Protein AF-A0A2T3AQ13-F1 (afdb_monomer_lite)

Secondary structure (DSSP, 8-state):
----HHHHHHHHHHSPPPHHHHHHS----SHHHHHHHHHHHH-HHHHHHHH-TTEEEE-GGGGS-HHHHTT-IIIIITBSTTSB-SPPEEEEETTTSEEEEEEE--GGGEEETTEE-HHHHHHHHHHHHHHHHHTTSTTS--EEEEEEEEE-S--BTT-EEEEEEEEEEEETTEEEEEEEEEE---TTPPPPEEEEEEEEEE--TTTTT-------PPPHHHHHHHHTS--EEEEEE--TTSSHHHHHHHHHHHHHHTT--EEEE-HHHHTTTTTTT--SSHHHHHHHHHHHHHHHHHHHHTT-EEEEE-----HHHHHHHHHHHHS-SSTTPPPPPEEEEEEE--HHHHHHH-TTSHHHHHHTTSSTT-BTTTB-----SS-SEEEETTTS-HHHHHHHHHHHHHHTT--

Organism: NCBI:txid857342

Structure (mmCIF, N/CA/C/O backbone):
data_AF-A0A2T3AQ13-F1
#
_entry.id   AF-A0A2T3AQ13-F1
#
loop_
_atom_site.group_PDB
_atom_site.id
_atom_site.type_symbol
_atom_site.label_atom_id
_atom_site.label_alt_id
_atom_site.label_comp_id
_atom_site.label_asym_id
_atom_site.label_entity_id
_atom_site.label_seq_id
_atom_site.pdbx_PDB_ins_code
_atom_site.Cartn_x
_atom_site.Cartn_y
_atom_site.Cartn_z
_atom_site.occupancy
_atom_site.B_iso_or_equiv
_atom_site.auth_seq_id
_atom_site.auth_comp_id
_atom_site.auth_asym_id
_atom_site.auth_atom_id
_atom_site.pdbx_PDB_model_num
ATOM 1 N N . MET A 1 1 ? 19.764 -23.452 9.138 1.00 33.28 1 MET A N 1
ATOM 2 C CA . MET A 1 1 ? 20.333 -22.241 8.514 1.00 33.28 1 MET A CA 1
ATOM 3 C C . MET A 1 1 ? 19.358 -21.744 7.454 1.00 33.28 1 MET A C 1
ATOM 5 O O . MET A 1 1 ? 19.487 -22.116 6.302 1.00 33.28 1 MET A O 1
ATOM 9 N N . ALA A 1 2 ? 18.335 -20.992 7.861 1.00 32.62 2 ALA A N 1
ATOM 10 C CA . ALA A 1 2 ? 17.331 -20.407 6.969 1.00 32.62 2 ALA A CA 1
ATOM 11 C C . ALA A 1 2 ? 17.049 -18.985 7.471 1.00 32.62 2 ALA A C 1
ATOM 13 O O . A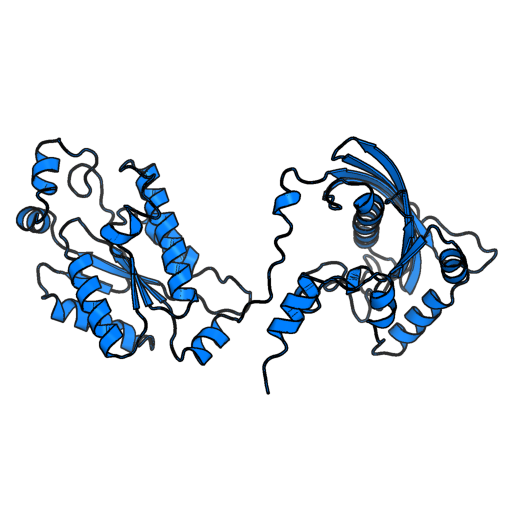LA A 1 2 ? 16.074 -18.727 8.165 1.00 32.62 2 ALA A O 1
ATOM 14 N N . THR A 1 3 ? 18.007 -18.095 7.240 1.00 39.00 3 THR A N 1
ATOM 15 C CA . THR A 1 3 ? 17.997 -16.699 7.702 1.00 39.00 3 THR A CA 1
ATOM 16 C C . THR A 1 3 ? 18.612 -15.833 6.611 1.00 39.00 3 THR A C 1
ATOM 18 O O . THR A 1 3 ? 19.687 -15.290 6.828 1.00 39.00 3 THR A O 1
ATOM 21 N N . ILE A 1 4 ? 18.041 -15.806 5.400 1.00 48.16 4 ILE A N 1
ATOM 22 C CA . ILE A 1 4 ? 18.699 -15.118 4.272 1.00 48.16 4 ILE A CA 1
ATOM 23 C C . ILE A 1 4 ? 17.745 -14.303 3.356 1.00 48.16 4 ILE A C 1
ATOM 25 O O . ILE A 1 4 ? 18.056 -13.135 3.141 1.00 48.16 4 ILE A O 1
ATOM 29 N N . PRO A 1 5 ? 16.545 -14.757 2.925 1.00 42.44 5 PRO A N 1
ATOM 30 C CA . PRO A 1 5 ? 15.808 -14.051 1.857 1.00 42.44 5 PRO A CA 1
ATOM 31 C C . PRO A 1 5 ? 15.336 -12.633 2.227 1.00 42.44 5 PRO A C 1
ATOM 33 O O . PRO A 1 5 ? 15.496 -11.683 1.465 1.00 42.44 5 PRO A O 1
ATOM 36 N N . ALA A 1 6 ? 14.793 -12.461 3.436 1.00 38.06 6 ALA A N 1
ATOM 37 C CA . ALA A 1 6 ? 14.309 -11.159 3.901 1.00 38.06 6 ALA A CA 1
ATOM 38 C C . ALA A 1 6 ? 15.452 -10.174 4.214 1.00 38.06 6 ALA A C 1
ATOM 40 O O . ALA A 1 6 ? 15.285 -8.964 4.068 1.00 38.06 6 ALA A O 1
ATOM 41 N N . LEU A 1 7 ? 16.617 -10.691 4.630 1.00 37.38 7 LEU A N 1
ATOM 42 C CA . LEU A 1 7 ? 17.797 -9.876 4.915 1.00 37.38 7 LEU A CA 1
ATOM 43 C C . LEU A 1 7 ? 18.437 -9.384 3.610 1.00 37.38 7 LEU A C 1
ATOM 45 O O . LEU A 1 7 ? 18.780 -8.211 3.513 1.00 37.38 7 LEU A O 1
ATOM 49 N N . GLU A 1 8 ? 18.534 -10.248 2.595 1.00 42.00 8 GLU A N 1
ATOM 50 C CA . GLU A 1 8 ? 19.014 -9.897 1.252 1.00 42.00 8 GLU A CA 1
ATOM 51 C C . GLU A 1 8 ? 18.103 -8.873 0.571 1.00 42.00 8 GLU A C 1
ATOM 53 O O . GLU A 1 8 ? 18.589 -7.877 0.033 1.00 42.00 8 GLU A O 1
ATOM 58 N N . ALA A 1 9 ? 16.782 -9.040 0.676 1.00 42.97 9 ALA A N 1
ATOM 59 C CA . ALA A 1 9 ? 15.835 -8.079 0.127 1.00 42.97 9 ALA A CA 1
ATOM 60 C C . ALA A 1 9 ? 15.930 -6.702 0.810 1.00 42.97 9 ALA A C 1
ATOM 62 O O . ALA A 1 9 ? 15.962 -5.678 0.127 1.00 42.97 9 ALA A O 1
ATOM 63 N N . ALA A 1 10 ? 16.044 -6.656 2.142 1.00 40.00 10 ALA A N 1
ATOM 64 C CA . ALA A 1 10 ? 16.256 -5.406 2.874 1.00 40.00 10 ALA A CA 1
ATOM 65 C C . ALA A 1 10 ? 17.611 -4.752 2.536 1.00 40.00 10 ALA A C 1
ATOM 67 O O . ALA A 1 10 ? 17.688 -3.531 2.399 1.00 40.00 10 ALA A O 1
ATOM 68 N N . ASN A 1 11 ? 18.662 -5.556 2.345 1.00 44.50 11 ASN A N 1
ATOM 69 C CA . ASN A 1 11 ? 19.998 -5.079 1.994 1.00 44.50 11 ASN A CA 1
ATOM 70 C C . ASN A 1 11 ? 20.049 -4.508 0.565 1.00 44.50 11 ASN A C 1
ATOM 72 O O . ASN A 1 11 ? 20.583 -3.422 0.368 1.00 44.50 11 ASN A O 1
ATOM 76 N N . SER A 1 12 ? 19.405 -5.165 -0.409 1.00 51.12 12 SER A N 1
ATOM 77 C CA . SER A 1 12 ? 19.318 -4.701 -1.810 1.00 51.12 12 SER A CA 1
ATOM 78 C C . SER A 1 12 ? 18.587 -3.362 -1.977 1.00 51.12 12 SER A C 1
ATOM 80 O O . SER A 1 12 ? 18.817 -2.627 -2.933 1.00 51.12 12 SER A O 1
ATOM 82 N N . VAL A 1 13 ? 17.710 -3.029 -1.027 1.00 54.28 13 VAL A N 1
ATOM 83 C CA . VAL A 1 13 ? 16.974 -1.762 -0.980 1.00 54.28 13 VAL A CA 1
ATOM 84 C C . VAL A 1 13 ? 17.821 -0.638 -0.377 1.00 54.28 13 VAL A C 1
ATOM 86 O O . VAL A 1 13 ? 17.754 0.499 -0.842 1.00 54.28 13 VAL A O 1
ATOM 89 N N . LEU A 1 14 ? 18.601 -0.939 0.664 1.00 51.09 14 LEU A N 1
ATOM 90 C CA . LEU A 1 14 ? 19.476 0.027 1.341 1.00 51.09 14 LEU A CA 1
ATOM 91 C C . LEU A 1 14 ? 20.772 0.286 0.561 1.00 51.09 14 LEU A C 1
ATOM 93 O O . LEU A 1 14 ? 21.327 1.384 0.624 1.00 51.09 14 LEU A O 1
ATOM 97 N N . HIS A 1 15 ? 21.220 -0.714 -0.195 1.00 69.62 15 HIS A N 1
ATOM 98 C CA . HIS A 1 15 ? 22.422 -0.701 -1.014 1.00 69.62 15 HIS A CA 1
ATOM 99 C C . HIS A 1 15 ? 22.075 -1.221 -2.414 1.00 69.62 15 HIS A C 1
ATOM 101 O O . HIS A 1 15 ? 22.331 -2.387 -2.717 1.00 69.62 15 HIS A O 1
ATOM 107 N N . PRO A 1 16 ? 21.440 -0.388 -3.263 1.00 77.19 16 PRO A N 1
ATOM 108 C CA . PRO A 1 16 ? 21.155 -0.788 -4.630 1.00 77.19 16 PRO A CA 1
ATOM 109 C C . PRO A 1 16 ? 22.468 -1.057 -5.381 1.00 77.19 16 PRO A C 1
ATOM 111 O O . PRO A 1 16 ? 23.449 -0.346 -5.135 1.00 77.19 16 PRO A O 1
ATOM 114 N N . PRO A 1 17 ? 22.474 -2.017 -6.322 1.00 85.81 17 PRO A N 1
ATOM 115 C CA . PRO A 1 17 ? 23.643 -2.315 -7.137 1.00 85.81 17 PRO A CA 1
ATOM 116 C C . PRO A 1 17 ? 24.229 -1.072 -7.822 1.00 85.81 17 PRO A C 1
ATOM 118 O O . PRO A 1 17 ? 23.490 -0.187 -8.290 1.00 85.81 17 PRO A O 1
ATOM 121 N N . SER A 1 18 ? 25.557 -1.014 -7.903 1.00 89.69 18 SER A N 1
ATOM 122 C CA . SER A 1 18 ? 26.289 -0.005 -8.670 1.00 89.69 18 SER A CA 1
ATOM 123 C C . SER A 1 18 ? 25.989 -0.112 -10.170 1.00 89.69 18 SER A C 1
ATOM 125 O O . SER A 1 18 ? 25.385 -1.076 -10.641 1.00 89.69 18 SER A O 1
ATOM 127 N N . ASP A 1 19 ? 26.375 0.906 -10.944 1.00 91.38 19 ASP A N 1
ATOM 128 C CA . ASP A 1 19 ? 26.243 0.841 -12.405 1.00 91.38 19 ASP A CA 1
ATOM 129 C C . ASP A 1 19 ? 27.012 -0.366 -12.964 1.00 91.38 19 ASP A C 1
ATOM 131 O O . ASP A 1 19 ? 26.452 -1.139 -13.740 1.00 91.38 19 ASP A O 1
ATOM 135 N N . GLU A 1 20 ? 28.233 -0.596 -12.479 1.00 92.00 20 GLU A N 1
ATOM 136 C CA . GLU A 1 20 ? 29.089 -1.705 -12.892 1.00 92.00 20 GLU A CA 1
ATOM 137 C C . GLU A 1 20 ? 28.510 -3.072 -12.500 1.00 92.00 20 GLU A C 1
ATOM 139 O O . GLU A 1 20 ? 28.454 -3.972 -13.336 1.00 92.00 20 GLU A O 1
ATOM 144 N N . GLU A 1 21 ? 28.009 -3.222 -11.268 1.00 93.12 21 GLU A N 1
ATOM 145 C CA . GLU A 1 21 ? 27.406 -4.477 -10.791 1.00 93.12 21 GLU A CA 1
ATOM 146 C C . GLU A 1 21 ? 26.206 -4.877 -11.655 1.00 93.12 21 GLU A C 1
ATOM 148 O O . GLU A 1 21 ? 26.046 -6.047 -12.006 1.00 93.12 21 GLU A O 1
ATOM 153 N N . THR A 1 22 ? 25.389 -3.908 -12.087 1.00 95.38 22 THR A N 1
ATOM 154 C CA . THR A 1 22 ? 24.223 -4.209 -12.934 1.00 95.38 22 THR A CA 1
ATOM 155 C C . THR A 1 22 ? 24.592 -4.838 -14.276 1.00 95.38 22 THR A C 1
ATOM 157 O O . THR A 1 22 ? 23.756 -5.510 -14.876 1.00 95.38 22 THR A O 1
ATOM 160 N N . LEU A 1 23 ? 25.820 -4.673 -14.768 1.00 94.19 23 LEU A N 1
ATOM 161 C CA . LEU A 1 23 ? 26.241 -5.256 -16.046 1.00 94.19 23 LEU A CA 1
ATOM 162 C C . LEU A 1 23 ? 26.429 -6.776 -15.967 1.00 94.19 23 LEU A C 1
ATOM 164 O O . LEU A 1 23 ? 26.270 -7.455 -16.986 1.00 94.19 23 LEU A O 1
ATOM 168 N N . GLU A 1 24 ? 26.699 -7.300 -14.770 1.00 93.50 24 GLU A N 1
ATOM 169 C CA . GLU A 1 24 ? 26.960 -8.721 -14.501 1.00 93.50 24 GLU A CA 1
ATOM 170 C C . GLU A 1 24 ? 25.731 -9.468 -13.954 1.00 93.50 24 GLU A C 1
ATOM 172 O O . GLU A 1 24 ? 25.691 -10.694 -13.951 1.00 93.50 24 GLU A O 1
ATOM 177 N N . MET A 1 25 ? 24.694 -8.742 -13.527 1.00 92.44 25 MET A N 1
ATOM 178 C CA . MET A 1 25 ? 23.514 -9.315 -12.862 1.00 92.44 25 MET A CA 1
ATOM 179 C C . MET A 1 25 ? 22.525 -10.041 -13.787 1.00 92.44 25 MET A C 1
ATOM 181 O O . MET A 1 25 ? 21.618 -10.708 -13.292 1.00 92.44 25 MET A O 1
ATOM 185 N N . PHE A 1 26 ? 22.635 -9.889 -15.109 1.00 93.12 26 PHE A N 1
ATOM 186 C CA . PHE A 1 26 ? 21.732 -10.542 -16.061 1.00 93.12 26 PHE A CA 1
ATOM 187 C C . PHE A 1 26 ? 22.409 -11.728 -16.739 1.00 93.12 26 PHE A C 1
ATOM 189 O O . PHE A 1 26 ? 23.419 -11.568 -17.423 1.00 93.12 26 PHE A O 1
ATOM 196 N N . THR A 1 27 ? 21.800 -12.903 -16.587 1.00 92.38 27 THR A N 1
ATOM 197 C CA . THR A 1 27 ? 22.185 -14.125 -17.296 1.00 92.38 27 THR A CA 1
ATOM 198 C C . THR A 1 27 ? 21.077 -14.470 -18.293 1.00 92.38 27 THR A C 1
ATOM 200 O O . THR A 1 27 ? 19.961 -14.735 -17.851 1.00 92.38 27 THR A O 1
ATOM 203 N N . PRO A 1 28 ? 21.343 -14.445 -19.612 1.00 92.00 28 PRO A N 1
ATOM 204 C CA . PRO A 1 28 ? 20.370 -14.875 -20.612 1.00 92.00 28 PRO A CA 1
ATOM 205 C C . PRO A 1 28 ? 19.952 -16.336 -20.395 1.00 92.00 28 PRO A C 1
ATOM 207 O O . PRO A 1 28 ? 20.808 -17.199 -20.196 1.00 92.00 28 PRO A O 1
ATOM 210 N N . GLU A 1 29 ? 18.650 -16.613 -20.445 1.00 89.94 29 GLU A N 1
ATOM 211 C CA . GLU A 1 29 ? 18.085 -17.950 -20.188 1.00 89.94 29 GLU A CA 1
ATOM 212 C C . GLU A 1 29 ? 17.847 -18.756 -21.476 1.00 89.94 29 GLU A C 1
ATOM 214 O O . GLU A 1 29 ? 17.640 -19.969 -21.425 1.00 89.94 29 GLU A O 1
ATOM 219 N N . ASP A 1 30 ? 17.897 -18.097 -22.636 1.00 92.69 30 ASP A N 1
ATOM 220 C CA . ASP A 1 30 ? 17.602 -18.677 -23.944 1.00 92.69 30 ASP A CA 1
ATOM 221 C C . ASP A 1 30 ? 18.525 -18.120 -25.045 1.00 92.69 30 ASP A C 1
ATOM 223 O O . ASP A 1 30 ? 19.294 -17.176 -24.842 1.00 92.69 30 ASP A O 1
ATOM 227 N N . ASP A 1 31 ? 18.481 -18.738 -26.226 1.00 94.94 31 ASP A N 1
ATOM 228 C CA . ASP A 1 31 ? 19.359 -18.380 -27.343 1.00 94.94 31 ASP A CA 1
ATOM 229 C C . ASP A 1 31 ? 19.072 -16.975 -27.891 1.00 94.94 31 ASP A C 1
ATOM 231 O O . ASP A 1 31 ? 20.011 -16.248 -28.211 1.00 94.94 31 ASP A O 1
ATOM 235 N N . ILE A 1 32 ? 17.803 -16.555 -27.930 1.00 94.31 32 ILE A N 1
ATOM 236 C CA . ILE A 1 32 ? 17.409 -15.235 -28.440 1.00 94.31 32 ILE A CA 1
ATOM 237 C C . ILE A 1 32 ? 17.903 -14.152 -27.485 1.00 94.31 32 ILE A C 1
ATOM 239 O O . ILE A 1 32 ? 18.511 -13.175 -27.924 1.00 94.31 32 ILE A O 1
ATOM 243 N N . SER A 1 33 ? 17.668 -14.309 -26.179 1.00 96.06 33 SER A N 1
ATOM 244 C CA . SER A 1 33 ? 18.161 -13.353 -25.186 1.00 96.06 33 SER A CA 1
ATOM 245 C C . SER A 1 33 ? 19.688 -13.280 -25.200 1.00 96.06 33 SER A C 1
ATOM 247 O O . SER A 1 33 ? 20.226 -12.177 -25.119 1.00 96.06 33 SER A O 1
ATOM 249 N N . ARG A 1 34 ? 20.399 -14.400 -25.394 1.00 97.00 34 ARG A N 1
ATOM 250 C CA . ARG A 1 34 ? 21.867 -14.410 -25.519 1.00 97.00 34 ARG A CA 1
ATOM 251 C C . ARG A 1 34 ? 22.354 -13.663 -26.761 1.00 97.00 34 ARG A C 1
ATOM 253 O O . ARG A 1 34 ? 23.218 -12.800 -26.634 1.00 97.00 34 ARG A O 1
ATOM 260 N N . GLU A 1 35 ? 21.785 -13.947 -27.930 1.00 97.19 35 GLU A N 1
ATOM 261 C CA . GLU A 1 35 ? 22.147 -13.282 -29.191 1.00 97.19 35 GLU A CA 1
ATOM 262 C C . GLU A 1 35 ? 21.883 -11.773 -29.137 1.00 97.19 35 GLU A C 1
ATOM 264 O O . GLU A 1 35 ? 22.738 -10.972 -29.519 1.00 97.19 35 GLU A O 1
ATOM 269 N N . VAL A 1 36 ? 20.722 -11.371 -28.613 1.00 97.44 36 VAL A N 1
ATOM 270 C CA . VAL A 1 36 ? 20.361 -9.960 -28.426 1.00 97.44 36 VAL A CA 1
ATOM 271 C C . VAL A 1 36 ? 21.329 -9.271 -27.464 1.00 97.44 36 VAL A C 1
ATOM 273 O O . VAL A 1 36 ? 21.783 -8.158 -27.744 1.00 97.44 36 VAL A O 1
ATOM 276 N N . ASP A 1 37 ? 21.665 -9.917 -26.346 1.00 97.44 37 ASP A N 1
ATOM 277 C CA . ASP A 1 37 ? 22.579 -9.361 -25.350 1.00 97.44 37 ASP A CA 1
ATOM 278 C C . ASP A 1 37 ? 23.989 -9.160 -25.915 1.00 97.44 37 ASP A C 1
ATOM 280 O O . ASP A 1 37 ? 24.567 -8.078 -25.789 1.00 97.44 37 ASP A O 1
ATOM 284 N N . GLU A 1 38 ? 24.530 -10.185 -26.575 1.00 97.06 38 GLU A N 1
ATOM 285 C CA . GLU A 1 38 ? 25.852 -10.153 -27.201 1.00 97.06 38 GLU A CA 1
ATOM 286 C C . GLU A 1 38 ? 25.919 -9.138 -28.340 1.00 97.06 38 GLU A C 1
ATOM 288 O O . GLU A 1 38 ? 26.917 -8.420 -28.460 1.00 97.06 38 GLU A O 1
ATOM 293 N N . TYR A 1 39 ? 24.861 -9.028 -29.145 1.00 97.25 39 TYR A N 1
ATOM 294 C CA . TYR A 1 39 ? 24.789 -8.042 -30.216 1.00 97.25 39 TYR A CA 1
ATOM 295 C C . TYR A 1 39 ? 24.883 -6.617 -29.664 1.00 97.25 39 TYR A C 1
ATOM 297 O O . TYR A 1 39 ? 25.717 -5.837 -30.123 1.00 97.25 39 TYR A O 1
ATOM 305 N N . ILE A 1 40 ? 24.089 -6.276 -28.641 1.00 97.00 40 ILE A N 1
ATOM 306 C CA . ILE A 1 40 ? 24.133 -4.933 -28.039 1.00 97.00 40 ILE A CA 1
ATOM 307 C C . ILE A 1 40 ? 25.488 -4.688 -27.374 1.00 97.00 40 ILE A C 1
ATOM 309 O O . ILE A 1 40 ? 26.082 -3.627 -27.579 1.00 97.00 40 ILE A O 1
ATOM 313 N N . LYS A 1 41 ? 26.006 -5.666 -26.616 1.00 95.69 41 LYS A N 1
ATOM 314 C CA . LYS A 1 41 ? 27.314 -5.566 -25.953 1.00 95.69 41 LYS A CA 1
ATOM 315 C C . LYS A 1 41 ? 28.422 -5.235 -26.945 1.00 95.69 41 LYS A C 1
ATOM 317 O O . LYS A 1 41 ? 29.234 -4.354 -26.665 1.00 95.69 41 LYS A O 1
ATOM 322 N N . ASN A 1 42 ? 28.446 -5.902 -28.091 1.00 96.44 42 ASN A N 1
ATOM 323 C CA . ASN A 1 42 ? 29.539 -5.796 -29.054 1.00 96.44 42 ASN A CA 1
ATOM 324 C C . ASN A 1 42 ? 29.290 -4.770 -30.168 1.00 96.44 42 ASN A C 1
ATOM 326 O O . ASN A 1 42 ? 30.164 -4.566 -31.010 1.00 96.44 42 ASN A O 1
ATOM 330 N N . HIS A 1 43 ? 28.134 -4.102 -30.181 1.00 97.38 43 HIS A N 1
ATOM 331 C CA . HIS A 1 43 ? 27.820 -3.120 -31.212 1.00 97.38 43 HIS A CA 1
ATOM 332 C C . HIS A 1 43 ? 28.834 -1.954 -31.208 1.00 97.38 43 HIS A C 1
ATOM 334 O O . HIS A 1 43 ? 29.147 -1.441 -30.127 1.00 97.38 43 HIS A O 1
ATOM 340 N N . PRO A 1 44 ? 29.293 -1.447 -32.375 1.00 96.62 44 PRO A N 1
ATOM 341 C CA . PRO A 1 44 ? 30.257 -0.341 -32.449 1.00 96.62 44 PRO A CA 1
ATOM 342 C C . PRO A 1 44 ? 29.872 0.884 -31.610 1.00 96.62 44 PRO A C 1
ATOM 344 O O . PRO A 1 44 ? 30.701 1.419 -30.882 1.00 96.62 44 PRO A O 1
ATOM 347 N N . LEU A 1 45 ? 28.590 1.271 -31.626 1.00 96.38 45 LEU A N 1
ATOM 348 C CA . LEU A 1 45 ? 28.067 2.354 -30.781 1.00 96.38 45 LEU A CA 1
ATOM 349 C C . LEU A 1 45 ? 28.267 2.094 -29.276 1.00 96.38 45 LEU A C 1
ATOM 351 O O . LEU A 1 45 ? 28.619 3.011 -28.540 1.00 96.38 45 LEU A O 1
ATOM 355 N N . ALA A 1 46 ? 28.046 0.865 -28.806 1.00 97.19 46 ALA A N 1
ATOM 356 C CA . ALA A 1 46 ? 28.226 0.514 -27.400 1.00 97.19 46 ALA A CA 1
ATOM 357 C C . ALA A 1 46 ? 29.710 0.577 -27.003 1.00 97.19 46 ALA A C 1
ATOM 359 O O . ALA A 1 46 ? 30.054 1.135 -25.961 1.00 97.19 46 ALA A O 1
ATOM 360 N N . VAL A 1 47 ? 30.598 0.080 -27.870 1.00 96.88 47 VAL A N 1
ATOM 361 C CA . VAL A 1 47 ? 32.058 0.172 -27.695 1.00 96.88 47 VAL A CA 1
ATOM 362 C C . VAL A 1 47 ? 32.519 1.633 -27.662 1.00 96.88 47 VAL A C 1
ATOM 364 O O . VAL A 1 47 ? 33.288 2.018 -26.781 1.00 96.88 47 VAL A O 1
ATOM 367 N N . GLU A 1 48 ? 32.011 2.466 -28.572 1.00 96.31 48 GLU A N 1
ATOM 368 C CA . GLU A 1 48 ? 32.301 3.900 -28.609 1.00 96.31 48 GLU A CA 1
ATOM 369 C C . GLU A 1 48 ? 31.859 4.590 -27.311 1.00 96.31 48 GLU A C 1
ATOM 371 O O . GLU A 1 48 ? 32.642 5.322 -26.706 1.00 96.31 48 GLU A O 1
ATOM 376 N N . LEU A 1 49 ? 30.632 4.344 -26.843 1.00 97.06 49 LEU A N 1
ATOM 377 C CA . LEU A 1 49 ? 30.110 4.960 -25.620 1.00 97.06 49 LEU A CA 1
ATOM 378 C C . LEU A 1 49 ? 30.892 4.539 -24.372 1.00 97.06 49 LEU A C 1
ATOM 380 O O . LEU A 1 49 ? 31.143 5.383 -23.516 1.00 97.06 49 LEU A O 1
ATOM 384 N N . ARG A 1 50 ? 31.351 3.283 -24.288 1.00 96.38 50 ARG A N 1
ATOM 385 C CA . ARG A 1 50 ? 32.240 2.826 -23.201 1.00 96.38 50 ARG A CA 1
ATOM 386 C C . ARG A 1 50 ? 33.599 3.510 -23.195 1.00 96.38 50 ARG A C 1
ATOM 388 O O . ARG A 1 50 ? 34.200 3.659 -22.138 1.00 96.38 50 ARG A O 1
ATOM 395 N N . SER A 1 51 ? 34.099 3.917 -24.362 1.00 96.75 51 SER A N 1
ATOM 396 C CA . SER A 1 51 ? 35.384 4.620 -24.461 1.00 96.75 51 SER A CA 1
ATOM 397 C C . SER A 1 51 ? 35.331 6.062 -23.937 1.00 96.75 51 SER A C 1
ATOM 399 O O . SER A 1 51 ? 36.376 6.673 -23.709 1.00 96.75 51 SER A O 1
ATOM 401 N N . LYS A 1 52 ? 34.125 6.611 -23.731 1.00 96.50 52 LYS A N 1
ATOM 402 C CA . LYS A 1 52 ? 33.899 8.002 -23.331 1.00 96.50 52 LYS A CA 1
ATOM 403 C C . LYS A 1 52 ? 33.808 8.138 -21.802 1.00 96.50 52 LYS A C 1
ATOM 405 O O . LYS A 1 52 ? 32.836 7.670 -21.211 1.00 96.50 52 LYS A O 1
ATOM 410 N N . PRO A 1 53 ? 34.770 8.807 -21.136 1.00 94.19 53 PRO A N 1
ATOM 411 C CA . PRO A 1 53 ? 34.855 8.865 -19.669 1.00 94.19 53 PRO A CA 1
ATOM 412 C C . PRO A 1 53 ? 33.734 9.672 -18.990 1.00 94.19 53 PRO A C 1
ATOM 414 O O . PRO A 1 53 ? 33.587 9.638 -17.761 1.00 94.19 53 PRO A O 1
ATOM 417 N N . GLU A 1 54 ? 32.974 10.456 -19.751 1.00 93.94 54 GLU A N 1
ATOM 418 C CA . GLU A 1 54 ? 31.816 11.201 -19.266 1.00 93.94 54 GLU A CA 1
ATOM 419 C C . GLU A 1 54 ? 30.574 10.326 -19.044 1.00 93.94 54 GLU A C 1
ATOM 421 O O . GLU A 1 54 ? 29.699 10.731 -18.269 1.00 93.94 54 GLU A O 1
ATOM 426 N N . TYR A 1 55 ? 30.512 9.145 -19.670 1.00 96.44 55 TYR A N 1
ATOM 427 C CA . TYR A 1 55 ? 29.399 8.207 -19.554 1.00 96.44 55 TYR A CA 1
ATOM 428 C C . TYR A 1 55 ? 29.664 7.122 -18.509 1.00 96.44 55 TYR A C 1
ATOM 430 O O . TYR A 1 55 ? 30.774 6.617 -18.371 1.00 96.44 55 TYR A O 1
ATOM 438 N N . SER A 1 56 ? 28.602 6.743 -17.801 1.00 95.81 56 SER A N 1
ATOM 439 C CA . SER A 1 56 ? 28.527 5.517 -17.002 1.00 95.81 56 SER A CA 1
ATOM 440 C C . SER A 1 56 ? 27.598 4.525 -17.698 1.00 95.81 56 SER A C 1
ATOM 442 O O . SER A 1 56 ? 26.472 4.901 -18.040 1.00 95.81 56 SER A O 1
ATOM 444 N N . GLU A 1 57 ? 28.062 3.297 -17.938 1.00 97.56 57 GLU A N 1
ATOM 445 C CA . GLU A 1 57 ? 27.261 2.207 -18.515 1.00 97.56 57 GLU A CA 1
ATOM 446 C C . GLU A 1 57 ? 26.564 1.420 -17.402 1.00 97.56 57 GLU A C 1
ATOM 448 O O . GLU A 1 57 ? 27.178 1.078 -16.398 1.00 97.56 57 GLU A O 1
ATOM 453 N N . SER A 1 58 ? 25.281 1.117 -17.579 1.00 97.00 58 SER A N 1
ATOM 454 C CA . SER A 1 58 ? 24.485 0.380 -16.594 1.00 97.00 58 SER A CA 1
ATOM 455 C C . SER A 1 58 ? 23.318 -0.365 -17.239 1.00 97.00 58 SER A C 1
ATOM 457 O O . SER A 1 58 ? 22.955 -0.116 -18.395 1.00 97.00 58 SER A O 1
ATOM 459 N N . ARG A 1 59 ? 22.669 -1.228 -16.450 1.00 96.69 59 ARG A N 1
ATOM 460 C CA . ARG A 1 59 ? 21.335 -1.788 -16.718 1.00 96.69 59 ARG A CA 1
ATOM 461 C C . ARG A 1 59 ? 20.359 -1.345 -15.632 1.00 96.69 59 ARG A C 1
ATOM 463 O O . ARG A 1 59 ? 20.169 -2.048 -14.636 1.00 96.69 59 ARG A O 1
ATOM 470 N N . PRO A 1 60 ? 19.698 -0.187 -15.793 1.00 92.19 60 PRO A N 1
ATOM 471 C CA . PRO A 1 60 ? 18.966 0.445 -14.698 1.00 92.19 60 PRO A CA 1
ATOM 472 C C . PRO A 1 60 ? 17.811 -0.381 -14.124 1.00 92.19 60 PRO A C 1
ATOM 474 O O . PRO A 1 60 ? 17.449 -0.190 -12.966 1.00 92.19 60 PRO A O 1
ATOM 477 N N . HIS A 1 61 ? 17.227 -1.297 -14.903 1.00 93.31 61 HIS A N 1
ATOM 478 C CA . HIS A 1 61 ? 16.171 -2.199 -14.423 1.00 93.31 61 HIS A CA 1
ATOM 479 C C . HIS A 1 61 ? 16.674 -3.193 -13.374 1.00 93.31 61 HIS A C 1
ATOM 481 O O . HIS A 1 61 ? 15.904 -3.602 -12.512 1.00 93.31 61 HIS A O 1
ATOM 487 N N . LEU A 1 62 ? 17.963 -3.536 -13.385 1.00 93.00 62 LEU A N 1
ATOM 488 C CA . LEU A 1 62 ? 18.551 -4.480 -12.430 1.00 93.00 62 LEU A CA 1
ATOM 489 C C . LEU A 1 62 ? 18.885 -3.835 -11.083 1.00 93.00 62 LEU A C 1
ATOM 491 O O . LEU A 1 62 ? 19.080 -4.547 -10.103 1.00 93.00 62 LEU A O 1
ATOM 495 N N . LYS A 1 63 ? 18.842 -2.498 -11.003 1.00 88.81 63 LYS A N 1
ATOM 496 C CA . LYS A 1 63 ? 18.854 -1.771 -9.724 1.00 88.81 63 LYS A CA 1
ATOM 497 C C . LYS A 1 63 ? 17.548 -1.912 -8.950 1.00 88.81 63 LYS A C 1
ATOM 499 O O . LYS A 1 63 ? 17.506 -1.601 -7.765 1.00 88.81 63 LYS A O 1
ATOM 504 N N . ILE A 1 64 ? 16.474 -2.331 -9.621 1.00 84.81 64 ILE A N 1
ATOM 505 C CA . ILE A 1 64 ? 15.193 -2.605 -8.977 1.00 84.81 64 ILE A CA 1
ATOM 506 C C . ILE A 1 64 ? 15.322 -3.966 -8.276 1.00 84.81 64 ILE A C 1
ATOM 508 O O . ILE A 1 64 ? 15.665 -4.952 -8.947 1.00 84.81 64 ILE A O 1
ATOM 512 N N . PRO A 1 65 ? 15.036 -4.045 -6.962 1.00 81.12 65 PRO A N 1
ATOM 513 C CA . PRO A 1 65 ? 15.031 -5.309 -6.239 1.00 81.12 65 PRO A CA 1
ATOM 514 C C . PRO A 1 65 ? 14.163 -6.340 -6.955 1.00 81.12 65 PRO A C 1
ATOM 516 O O . PRO A 1 65 ? 13.067 -6.017 -7.412 1.00 81.12 65 PRO A O 1
ATOM 519 N N . GLU A 1 66 ? 14.635 -7.580 -7.040 1.00 79.06 66 GLU A N 1
ATOM 520 C CA . GLU A 1 66 ? 13.967 -8.648 -7.794 1.00 79.06 66 GLU A CA 1
ATOM 521 C C . GLU A 1 66 ? 12.491 -8.808 -7.401 1.00 79.06 66 GLU A C 1
ATOM 523 O O . GLU A 1 66 ? 11.619 -8.793 -8.268 1.00 79.06 66 GLU A O 1
ATOM 528 N N . ALA A 1 67 ? 12.201 -8.799 -6.096 1.00 74.75 67 ALA A N 1
ATOM 529 C CA . ALA A 1 67 ? 10.844 -8.876 -5.550 1.00 74.75 67 ALA A CA 1
ATOM 530 C C . ALA A 1 67 ? 9.907 -7.737 -6.007 1.00 74.75 67 ALA A C 1
ATOM 532 O O . ALA A 1 67 ? 8.690 -7.883 -5.964 1.00 74.75 67 ALA A O 1
ATOM 533 N N . GLN A 1 68 ? 10.449 -6.595 -6.440 1.00 76.56 68 GLN A N 1
ATOM 534 C CA . GLN A 1 68 ? 9.670 -5.450 -6.924 1.00 76.56 68 GLN A CA 1
ATOM 535 C C . GLN A 1 68 ? 9.577 -5.395 -8.453 1.00 76.56 68 GLN A C 1
ATOM 537 O O . GLN A 1 68 ? 8.693 -4.711 -8.974 1.00 76.56 68 GLN A O 1
ATOM 542 N N . ARG A 1 69 ? 10.448 -6.103 -9.191 1.00 81.44 69 ARG A N 1
ATOM 543 C CA . ARG A 1 69 ? 10.456 -6.064 -10.664 1.00 81.44 69 ARG A CA 1
ATOM 544 C C . ARG A 1 69 ? 9.123 -6.514 -11.245 1.00 81.44 69 ARG A C 1
ATOM 546 O O . ARG A 1 69 ? 8.628 -5.850 -12.144 1.00 81.44 69 ARG A O 1
ATOM 553 N N . ALA A 1 70 ? 8.486 -7.540 -10.674 1.00 77.94 70 ALA A N 1
ATOM 554 C CA . ALA A 1 70 ? 7.171 -8.030 -11.109 1.00 77.94 70 ALA A CA 1
ATOM 555 C C . ALA A 1 70 ? 6.053 -6.966 -11.062 1.00 77.94 70 ALA A C 1
ATOM 557 O O . ALA A 1 70 ? 5.050 -7.088 -11.761 1.00 77.94 70 ALA A O 1
ATOM 558 N N . HIS A 1 71 ? 6.231 -5.905 -10.270 1.00 79.69 71 HIS A N 1
ATOM 559 C CA . HIS A 1 71 ? 5.304 -4.776 -10.163 1.00 79.69 71 HIS A CA 1
ATOM 560 C C . HIS A 1 71 ? 5.805 -3.518 -10.889 1.00 79.69 71 HIS A C 1
ATOM 562 O O . HIS A 1 71 ? 5.212 -2.445 -10.763 1.00 79.69 71 HIS A O 1
ATOM 568 N N . ASN A 1 72 ? 6.892 -3.626 -11.654 1.00 88.38 72 ASN A N 1
ATOM 569 C CA . ASN A 1 72 ? 7.430 -2.556 -12.475 1.00 88.38 72 ASN A CA 1
ATOM 570 C C . ASN A 1 72 ? 7.060 -2.782 -13.946 1.00 88.38 72 ASN A C 1
ATOM 572 O O . ASN A 1 72 ? 7.305 -3.852 -14.501 1.00 88.38 72 ASN A O 1
ATOM 576 N N . LEU A 1 73 ? 6.492 -1.758 -14.592 1.00 92.19 73 LEU A N 1
ATOM 577 C CA . LEU A 1 73 ? 6.015 -1.872 -15.970 1.00 92.19 73 LEU A CA 1
ATOM 578 C C . LEU A 1 73 ? 7.133 -2.290 -16.936 1.00 92.19 73 LEU A C 1
ATOM 580 O O . LEU A 1 73 ? 6.963 -3.248 -17.684 1.00 92.19 73 LEU A O 1
ATOM 584 N N . THR A 1 74 ? 8.270 -1.597 -16.924 1.00 91.88 74 THR A N 1
ATOM 585 C CA . THR A 1 74 ? 9.334 -1.785 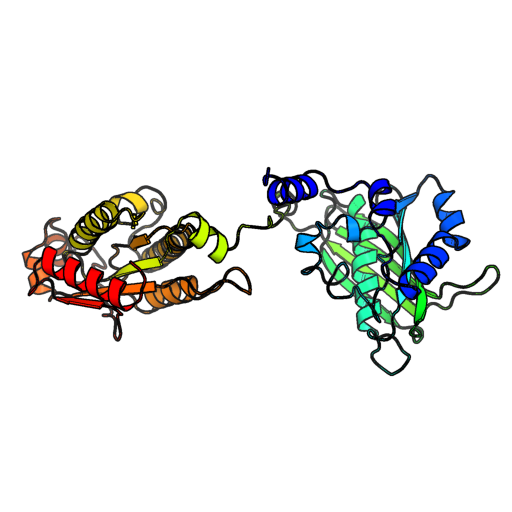-17.921 1.00 91.88 74 THR A CA 1
ATOM 586 C C . THR A 1 74 ? 10.416 -2.753 -17.466 1.00 91.88 74 THR A C 1
ATOM 588 O O . THR A 1 74 ? 10.904 -3.519 -18.287 1.00 91.88 74 THR A O 1
ATOM 591 N N . GLY A 1 75 ? 10.724 -2.787 -16.168 1.00 90.00 75 GLY A N 1
ATOM 592 C CA . GLY A 1 75 ? 11.671 -3.729 -15.565 1.00 90.00 75 GLY A CA 1
ATOM 593 C C . GLY A 1 75 ? 11.093 -5.107 -15.221 1.00 90.00 75 GLY A C 1
ATOM 594 O O . GLY A 1 75 ? 11.839 -5.947 -14.720 1.00 90.00 75 GLY A O 1
ATOM 595 N N . GLY A 1 76 ? 9.796 -5.348 -15.461 1.00 92.19 76 GLY A N 1
ATOM 596 C CA . GLY A 1 76 ? 9.158 -6.652 -15.237 1.00 92.19 76 GLY A CA 1
ATOM 597 C C . GLY A 1 76 ? 8.004 -6.974 -16.180 1.00 92.19 76 GLY A C 1
ATOM 598 O O . GLY A 1 76 ? 8.131 -7.894 -16.978 1.00 92.19 76 GLY A O 1
ATOM 599 N N . THR A 1 77 ? 6.884 -6.245 -16.145 1.00 92.75 77 THR A N 1
ATOM 600 C CA . THR A 1 77 ? 5.676 -6.597 -16.933 1.00 92.75 77 THR A CA 1
ATOM 601 C C . THR A 1 77 ? 5.947 -6.709 -18.441 1.00 92.75 77 THR A C 1
ATOM 603 O O . THR A 1 77 ? 5.390 -7.577 -19.127 1.00 92.75 77 THR A O 1
ATOM 606 N N . LEU A 1 78 ? 6.805 -5.829 -18.963 1.00 95.25 78 LEU A N 1
ATOM 607 C CA . LEU A 1 78 ? 7.235 -5.798 -20.363 1.00 95.25 78 LEU A CA 1
ATOM 608 C C . LEU A 1 78 ? 8.511 -6.612 -20.635 1.00 95.25 78 LEU A C 1
ATOM 610 O O . LEU A 1 78 ? 8.970 -6.640 -21.773 1.00 95.25 78 LEU A O 1
ATOM 614 N N . MET A 1 79 ? 9.065 -7.294 -19.634 1.00 94.38 79 MET A N 1
ATOM 615 C CA . MET A 1 79 ? 10.194 -8.206 -19.804 1.00 94.38 79 MET A CA 1
ATOM 616 C C . MET A 1 79 ? 9.721 -9.611 -20.191 1.00 94.38 79 MET A C 1
ATOM 618 O O . MET A 1 79 ? 8.598 -10.023 -19.878 1.00 94.38 79 MET A O 1
ATOM 622 N N . GLY A 1 80 ? 10.603 -10.352 -20.857 1.00 92.00 80 GLY A N 1
ATOM 623 C CA . GLY A 1 80 ? 10.438 -11.773 -21.157 1.00 92.00 80 GLY A CA 1
ATOM 624 C C . GLY A 1 80 ? 10.356 -12.095 -22.652 1.00 92.00 80 GLY A C 1
ATOM 625 O O . GLY A 1 80 ? 10.490 -11.200 -23.497 1.00 92.00 80 GLY A O 1
ATOM 626 N N . PRO A 1 81 ? 10.135 -13.380 -22.988 1.00 90.50 81 PRO A N 1
ATOM 627 C CA . PRO A 1 81 ? 10.064 -13.852 -24.367 1.00 90.50 81 PRO A CA 1
ATOM 628 C C . PRO A 1 81 ? 9.042 -13.061 -25.186 1.00 90.50 81 PRO A C 1
ATOM 630 O O . PRO A 1 81 ? 7.971 -12.719 -24.689 1.00 90.50 81 PRO A O 1
ATOM 633 N N . GLY A 1 82 ? 9.399 -12.725 -26.426 1.00 91.44 82 GLY A N 1
ATOM 634 C CA . GLY A 1 82 ? 8.544 -11.934 -27.316 1.00 91.44 82 GLY A CA 1
ATOM 635 C C . GLY A 1 82 ? 8.425 -10.448 -26.951 1.00 91.44 82 GLY A C 1
ATOM 636 O O . GLY A 1 82 ? 7.891 -9.687 -27.753 1.00 91.44 82 GLY A O 1
ATOM 637 N N . LYS A 1 83 ? 8.954 -9.988 -25.809 1.00 95.81 83 LYS A N 1
ATOM 638 C CA . LYS A 1 83 ? 8.906 -8.585 -25.362 1.00 95.81 83 LYS A CA 1
ATOM 639 C C . LYS A 1 83 ? 10.314 -7.975 -25.270 1.00 95.81 83 LYS A C 1
ATOM 641 O O . LYS A 1 83 ? 11.093 -8.091 -26.216 1.00 95.81 83 LYS A O 1
ATOM 646 N N . PHE A 1 84 ? 10.663 -7.312 -24.164 1.00 95.56 84 PHE A N 1
ATOM 647 C CA . PHE A 1 84 ? 12.052 -6.992 -23.847 1.00 95.56 84 PHE A CA 1
ATOM 648 C C . PHE A 1 84 ? 12.753 -8.255 -23.339 1.00 95.56 84 PHE A C 1
ATOM 650 O O . PHE A 1 84 ? 12.592 -8.663 -22.189 1.00 95.56 84 PHE A O 1
ATOM 657 N N . VAL A 1 85 ? 13.517 -8.894 -24.225 1.00 95.06 85 VAL A N 1
ATOM 658 C CA . VAL A 1 85 ? 14.208 -10.161 -23.927 1.00 95.06 85 VAL A CA 1
ATOM 659 C C . VAL A 1 85 ? 15.494 -9.971 -23.118 1.00 95.06 85 VAL A C 1
ATOM 661 O O . VAL A 1 85 ? 15.971 -10.915 -22.501 1.00 95.06 85 VAL A O 1
ATOM 664 N N . VAL A 1 86 ? 16.033 -8.747 -23.076 1.00 96.50 86 VAL A N 1
ATOM 665 C CA . VAL A 1 86 ? 17.163 -8.367 -22.217 1.00 96.50 86 VAL A CA 1
ATOM 666 C C . VAL A 1 86 ? 16.893 -7.013 -21.558 1.00 96.50 86 VAL A C 1
ATOM 668 O O . VAL A 1 86 ? 16.259 -6.156 -22.185 1.00 96.50 86 VAL A O 1
ATOM 671 N N . PRO A 1 87 ? 17.376 -6.769 -20.325 1.00 95.31 87 PRO A N 1
ATOM 672 C CA . PRO A 1 87 ? 17.328 -5.441 -19.728 1.00 95.31 87 PRO A CA 1
ATOM 673 C C . PRO A 1 87 ? 18.132 -4.448 -20.582 1.00 95.31 87 PRO A C 1
ATOM 675 O O . PRO A 1 87 ? 19.231 -4.795 -21.034 1.00 95.31 87 PRO A O 1
ATOM 678 N N . PRO A 1 88 ? 17.638 -3.217 -20.786 1.00 94.88 88 PRO A N 1
ATOM 679 C CA . PRO A 1 88 ? 18.260 -2.262 -21.689 1.00 94.88 88 PRO A CA 1
ATOM 680 C C . PRO A 1 88 ? 19.634 -1.832 -21.183 1.00 94.88 88 PRO A C 1
ATOM 682 O O . PRO A 1 88 ? 19.846 -1.644 -19.981 1.00 94.88 88 PRO A O 1
ATOM 685 N N . PHE A 1 89 ? 20.544 -1.604 -22.125 1.00 97.88 89 PHE A N 1
ATOM 686 C CA . PHE A 1 89 ? 21.807 -0.935 -21.842 1.00 97.88 89 PHE A CA 1
ATOM 687 C C . PHE A 1 89 ? 21.595 0.568 -21.849 1.00 97.88 89 PHE A C 1
ATOM 689 O O . PHE A 1 89 ? 20.916 1.100 -22.736 1.00 97.88 89 PHE A O 1
ATOM 696 N N . VAL A 1 90 ? 22.168 1.250 -20.862 1.00 98.31 90 VAL A N 1
ATOM 697 C CA . VAL A 1 90 ? 22.047 2.697 -20.704 1.00 98.31 90 VAL A CA 1
ATOM 698 C C . VAL A 1 90 ? 23.405 3.302 -20.383 1.00 98.31 90 VAL A C 1
ATOM 700 O O . VAL A 1 90 ? 24.043 2.924 -19.404 1.00 98.31 90 VAL A O 1
ATOM 703 N N . TRP A 1 91 ? 23.791 4.303 -21.166 1.00 98.44 91 TRP A N 1
ATOM 704 C CA . TRP A 1 91 ? 24.941 5.164 -20.933 1.00 98.44 91 TRP A CA 1
ATOM 705 C C . TRP A 1 91 ? 24.444 6.534 -20.492 1.00 98.44 91 TRP A C 1
ATOM 707 O O . TRP A 1 91 ? 23.793 7.238 -21.265 1.00 98.44 91 TRP A O 1
ATOM 717 N N . SER A 1 92 ? 24.738 6.918 -19.252 1.00 97.31 92 SER A N 1
ATOM 718 C CA . SER A 1 92 ? 24.311 8.204 -18.684 1.00 97.31 92 SER A CA 1
ATOM 719 C C . SER A 1 92 ? 25.499 9.137 -18.494 1.00 97.31 92 SER A C 1
ATOM 721 O O . SER A 1 92 ? 26.481 8.765 -17.852 1.00 97.31 92 SER A O 1
ATOM 723 N N . GLU A 1 93 ? 25.412 10.357 -19.022 1.00 96.00 93 GLU A N 1
ATOM 724 C CA . GLU A 1 93 ? 26.436 11.379 -18.808 1.00 96.00 93 GLU A CA 1
ATOM 725 C C . GLU A 1 93 ? 26.332 11.952 -17.387 1.00 96.00 93 GLU A C 1
ATOM 727 O O . GLU A 1 93 ? 25.237 12.257 -16.888 1.00 96.00 93 GLU A O 1
ATOM 732 N N . LYS A 1 94 ? 27.481 12.147 -16.730 1.00 88.88 94 LYS A N 1
ATOM 733 C CA . LYS A 1 94 ? 27.546 12.705 -15.370 1.00 88.88 94 LYS A CA 1
ATOM 734 C C . LYS A 1 94 ? 26.737 14.000 -15.235 1.00 88.88 94 LYS A C 1
ATOM 736 O O . LYS A 1 94 ? 26.834 14.924 -16.042 1.00 88.88 94 LYS A O 1
ATOM 741 N N . GLY A 1 95 ? 25.965 14.080 -14.151 1.00 89.56 95 GLY A N 1
ATOM 742 C CA . GLY A 1 95 ? 25.107 15.230 -13.855 1.00 89.56 95 GLY A CA 1
ATOM 743 C C . GLY A 1 95 ? 23.799 15.270 -14.649 1.00 89.56 95 GLY A C 1
ATOM 744 O O . GLY A 1 95 ? 23.109 16.280 -14.588 1.00 89.56 95 GLY A O 1
ATOM 745 N N . GLY A 1 96 ? 23.447 14.203 -15.377 1.00 93.19 96 GLY A N 1
ATOM 746 C CA . GLY A 1 96 ? 22.147 14.082 -16.041 1.00 93.19 96 GLY A CA 1
ATOM 747 C C . GLY A 1 96 ? 22.006 14.991 -17.259 1.00 93.19 96 GLY A C 1
ATOM 748 O O . GLY A 1 96 ? 20.953 15.584 -17.484 1.00 93.19 96 GLY A O 1
ATOM 749 N N . LYS A 1 97 ? 23.096 15.172 -18.010 1.00 96.44 97 LYS A N 1
ATOM 750 C CA . LYS A 1 97 ? 23.129 16.038 -19.197 1.00 96.44 97 LYS A CA 1
ATOM 751 C C . LYS A 1 97 ? 22.586 15.343 -20.437 1.00 96.44 97 LYS A C 1
ATOM 753 O O . LYS A 1 97 ? 21.832 15.952 -21.195 1.00 96.44 97 LYS A O 1
ATOM 758 N N . SER A 1 98 ? 22.966 14.088 -20.633 1.00 98.25 98 SER A N 1
ATOM 759 C CA . SER A 1 98 ? 22.529 13.272 -21.754 1.00 98.25 98 SER A CA 1
ATOM 760 C C . SER A 1 98 ? 22.467 11.797 -21.371 1.00 98.25 98 SER A C 1
ATOM 762 O O . SER A 1 98 ? 23.074 11.362 -20.387 1.00 98.25 98 SER A O 1
ATOM 764 N N . LEU A 1 99 ? 21.693 11.039 -22.140 1.00 98.38 99 LEU A N 1
ATOM 765 C CA . LEU A 1 99 ? 21.531 9.602 -21.979 1.00 98.38 99 LEU A CA 1
ATOM 766 C C . LEU A 1 99 ? 21.406 8.949 -23.352 1.00 98.38 99 LEU A C 1
ATOM 768 O O . LEU A 1 99 ? 20.706 9.458 -24.231 1.00 98.38 99 LEU A O 1
ATOM 772 N N . VAL A 1 100 ? 22.063 7.807 -23.521 1.00 98.62 100 VAL A N 1
ATOM 773 C CA . VAL A 1 100 ? 21.875 6.920 -24.670 1.00 98.62 100 VAL A CA 1
ATOM 774 C C . VAL A 1 100 ? 21.440 5.555 -24.160 1.00 98.62 100 VAL A C 1
ATOM 776 O O . VAL A 1 100 ? 22.010 5.055 -23.195 1.00 98.62 100 VAL A O 1
ATOM 779 N N . SER A 1 101 ? 20.442 4.941 -24.787 1.00 98.50 101 SER A N 1
ATOM 780 C CA . SER A 1 101 ? 20.038 3.571 -24.475 1.00 98.50 101 SER A CA 1
ATOM 781 C C . SER A 1 101 ? 19.867 2.747 -25.737 1.00 98.50 101 SER A C 1
ATOM 783 O O . SER A 1 101 ? 19.371 3.263 -26.735 1.00 98.50 101 SER A O 1
ATOM 785 N N . ILE A 1 102 ? 20.263 1.476 -25.681 1.00 98.50 102 ILE A N 1
ATOM 786 C CA . ILE A 1 102 ? 20.028 0.503 -26.748 1.00 98.50 102 ILE A CA 1
ATOM 787 C C . ILE A 1 102 ? 19.051 -0.554 -26.238 1.00 98.50 102 ILE A C 1
ATOM 789 O O . ILE A 1 102 ? 19.232 -1.106 -25.150 1.00 98.50 102 ILE A O 1
ATOM 793 N N . THR A 1 103 ? 18.002 -0.822 -27.016 1.00 97.62 103 THR A N 1
ATOM 794 C CA . THR A 1 103 ? 16.929 -1.767 -26.670 1.00 97.62 103 THR A CA 1
ATOM 795 C C . THR A 1 103 ? 16.517 -2.585 -27.893 1.00 97.62 103 THR A C 1
ATOM 797 O O . THR A 1 103 ? 16.452 -2.056 -29.001 1.00 97.62 103 THR A O 1
ATOM 800 N N . TYR A 1 104 ? 16.208 -3.865 -27.691 1.00 97.62 104 TYR A N 1
ATOM 801 C CA . TYR A 1 104 ? 15.581 -4.730 -28.693 1.00 97.62 104 TYR A CA 1
ATOM 802 C C . TYR A 1 104 ? 14.061 -4.755 -28.510 1.00 97.62 104 TYR A C 1
ATOM 804 O O . TYR A 1 104 ? 13.576 -4.868 -27.383 1.00 97.62 104 TYR A O 1
ATOM 812 N N . LEU A 1 105 ? 13.305 -4.662 -29.604 1.00 97.50 105 LEU A N 1
ATOM 813 C CA . LEU A 1 105 ? 11.844 -4.592 -29.582 1.00 97.50 105 LEU A CA 1
ATOM 814 C C . LEU A 1 105 ? 11.220 -5.929 -30.001 1.00 97.50 105 LEU A C 1
ATOM 816 O O . LEU A 1 105 ? 11.150 -6.233 -31.187 1.00 97.50 105 LEU A O 1
ATOM 820 N N . GLY A 1 106 ? 10.737 -6.722 -29.045 1.00 96.44 106 GLY A N 1
ATOM 821 C CA . GLY A 1 106 ? 10.090 -8.006 -29.328 1.00 96.44 106 GLY A CA 1
ATOM 822 C C . GLY A 1 106 ? 8.736 -7.906 -30.050 1.00 96.44 106 GLY A C 1
ATOM 823 O O . GLY A 1 106 ? 8.088 -6.858 -30.091 1.00 96.44 106 GLY A O 1
ATOM 824 N N . THR A 1 107 ? 8.304 -9.025 -30.631 1.00 95.38 107 THR A N 1
ATOM 825 C CA . THR A 1 107 ? 7.105 -9.147 -31.480 1.00 95.38 107 THR A CA 1
ATOM 826 C C . THR A 1 107 ? 5.774 -9.006 -30.749 1.00 95.38 107 THR A C 1
ATOM 828 O O . THR A 1 107 ? 4.791 -8.579 -31.350 1.00 95.38 107 THR A O 1
ATOM 831 N N . ASP A 1 108 ? 5.728 -9.303 -29.456 1.00 96.19 108 ASP A N 1
ATOM 832 C CA . ASP A 1 108 ? 4.501 -9.273 -28.648 1.00 96.19 108 ASP A CA 1
ATOM 833 C C . ASP A 1 108 ? 4.141 -7.849 -28.205 1.00 96.19 108 ASP A C 1
ATOM 835 O O . ASP A 1 108 ? 3.119 -7.615 -27.563 1.00 96.19 108 ASP A O 1
ATOM 839 N N . LEU A 1 109 ? 4.975 -6.873 -28.571 1.00 95.69 109 LEU A N 1
ATOM 840 C CA . LEU A 1 109 ? 4.772 -5.453 -28.304 1.00 95.69 109 LEU A CA 1
ATOM 841 C C . LEU A 1 109 ? 4.182 -4.713 -29.520 1.00 95.69 109 LEU A C 1
ATOM 843 O O . LEU A 1 109 ? 4.181 -3.478 -29.582 1.00 95.69 109 LEU A O 1
ATOM 847 N N . CYS A 1 110 ? 3.693 -5.462 -30.509 1.00 95.56 110 CYS A N 1
ATOM 848 C CA . CYS A 1 110 ? 3.061 -4.946 -31.715 1.00 95.56 110 CYS A CA 1
ATOM 849 C C . CYS A 1 110 ? 1.645 -4.406 -31.477 1.00 95.56 110 CYS A C 1
ATOM 851 O O . CYS A 1 110 ? 0.847 -4.995 -30.756 1.00 95.56 110 CYS A O 1
ATOM 853 N N . GLY A 1 111 ? 1.304 -3.308 -32.160 1.00 90.12 111 GLY A N 1
ATOM 854 C CA . GLY A 1 111 ? -0.088 -2.847 -32.299 1.00 90.12 111 GLY A CA 1
ATOM 855 C C . GLY A 1 111 ? -0.732 -3.319 -33.608 1.00 90.12 111 GLY A C 1
ATOM 856 O O . GLY A 1 111 ? -1.936 -3.544 -33.682 1.00 90.12 111 GLY A O 1
ATOM 857 N N . HIS A 1 112 ? 0.091 -3.503 -34.640 1.00 91.38 112 HIS A N 1
ATOM 858 C CA . HIS A 1 112 ? -0.249 -4.129 -35.914 1.00 91.38 112 HIS A CA 1
ATOM 859 C C . HIS A 1 112 ? 0.816 -5.197 -36.204 1.00 91.38 112 HIS A C 1
ATOM 861 O O . HIS A 1 112 ? 1.964 -4.982 -35.809 1.00 91.38 112 HIS A O 1
ATOM 867 N N . PRO A 1 113 ? 0.499 -6.325 -36.868 1.00 93.12 113 PRO A N 1
ATOM 868 C CA . PRO A 1 113 ? 1.490 -7.357 -37.168 1.00 93.12 113 PRO A CA 1
ATOM 869 C C . PRO A 1 113 ? 2.790 -6.786 -37.757 1.00 93.12 113 PRO A C 1
ATOM 871 O O . PRO A 1 113 ? 2.770 -6.093 -38.772 1.00 93.12 113 PRO A O 1
ATOM 874 N N . GLY A 1 114 ? 3.915 -7.044 -37.084 1.00 93.81 114 GLY A N 1
ATOM 875 C CA . GLY A 1 114 ? 5.248 -6.583 -37.492 1.00 93.81 114 GLY A CA 1
ATOM 876 C C . GLY A 1 114 ? 5.585 -5.121 -37.166 1.00 93.81 114 GLY A C 1
ATOM 877 O O . GLY A 1 114 ? 6.710 -4.700 -37.431 1.00 93.81 114 GLY A O 1
ATOM 878 N N . VAL A 1 115 ? 4.666 -4.349 -36.574 1.00 97.38 115 VAL A N 1
ATOM 879 C CA . VAL A 1 115 ? 4.876 -2.938 -36.211 1.00 97.38 115 VAL A CA 1
ATOM 880 C C . VAL A 1 115 ? 4.635 -2.728 -34.722 1.00 97.38 115 VAL A C 1
ATOM 882 O O . VAL A 1 115 ? 3.541 -2.974 -34.203 1.00 97.38 115 VAL A O 1
ATOM 885 N N . ILE A 1 116 ? 5.662 -2.246 -34.030 1.00 98.19 116 ILE A N 1
ATOM 886 C CA . ILE A 1 116 ? 5.628 -1.953 -32.598 1.00 98.19 116 ILE A CA 1
ATOM 887 C C . ILE A 1 116 ? 4.552 -0.913 -32.295 1.00 98.19 116 ILE A C 1
ATOM 889 O O . ILE A 1 116 ? 4.398 0.087 -33.001 1.00 98.19 116 ILE A O 1
ATOM 893 N N . HIS A 1 117 ? 3.788 -1.147 -31.229 1.00 97.88 117 HIS A N 1
ATOM 894 C CA . HIS A 1 117 ? 2.755 -0.217 -30.810 1.00 97.88 117 HIS A CA 1
ATOM 895 C C . HIS A 1 117 ? 3.391 1.123 -30.418 1.00 97.88 117 HIS A C 1
ATOM 897 O O . HIS A 1 117 ? 4.292 1.181 -29.583 1.00 97.88 117 HIS A O 1
ATOM 903 N N . GLY A 1 118 ? 2.855 2.232 -30.939 1.00 96.69 118 GLY A N 1
ATOM 904 C CA . GLY A 1 118 ? 3.331 3.575 -30.581 1.00 96.69 118 GLY A CA 1
ATOM 905 C C . GLY A 1 118 ? 3.327 3.881 -29.072 1.00 96.69 118 GLY A C 1
ATOM 906 O O . GLY A 1 118 ? 4.153 4.668 -28.618 1.00 96.69 118 GLY A O 1
ATOM 907 N N . GLY A 1 119 ? 2.462 3.229 -28.285 1.00 97.50 119 GLY A N 1
ATOM 908 C CA . GLY A 1 119 ? 2.431 3.337 -26.829 1.00 97.50 119 GLY A CA 1
ATOM 909 C C . GLY A 1 119 ? 3.695 2.783 -26.176 1.00 97.50 119 GLY A C 1
ATOM 910 O O . GLY A 1 119 ? 4.182 3.393 -25.236 1.00 97.50 119 GLY A O 1
ATOM 911 N N . LEU A 1 120 ? 4.299 1.722 -26.726 1.00 97.81 120 LEU A N 1
ATOM 912 C CA . LEU A 1 120 ? 5.589 1.227 -26.243 1.00 97.81 120 LEU A CA 1
ATOM 913 C C . LEU A 1 120 ? 6.692 2.267 -26.458 1.00 97.81 120 LEU A C 1
ATOM 915 O O . LEU A 1 120 ? 7.463 2.547 -25.547 1.00 97.81 120 LEU A O 1
ATOM 919 N N . LEU A 1 121 ? 6.758 2.863 -27.652 1.00 98.19 121 LEU A N 1
ATOM 920 C CA . LEU A 1 121 ? 7.750 3.901 -27.947 1.00 98.19 121 LEU A CA 1
ATOM 921 C C . LEU A 1 121 ? 7.569 5.122 -27.036 1.00 98.19 121 LEU A C 1
ATOM 923 O O . LEU A 1 121 ? 8.554 5.704 -26.590 1.00 98.19 121 LEU A O 1
ATOM 927 N N . ALA A 1 122 ? 6.318 5.476 -26.720 1.00 98.31 122 ALA A N 1
ATOM 928 C CA . ALA A 1 122 ? 6.013 6.508 -25.736 1.00 98.31 122 ALA A CA 1
ATOM 929 C C . ALA A 1 122 ? 6.499 6.124 -24.333 1.00 98.31 122 ALA A C 1
ATOM 931 O O . ALA A 1 122 ? 7.100 6.959 -23.669 1.00 98.31 122 ALA A O 1
ATOM 932 N N . THR A 1 123 ? 6.306 4.873 -23.906 1.00 98.06 123 THR A N 1
ATOM 933 C CA . THR A 1 123 ? 6.815 4.360 -22.625 1.00 98.06 123 THR A CA 1
ATOM 934 C C . THR A 1 123 ? 8.344 4.401 -22.553 1.00 98.06 123 THR A C 1
ATOM 936 O O . THR A 1 123 ? 8.888 4.847 -21.546 1.00 98.06 123 THR A O 1
ATOM 939 N N . ILE A 1 124 ? 9.042 3.992 -23.619 1.00 98.00 124 ILE A N 1
ATOM 940 C CA . ILE A 1 124 ? 10.513 4.043 -23.693 1.00 98.00 124 ILE A CA 1
ATOM 941 C C . ILE A 1 124 ? 11.008 5.495 -23.615 1.00 98.00 124 ILE A C 1
ATOM 943 O O . ILE A 1 124 ? 11.961 5.781 -22.889 1.00 98.00 124 ILE A O 1
ATOM 947 N N . LEU A 1 125 ? 10.356 6.420 -24.333 1.00 98.44 125 LEU A N 1
ATOM 948 C CA . LEU A 1 125 ? 10.674 7.848 -24.266 1.00 98.44 125 LEU A CA 1
ATOM 949 C C . LEU A 1 125 ? 10.428 8.411 -22.868 1.00 98.44 125 LEU A C 1
ATOM 951 O O . LEU A 1 125 ? 11.317 9.049 -22.319 1.00 98.44 125 LEU A O 1
ATOM 955 N N . ASP A 1 126 ? 9.261 8.163 -22.281 1.00 97.75 126 ASP A N 1
ATOM 956 C CA . ASP A 1 126 ? 8.918 8.668 -20.952 1.00 97.75 126 ASP A CA 1
ATOM 957 C C . ASP A 1 126 ? 9.967 8.240 -19.915 1.00 97.75 126 ASP A C 1
ATOM 959 O O . ASP A 1 126 ? 10.593 9.078 -19.262 1.00 97.75 126 ASP A O 1
ATOM 963 N N . GLU A 1 127 ? 10.266 6.940 -19.855 1.00 96.00 127 GLU A N 1
ATOM 964 C CA . GLU A 1 127 ? 11.257 6.405 -18.925 1.00 96.00 127 GLU A CA 1
ATOM 965 C C . GLU A 1 127 ? 12.663 6.959 -19.182 1.00 96.00 127 GLU A C 1
ATOM 967 O O . GLU A 1 127 ? 13.345 7.396 -18.249 1.00 96.00 127 GLU A O 1
ATOM 972 N N . GLY A 1 128 ? 13.139 6.921 -20.425 1.00 97.19 128 GLY A N 1
ATOM 973 C CA . GLY A 1 128 ? 14.518 7.297 -20.707 1.00 97.19 128 GLY A CA 1
ATOM 974 C C . GLY A 1 128 ? 14.765 8.804 -20.627 1.00 97.19 128 GLY A C 1
ATOM 975 O O . GLY A 1 128 ? 15.830 9.214 -20.156 1.00 97.19 128 GLY A O 1
ATOM 976 N N . LEU A 1 129 ? 13.780 9.641 -20.978 1.00 98.38 129 LEU A N 1
ATOM 977 C CA . LEU A 1 129 ? 13.851 11.086 -20.738 1.00 98.38 129 LEU A CA 1
ATOM 978 C C . LEU A 1 129 ? 13.828 11.400 -19.231 1.00 98.38 129 LEU A C 1
ATOM 980 O O . LEU A 1 129 ? 14.585 12.265 -18.780 1.00 98.38 129 LEU A O 1
ATOM 984 N N . ALA A 1 130 ? 13.037 10.669 -18.436 1.00 96.25 130 ALA A N 1
ATOM 985 C CA . ALA A 1 130 ? 13.041 10.810 -16.979 1.00 96.25 130 ALA A CA 1
ATOM 986 C C . ALA A 1 130 ? 14.431 10.492 -16.410 1.00 96.25 130 ALA A C 1
ATOM 988 O O . ALA A 1 130 ? 15.045 11.330 -15.743 1.00 96.25 130 ALA A O 1
ATOM 989 N N . ARG A 1 131 ? 14.974 9.315 -16.753 1.00 94.81 131 ARG A N 1
ATOM 990 C CA . ARG A 1 131 ? 16.301 8.860 -16.307 1.00 94.81 131 ARG A CA 1
ATOM 991 C C . ARG A 1 131 ? 17.410 9.832 -16.696 1.00 94.81 131 ARG A C 1
ATOM 993 O O . ARG A 1 131 ? 18.290 10.082 -15.875 1.00 94.81 131 ARG A O 1
ATOM 1000 N N . CYS A 1 132 ? 17.337 10.416 -17.895 1.00 97.62 132 CYS A N 1
ATOM 1001 C CA . CYS A 1 132 ? 18.302 11.406 -18.373 1.00 97.62 132 CYS A CA 1
ATOM 1002 C C . CYS A 1 132 ? 18.453 12.573 -17.391 1.00 97.62 132 CYS A C 1
ATOM 1004 O O . CYS A 1 132 ? 19.571 12.990 -17.104 1.00 97.62 132 CYS A O 1
ATOM 1006 N N . CYS A 1 133 ? 17.349 13.085 -16.841 1.00 96.38 133 CYS A N 1
ATOM 1007 C CA . CYS A 1 133 ? 17.379 14.281 -16.000 1.00 96.38 133 CYS A CA 1
ATOM 1008 C C . CYS A 1 133 ? 17.427 14.019 -14.492 1.00 96.38 133 CYS A C 1
ATOM 1010 O O . CYS A 1 133 ? 17.641 14.968 -13.739 1.00 96.38 133 CYS A O 1
ATOM 1012 N N . PHE A 1 134 ? 17.280 12.772 -14.025 1.00 93.06 134 PHE A N 1
ATOM 1013 C CA . PHE A 1 134 ? 17.292 12.464 -12.590 1.00 93.06 134 PHE A CA 1
ATOM 1014 C C . PHE A 1 134 ? 18.533 13.020 -11.896 1.00 93.06 134 PHE A C 1
ATOM 1016 O O . PHE A 1 134 ? 18.403 13.770 -10.938 1.00 93.06 134 PHE A O 1
ATOM 1023 N N . ALA A 1 135 ? 19.736 12.765 -12.409 1.00 90.56 135 ALA A N 1
ATOM 1024 C CA . ALA A 1 135 ? 20.959 13.269 -11.781 1.00 90.56 135 ALA A CA 1
ATOM 1025 C C . ALA A 1 135 ? 21.077 14.811 -11.757 1.00 90.56 135 ALA A C 1
ATOM 1027 O O . ALA A 1 135 ? 21.912 15.331 -11.018 1.00 90.56 135 ALA A O 1
ATOM 1028 N N . ALA A 1 136 ? 20.248 15.527 -12.522 1.00 92.44 136 ALA A N 1
ATOM 1029 C CA . ALA A 1 136 ? 20.186 16.985 -12.538 1.00 92.44 136 ALA A CA 1
ATOM 1030 C C . ALA A 1 136 ? 19.137 17.565 -11.563 1.00 92.44 136 ALA A C 1
ATOM 1032 O O . ALA A 1 136 ? 19.119 18.776 -11.334 1.00 92.44 136 ALA A O 1
ATOM 1033 N N . LEU A 1 137 ? 18.264 16.727 -10.988 1.00 91.50 137 LEU A N 1
ATOM 1034 C CA . LEU A 1 137 ? 17.234 17.127 -10.024 1.00 91.50 137 LEU A CA 1
ATOM 1035 C C . LEU A 1 137 ? 17.739 17.013 -8.570 1.00 91.50 137 LEU A C 1
ATOM 1037 O O . LEU A 1 137 ? 18.518 16.104 -8.267 1.00 91.50 137 LEU A O 1
ATOM 1041 N N . PRO A 1 138 ? 17.280 17.886 -7.648 1.00 87.31 138 PRO A N 1
ATOM 1042 C CA . PRO A 1 138 ? 17.770 17.950 -6.265 1.00 87.31 138 PRO A CA 1
ATOM 1043 C C . PRO A 1 138 ? 17.810 16.614 -5.509 1.00 87.31 138 PRO A C 1
ATOM 1045 O O . PRO A 1 138 ? 18.817 16.298 -4.877 1.00 87.31 138 PRO A O 1
ATOM 1048 N N . ASN A 1 139 ? 16.738 15.824 -5.587 1.00 84.69 139 ASN A N 1
ATOM 1049 C CA . ASN A 1 139 ? 16.599 14.528 -4.914 1.00 84.69 139 ASN A CA 1
ATOM 1050 C C . ASN A 1 139 ? 16.680 13.342 -5.883 1.00 84.69 139 ASN A C 1
ATOM 1052 O O . ASN A 1 139 ? 16.306 12.225 -5.534 1.00 84.69 139 ASN A O 1
ATOM 1056 N N . LYS A 1 140 ? 17.166 13.574 -7.106 1.00 89.75 140 LYS A N 1
ATOM 1057 C CA . LYS A 1 140 ? 17.353 12.545 -8.137 1.00 89.75 140 LYS A CA 1
ATOM 1058 C C . LYS A 1 140 ? 16.095 11.763 -8.531 1.00 89.75 140 LYS A C 1
ATOM 1060 O O . LYS A 1 140 ? 16.184 10.621 -8.970 1.00 89.75 140 LYS A O 1
ATOM 1065 N N . ILE A 1 141 ? 14.932 12.399 -8.408 1.00 86.31 141 ILE A N 1
ATOM 1066 C CA . ILE A 1 141 ? 13.629 11.851 -8.788 1.00 86.31 141 ILE A CA 1
ATOM 1067 C C . ILE A 1 141 ? 12.825 12.905 -9.545 1.00 86.31 141 ILE A C 1
ATOM 1069 O O . ILE A 1 141 ? 12.824 14.082 -9.185 1.00 86.31 141 ILE A O 1
ATOM 1073 N N . GLY A 1 142 ? 12.106 12.482 -10.580 1.00 89.00 142 GLY A N 1
ATOM 1074 C CA . GLY A 1 142 ? 11.226 13.340 -11.362 1.00 89.00 142 GLY A CA 1
ATOM 1075 C C . GLY A 1 142 ? 9.992 12.578 -11.820 1.00 89.00 142 GLY A C 1
ATOM 1076 O O . GLY A 1 142 ? 10.079 11.398 -12.142 1.00 89.00 142 GLY A O 1
ATOM 1077 N N . MET A 1 143 ? 8.851 13.263 -11.842 1.00 92.75 143 MET A N 1
ATOM 1078 C CA . MET A 1 143 ? 7.606 12.761 -12.422 1.00 92.75 143 MET A CA 1
ATOM 1079 C C . MET A 1 143 ? 7.288 13.542 -13.692 1.00 92.75 143 MET A C 1
ATOM 1081 O O . MET A 1 143 ? 7.484 14.761 -13.736 1.00 92.75 143 MET A O 1
ATOM 1085 N N . THR A 1 144 ? 6.774 12.857 -14.705 1.00 96.06 144 THR A N 1
ATOM 1086 C CA . THR A 1 144 ? 6.378 13.459 -15.979 1.00 96.06 144 THR A CA 1
ATOM 1087 C C . THR A 1 144 ? 5.195 14.397 -15.761 1.00 96.06 144 THR A C 1
ATOM 1089 O O . THR A 1 144 ? 4.100 13.972 -15.405 1.00 96.06 144 THR A O 1
ATOM 1092 N N . ALA A 1 145 ? 5.408 15.698 -15.948 1.00 96.75 145 ALA A N 1
ATOM 1093 C CA . ALA A 1 145 ? 4.339 16.695 -15.908 1.00 96.75 145 ALA A CA 1
ATOM 1094 C C . ALA A 1 145 ? 3.733 16.924 -17.296 1.00 96.75 145 ALA A C 1
ATOM 1096 O O . ALA A 1 145 ? 2.546 17.220 -17.421 1.00 96.75 145 ALA A O 1
ATOM 1097 N N . ASN A 1 146 ? 4.553 16.804 -18.339 1.00 97.69 146 ASN A N 1
ATOM 1098 C CA . ASN A 1 146 ? 4.114 16.833 -19.725 1.00 97.69 146 ASN A CA 1
ATOM 1099 C C . ASN A 1 146 ? 5.082 16.029 -20.594 1.00 97.69 146 ASN A C 1
ATOM 1101 O O . ASN A 1 146 ? 6.290 16.081 -20.370 1.00 97.69 146 ASN A O 1
ATOM 1105 N N . LEU A 1 147 ? 4.534 15.342 -21.593 1.00 98.19 147 LEU A N 1
ATOM 1106 C CA . LEU A 1 147 ? 5.273 14.629 -22.623 1.00 98.19 147 LEU A CA 1
ATOM 1107 C C . LEU A 1 147 ? 4.572 14.876 -23.960 1.00 98.19 147 LEU A C 1
ATOM 1109 O O . LEU A 1 147 ? 3.385 14.579 -24.106 1.00 98.19 147 LEU A O 1
ATOM 1113 N N . ASN A 1 148 ? 5.296 15.446 -24.916 1.00 98.62 148 ASN A N 1
ATOM 1114 C CA . ASN A 1 148 ? 4.826 15.684 -26.274 1.00 98.62 148 ASN A CA 1
ATOM 1115 C C . ASN A 1 148 ? 5.616 14.808 -27.244 1.00 98.62 148 ASN A C 1
ATOM 1117 O O . ASN A 1 148 ? 6.843 14.835 -27.216 1.00 98.62 148 ASN A O 1
ATOM 1121 N N . ILE A 1 149 ? 4.920 14.058 -28.100 1.00 98.69 149 ILE A N 1
ATOM 1122 C CA . ILE A 1 149 ? 5.516 13.011 -28.938 1.00 98.69 149 ILE A CA 1
ATOM 1123 C C . ILE A 1 149 ? 5.105 13.205 -30.396 1.00 98.69 149 ILE A C 1
ATOM 1125 O O . ILE A 1 149 ? 3.921 13.335 -30.702 1.00 98.69 149 ILE A O 1
ATOM 1129 N N . ASN A 1 150 ? 6.081 13.153 -31.299 1.00 98.62 150 ASN A N 1
ATOM 1130 C CA . ASN A 1 150 ? 5.876 13.156 -32.743 1.00 98.62 150 ASN A CA 1
ATOM 1131 C C . ASN A 1 150 ? 6.376 11.838 -33.341 1.00 98.62 150 ASN A C 1
ATOM 1133 O O . ASN A 1 150 ? 7.581 11.592 -33.397 1.00 98.62 150 ASN A O 1
ATOM 1137 N N . TYR A 1 151 ? 5.458 11.001 -33.822 1.00 98.50 151 TYR A N 1
ATOM 1138 C CA . TYR A 1 151 ? 5.796 9.771 -34.542 1.00 98.50 151 TYR A CA 1
ATOM 1139 C C . TYR A 1 151 ? 6.195 10.103 -35.981 1.00 98.50 151 TYR A C 1
ATOM 1141 O O . TYR A 1 151 ? 5.477 10.814 -36.685 1.00 98.50 151 TYR A O 1
ATOM 1149 N N . ARG A 1 152 ? 7.359 9.610 -36.407 1.00 98.31 152 ARG A N 1
ATOM 1150 C CA . ARG A 1 152 ? 7.980 9.937 -37.699 1.00 98.31 152 ARG A CA 1
ATOM 1151 C C . ARG A 1 152 ? 7.941 8.766 -38.676 1.00 98.31 152 ARG A C 1
ATOM 1153 O O . ARG A 1 152 ? 7.695 8.983 -39.859 1.00 98.31 152 ARG A O 1
ATOM 1160 N N . ALA A 1 153 ? 8.145 7.547 -38.184 1.00 97.88 153 ALA A N 1
ATOM 1161 C CA . ALA A 1 153 ? 8.162 6.331 -38.992 1.00 97.88 153 ALA A CA 1
ATOM 1162 C C . ALA A 1 153 ? 7.676 5.114 -38.180 1.00 97.88 153 ALA A C 1
ATOM 1164 O O . ALA A 1 153 ? 7.790 5.117 -36.950 1.00 97.88 153 ALA A O 1
ATOM 1165 N N . PRO A 1 154 ? 7.129 4.070 -38.834 1.00 97.06 154 PRO A N 1
ATOM 1166 C CA . PRO A 1 154 ? 6.776 2.825 -38.156 1.00 97.06 154 PRO A CA 1
ATOM 1167 C C . PRO A 1 154 ? 8.033 2.131 -37.618 1.00 97.06 154 PRO A C 1
ATOM 1169 O O . PRO A 1 154 ? 9.040 2.033 -38.316 1.00 97.06 154 PRO A O 1
ATOM 1172 N N . ALA A 1 155 ? 7.960 1.627 -36.387 1.00 97.56 155 ALA A N 1
ATOM 1173 C CA . ALA A 1 155 ? 9.034 0.864 -35.762 1.00 97.56 155 ALA A CA 1
ATOM 1174 C C . ALA A 1 155 ? 8.837 -0.638 -36.038 1.00 97.56 155 ALA A C 1
ATOM 1176 O O . ALA A 1 155 ? 7.830 -1.194 -35.582 1.00 97.56 155 ALA A O 1
ATOM 1177 N N . PRO A 1 156 ? 9.745 -1.304 -36.775 1.00 97.00 156 PRO A N 1
ATOM 1178 C CA . PRO A 1 156 ? 9.632 -2.733 -37.033 1.00 97.00 156 PRO A CA 1
ATOM 1179 C C . PRO A 1 156 ? 9.795 -3.540 -35.744 1.00 97.00 156 PRO A C 1
ATOM 1181 O O . PRO A 1 156 ? 10.630 -3.220 -34.897 1.00 97.00 156 PRO A O 1
ATOM 1184 N N . ALA A 1 157 ? 9.012 -4.603 -35.602 1.00 96.88 157 ALA A N 1
ATOM 1185 C CA . ALA A 1 157 ? 9.255 -5.596 -34.567 1.00 96.88 157 ALA A CA 1
ATOM 1186 C C . ALA A 1 157 ? 10.517 -6.411 -34.876 1.00 96.88 157 ALA A C 1
ATOM 1188 O O . ALA A 1 157 ? 10.874 -6.598 -36.038 1.00 96.88 157 ALA A O 1
ATOM 1189 N N . GLY A 1 158 ? 11.197 -6.883 -33.837 1.00 95.75 158 GLY A N 1
ATOM 1190 C CA . GLY A 1 158 ? 12.504 -7.531 -33.937 1.00 95.75 158 GLY A CA 1
ATOM 1191 C C . GLY A 1 158 ? 13.661 -6.569 -34.227 1.00 95.75 158 GLY A C 1
ATOM 1192 O O . GLY A 1 158 ? 14.772 -7.014 -34.498 1.00 95.75 158 GLY A O 1
ATOM 1193 N N . ALA A 1 159 ? 13.424 -5.255 -34.200 1.00 95.38 159 ALA A N 1
ATOM 1194 C CA . ALA A 1 159 ? 14.463 -4.261 -34.438 1.00 95.38 159 ALA A CA 1
ATOM 1195 C C . ALA A 1 159 ? 15.194 -3.872 -33.149 1.00 95.38 159 ALA A C 1
ATOM 1197 O O . ALA A 1 159 ? 14.614 -3.827 -32.060 1.00 95.38 159 ALA A O 1
ATOM 1198 N N . PHE A 1 160 ? 16.460 -3.493 -33.305 1.00 98.00 160 PHE A N 1
ATOM 1199 C CA . PHE A 1 160 ? 17.212 -2.772 -32.287 1.00 98.00 160 PHE A CA 1
ATOM 1200 C C . PHE A 1 160 ? 17.027 -1.271 -32.490 1.00 98.00 160 PHE A C 1
ATOM 1202 O O . PHE A 1 160 ? 17.079 -0.767 -33.615 1.00 98.00 160 PHE A O 1
ATOM 1209 N N . VAL A 1 161 ? 16.827 -0.545 -31.397 1.00 98.44 161 VAL A N 1
ATOM 1210 C CA . VAL A 1 161 ? 16.642 0.905 -31.415 1.00 98.44 161 VAL A CA 1
ATOM 1211 C C . VAL A 1 161 ? 17.557 1.596 -30.420 1.00 98.44 161 VAL A C 1
ATOM 1213 O O . VAL A 1 161 ? 17.952 1.018 -29.406 1.00 98.44 161 VAL A O 1
ATOM 1216 N N . VAL A 1 162 ? 17.868 2.852 -30.722 1.00 98.62 162 VAL A N 1
ATOM 1217 C CA . VAL A 1 162 ? 18.639 3.750 -29.871 1.00 98.62 162 VAL A CA 1
ATOM 1218 C C . VAL A 1 162 ? 17.736 4.874 -29.407 1.00 98.62 162 VAL A C 1
ATOM 1220 O O . VAL A 1 162 ? 17.207 5.617 -30.229 1.00 98.62 162 VAL A O 1
ATOM 1223 N N . LEU A 1 163 ? 17.592 5.031 -28.096 1.00 98.75 163 LEU A N 1
ATOM 1224 C CA . LEU A 1 163 ? 17.072 6.256 -27.504 1.00 98.75 163 LEU A CA 1
ATOM 1225 C C . LEU A 1 163 ? 18.238 7.208 -27.241 1.00 98.75 163 LEU A C 1
ATOM 1227 O O . LEU A 1 163 ? 19.212 6.823 -26.594 1.00 98.75 163 LEU A O 1
ATOM 1231 N N . ARG A 1 164 ? 18.115 8.461 -27.678 1.00 98.69 164 ARG A N 1
ATOM 1232 C CA . ARG A 1 164 ? 19.025 9.552 -27.311 1.00 98.69 164 ARG A CA 1
ATOM 1233 C C . ARG A 1 164 ? 18.239 10.641 -26.608 1.00 98.69 164 ARG A C 1
ATOM 1235 O O . ARG A 1 164 ? 17.214 11.078 -27.119 1.00 98.69 164 ARG A O 1
ATOM 1242 N N . ALA A 1 165 ? 18.726 11.082 -25.459 1.00 98.69 165 ALA A N 1
ATOM 1243 C CA . ALA A 1 165 ? 18.078 12.084 -24.630 1.00 98.69 165 ALA A CA 1
ATOM 1244 C C . ALA A 1 165 ? 19.075 13.148 -24.176 1.00 98.69 165 ALA A C 1
ATOM 1246 O O . ALA A 1 165 ? 20.258 12.869 -23.966 1.00 98.69 165 ALA A O 1
ATOM 1247 N N . LYS A 1 166 ? 18.582 14.372 -24.002 1.00 98.62 166 LYS A N 1
ATOM 1248 C CA . LYS A 1 166 ? 19.349 15.511 -23.513 1.00 98.62 166 LYS A CA 1
ATOM 1249 C C . LYS A 1 166 ? 18.496 16.368 -22.592 1.00 98.62 166 LYS A C 1
ATOM 1251 O O . LYS A 1 166 ? 17.427 16.839 -22.979 1.00 98.62 166 LYS A O 1
ATOM 1256 N N . THR A 1 167 ? 19.015 16.648 -21.404 1.00 98.56 167 THR A N 1
ATOM 1257 C CA . THR A 1 167 ? 18.439 17.650 -20.508 1.00 98.56 167 THR A CA 1
ATOM 1258 C C . THR A 1 167 ? 18.801 19.033 -21.042 1.00 98.56 167 THR A C 1
ATOM 1260 O O . THR A 1 167 ? 19.969 19.426 -21.057 1.00 98.56 167 THR A O 1
ATOM 1263 N N . THR A 1 168 ? 17.810 19.775 -21.526 1.00 98.25 168 THR A N 1
ATOM 1264 C CA . THR A 1 168 ? 18.014 21.079 -22.175 1.00 98.25 168 THR A CA 1
ATOM 1265 C C . THR A 1 168 ? 18.006 22.229 -21.179 1.00 98.25 168 THR A C 1
ATOM 1267 O O . THR A 1 168 ? 18.673 23.241 -21.400 1.00 98.25 168 THR A O 1
ATOM 1270 N N . LYS A 1 169 ? 17.274 22.084 -20.070 1.00 98.06 169 LYS A N 1
ATOM 1271 C CA . LYS A 1 169 ? 17.126 23.127 -19.053 1.00 98.06 169 LYS A CA 1
ATOM 1272 C C . LYS A 1 169 ? 16.775 22.531 -17.693 1.00 98.06 169 LYS A C 1
ATOM 1274 O O . LYS A 1 169 ? 15.996 21.585 -17.623 1.00 98.06 169 LYS A O 1
ATOM 1279 N N . VAL A 1 170 ? 17.279 23.133 -16.614 1.00 97.50 170 VAL A N 1
ATOM 1280 C CA . VAL A 1 170 ? 16.889 22.810 -15.231 1.00 97.50 170 VAL A CA 1
ATOM 1281 C C . VAL A 1 170 ? 16.639 24.099 -14.454 1.00 97.50 170 VAL A C 1
ATOM 1283 O O . VAL A 1 170 ? 17.474 25.000 -14.458 1.00 97.50 170 VAL A O 1
ATOM 1286 N N . GLU A 1 171 ? 15.491 24.192 -13.782 1.00 97.44 171 GLU A N 1
ATOM 1287 C CA . GLU A 1 171 ? 15.129 25.313 -12.906 1.00 97.44 171 GLU A CA 1
ATOM 1288 C C . GLU A 1 171 ? 14.482 24.795 -11.617 1.00 97.44 171 GLU A C 1
ATOM 1290 O O . GLU A 1 171 ? 13.302 24.424 -11.577 1.00 97.44 171 GLU A O 1
ATOM 1295 N N . GLY A 1 172 ? 15.256 24.781 -10.530 1.00 94.44 172 GLY A N 1
ATOM 1296 C CA . GLY A 1 172 ? 14.805 24.291 -9.229 1.00 94.44 172 GLY A CA 1
ATOM 1297 C C . GLY A 1 172 ? 14.376 22.823 -9.296 1.00 94.44 172 GLY A C 1
ATOM 1298 O O . GLY A 1 172 ? 15.205 21.941 -9.466 1.00 94.44 172 GLY A O 1
ATOM 1299 N N . ARG A 1 173 ? 13.068 22.567 -9.166 1.00 95.12 173 ARG A N 1
ATOM 1300 C CA . ARG A 1 173 ? 12.469 21.217 -9.213 1.00 95.12 173 ARG A CA 1
ATOM 1301 C C . ARG A 1 173 ? 12.036 20.779 -10.616 1.00 95.12 173 ARG A C 1
ATOM 1303 O O . ARG A 1 173 ? 11.339 19.778 -10.727 1.00 95.12 173 ARG A O 1
ATOM 1310 N N . LYS A 1 174 ? 12.323 21.560 -11.658 1.00 97.88 174 LYS A N 1
ATOM 1311 C CA . LYS A 1 174 ? 11.856 21.312 -13.028 1.00 97.88 174 LYS A CA 1
ATOM 1312 C C . LYS A 1 174 ? 13.031 20.997 -13.942 1.00 97.88 174 LYS A C 1
ATOM 1314 O O . LYS A 1 174 ? 14.006 21.745 -13.928 1.00 97.88 174 LYS A O 1
ATOM 1319 N N . ALA A 1 175 ? 12.898 19.968 -14.768 1.00 98.31 175 ALA A N 1
ATOM 1320 C CA . ALA A 1 175 ? 13.833 19.655 -15.840 1.00 98.31 175 ALA A CA 1
ATOM 1321 C C . ALA A 1 175 ? 13.088 19.513 -17.171 1.00 98.31 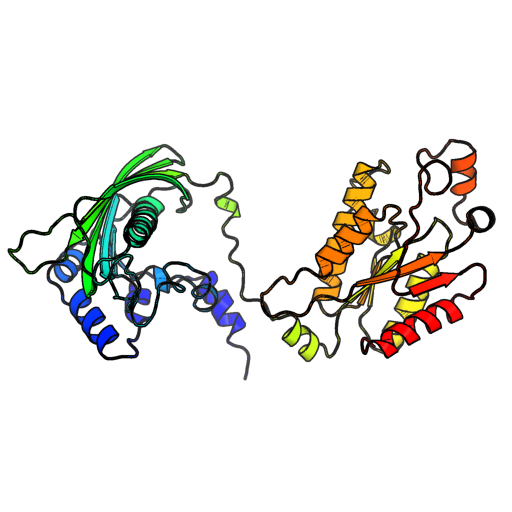175 ALA A C 1
ATOM 1323 O O . ALA A 1 175 ? 12.055 18.848 -17.242 1.00 98.31 175 ALA A O 1
ATOM 1324 N N . TRP A 1 176 ? 13.613 20.145 -18.216 1.00 98.69 176 TRP A N 1
ATOM 1325 C CA . TRP A 1 176 ? 13.146 19.989 -19.589 1.00 98.69 176 TRP A CA 1
ATOM 1326 C C . TRP A 1 176 ? 14.115 19.084 -20.326 1.00 98.69 176 TRP A C 1
ATOM 1328 O O . TRP A 1 176 ? 15.333 19.264 -20.234 1.00 98.69 176 TRP A O 1
ATOM 1338 N N . VAL A 1 177 ? 13.566 18.107 -21.034 1.00 98.62 177 VAL A N 1
ATOM 1339 C CA . VAL A 1 177 ? 14.337 17.060 -21.697 1.00 98.62 177 VAL A CA 1
ATOM 1340 C C . VAL A 1 177 ? 13.788 16.872 -23.099 1.00 98.62 177 VAL A C 1
ATOM 1342 O O . VAL A 1 177 ? 12.575 16.881 -23.305 1.00 98.62 177 VAL A O 1
ATOM 1345 N N . GLU A 1 178 ? 14.683 16.707 -24.057 1.00 98.75 178 GLU A N 1
ATOM 1346 C CA . GLU A 1 178 ? 14.356 16.363 -25.436 1.00 98.75 178 GLU A CA 1
ATOM 1347 C C . GLU A 1 178 ? 15.049 15.058 -25.798 1.00 98.75 178 GLU A C 1
ATOM 1349 O O . GLU A 1 178 ? 16.125 14.751 -25.280 1.00 98.75 178 GLU A O 1
ATOM 1354 N N . GLY A 1 179 ? 14.447 14.290 -26.693 1.00 98.62 179 GLY A N 1
ATOM 1355 C CA . GLY A 1 179 ? 15.076 13.086 -27.199 1.00 98.62 179 GLY A CA 1
ATOM 1356 C C . GLY A 1 179 ? 14.299 12.424 -28.314 1.00 98.62 179 GLY A C 1
ATOM 1357 O O . GLY A 1 179 ? 13.209 12.853 -28.690 1.00 98.62 179 GLY A O 1
ATOM 1358 N N . HIS A 1 180 ? 14.879 11.366 -28.857 1.00 98.81 180 HIS A N 1
ATOM 1359 C CA . HIS A 1 180 ? 14.308 10.630 -29.972 1.00 98.81 180 HIS A CA 1
ATOM 1360 C C . HIS A 1 180 ? 14.737 9.170 -29.945 1.00 98.81 180 HIS A C 1
ATOM 1362 O O . HIS A 1 180 ? 15.790 8.829 -29.404 1.00 98.81 180 HIS A O 1
ATOM 1368 N N . ILE A 1 181 ? 13.912 8.317 -30.545 1.00 98.81 181 ILE A N 1
ATOM 1369 C CA . ILE A 1 181 ? 14.240 6.918 -30.810 1.00 98.81 181 ILE A CA 1
ATOM 1370 C C . ILE A 1 181 ? 14.523 6.773 -32.303 1.00 98.81 181 ILE A C 1
ATOM 1372 O O . ILE A 1 181 ? 13.715 7.185 -33.138 1.00 98.81 181 ILE A O 1
ATOM 1376 N N . GLU A 1 182 ? 15.651 6.160 -32.634 1.00 98.56 182 GLU A N 1
ATOM 1377 C CA . GLU A 1 182 ? 16.069 5.835 -33.998 1.00 98.56 182 GLU A CA 1
ATOM 1378 C C . GLU A 1 182 ? 16.436 4.354 -34.130 1.00 98.56 182 GLU A C 1
ATOM 1380 O O . GLU A 1 182 ? 16.706 3.676 -33.140 1.00 98.56 182 GLU A O 1
ATOM 1385 N N . THR A 1 183 ? 16.440 3.830 -35.352 1.00 98.19 183 THR A N 1
ATOM 1386 C CA . THR A 1 183 ? 16.933 2.472 -35.626 1.00 98.19 183 THR A CA 1
ATOM 1387 C C . THR A 1 183 ? 18.422 2.358 -35.301 1.00 98.19 183 THR A C 1
ATOM 1389 O O . THR A 1 183 ? 19.206 3.210 -35.722 1.00 98.19 183 THR A O 1
ATOM 1392 N N . LEU A 1 184 ? 18.833 1.284 -34.628 1.00 97.38 184 LEU A N 1
ATOM 1393 C CA . LEU A 1 184 ? 20.245 0.929 -34.521 1.00 97.38 184 LEU A CA 1
ATOM 1394 C C . LEU A 1 184 ? 20.683 0.270 -35.834 1.00 97.38 184 LEU A C 1
ATOM 1396 O O . LEU A 1 184 ? 20.094 -0.725 -36.250 1.00 97.38 184 LEU A O 1
ATOM 1400 N N . VAL A 1 185 ? 21.692 0.841 -36.485 1.00 93.19 185 VAL A N 1
ATOM 1401 C CA . VAL A 1 185 ? 22.173 0.418 -37.808 1.00 93.19 185 VAL A CA 1
ATOM 1402 C C . VAL A 1 185 ? 23.674 0.155 -37.781 1.00 93.19 185 VAL A C 1
ATOM 1404 O O . VAL A 1 185 ? 24.371 0.607 -36.866 1.00 93.19 185 VAL A O 1
ATOM 1407 N N . ALA A 1 186 ? 24.165 -0.561 -38.792 1.00 87.69 186 ALA A N 1
ATOM 1408 C CA . ALA A 1 186 ? 25.586 -0.829 -38.954 1.00 87.69 186 ALA A CA 1
ATOM 1409 C C . ALA A 1 186 ? 26.388 0.456 -39.232 1.00 87.69 186 ALA A C 1
ATOM 1411 O O . ALA A 1 186 ? 25.849 1.501 -39.608 1.00 87.69 186 ALA A O 1
ATOM 1412 N N . GLU A 1 187 ? 27.707 0.381 -39.054 1.00 82.12 187 GLU A N 1
ATOM 1413 C CA . GLU A 1 187 ? 28.599 1.507 -39.320 1.00 82.12 187 GLU A CA 1
ATOM 1414 C C . GLU A 1 187 ? 28.488 1.970 -40.785 1.00 82.12 187 GLU A C 1
ATOM 1416 O O . GLU A 1 187 ? 28.572 1.173 -41.718 1.00 82.12 187 GLU A O 1
ATOM 1421 N N . GLY A 1 188 ? 28.280 3.274 -40.986 1.00 83.56 188 GLY A N 1
ATOM 1422 C CA . GLY A 1 188 ? 28.115 3.883 -42.311 1.00 83.56 188 GLY A CA 1
ATOM 1423 C C . GLY A 1 188 ? 26.676 3.919 -42.839 1.00 83.56 188 GLY A C 1
ATOM 1424 O O . GLY A 1 188 ? 26.415 4.621 -43.819 1.00 83.56 188 GLY A O 1
ATOM 1425 N N . GLU A 1 189 ? 25.728 3.243 -42.188 1.00 92.19 189 GLU A N 1
ATOM 1426 C CA . GLU A 1 189 ? 24.304 3.367 -42.504 1.00 92.19 189 GLU A CA 1
ATOM 1427 C C . GLU A 1 189 ? 23.674 4.579 -41.805 1.00 92.19 189 GLU A C 1
ATOM 1429 O O . GLU A 1 189 ? 24.141 5.052 -40.768 1.00 92.19 189 GLU A O 1
ATOM 1434 N N . LYS A 1 190 ? 22.589 5.109 -42.383 1.00 93.62 190 LYS A N 1
ATOM 1435 C CA . LYS A 1 190 ? 21.863 6.249 -41.815 1.00 93.62 190 LYS A CA 1
ATOM 1436 C C . LYS A 1 190 ? 20.702 5.752 -40.940 1.00 93.62 190 LYS A C 1
ATOM 1438 O O . LYS A 1 190 ? 19.766 5.170 -41.491 1.00 93.62 190 LYS A O 1
ATOM 1443 N N . PRO A 1 191 ? 20.697 6.039 -39.624 1.00 96.31 191 PRO A N 1
ATOM 1444 C CA . PRO A 1 191 ? 19.558 5.743 -38.764 1.00 96.31 191 PRO A CA 1
ATOM 1445 C C . PRO A 1 191 ? 18.279 6.431 -39.251 1.00 96.31 191 PRO A C 1
ATOM 1447 O O . PRO A 1 191 ? 18.303 7.580 -39.706 1.00 96.31 191 PRO A O 1
ATOM 1450 N N . THR A 1 192 ? 17.147 5.748 -39.110 1.00 98.06 192 THR A N 1
ATOM 1451 C CA . THR A 1 192 ? 15.823 6.346 -39.298 1.00 98.06 192 THR A CA 1
ATOM 1452 C C . THR A 1 192 ? 15.262 6.748 -37.943 1.00 98.06 192 THR A C 1
ATOM 1454 O O . THR A 1 192 ? 15.113 5.904 -37.062 1.00 98.06 192 THR A O 1
ATOM 1457 N N . VAL A 1 193 ? 14.919 8.027 -37.782 1.00 98.56 193 VAL A N 1
ATOM 1458 C CA . VAL A 1 193 ? 14.207 8.511 -36.594 1.00 98.56 193 VAL A CA 1
ATOM 1459 C C . VAL A 1 193 ? 12.773 7.991 -36.636 1.00 98.56 193 VAL A C 1
ATOM 1461 O O . VAL A 1 193 ? 12.030 8.258 -37.580 1.00 98.56 193 VAL A O 1
ATOM 1464 N N . LEU A 1 194 ? 12.393 7.237 -35.610 1.00 98.56 194 LEU A N 1
ATOM 1465 C CA . LEU A 1 194 ? 11.083 6.604 -35.476 1.00 98.56 194 LEU A CA 1
ATOM 1466 C C . LEU A 1 194 ? 10.116 7.525 -34.732 1.00 98.56 194 LEU A C 1
ATOM 1468 O O . LEU A 1 194 ? 8.958 7.677 -35.127 1.00 98.56 194 LEU A O 1
ATOM 1472 N N . VAL A 1 195 ? 10.599 8.172 -33.671 1.00 98.62 195 VAL A N 1
ATOM 1473 C CA . VAL A 1 195 ? 9.804 9.067 -32.829 1.00 98.62 195 VAL A CA 1
ATOM 1474 C C . VAL A 1 195 ? 10.693 10.102 -32.142 1.00 98.62 195 VAL A C 1
ATOM 1476 O O . VAL A 1 195 ? 11.825 9.806 -31.776 1.00 98.62 195 VAL A O 1
ATOM 1479 N N . GLU A 1 196 ? 10.171 11.308 -31.947 1.00 98.69 196 GLU A N 1
ATOM 1480 C CA . GLU A 1 196 ? 10.825 12.404 -31.224 1.00 98.69 196 GLU A CA 1
ATOM 1481 C C . GLU A 1 196 ? 9.914 12.896 -30.102 1.00 98.69 196 GLU A C 1
ATOM 1483 O O . GLU A 1 196 ? 8.689 12.895 -30.256 1.00 98.69 196 GLU A O 1
ATOM 1488 N N . ALA A 1 197 ? 10.491 13.362 -28.998 1.00 98.69 197 ALA A N 1
ATOM 1489 C CA . ALA A 1 197 ? 9.732 13.922 -27.897 1.00 98.69 197 ALA A CA 1
ATOM 1490 C C . ALA A 1 197 ? 10.435 15.067 -27.171 1.00 98.69 197 ALA A C 1
ATOM 1492 O O . ALA A 1 197 ? 11.662 15.160 -27.113 1.00 98.69 197 ALA A O 1
ATOM 1493 N N . SER A 1 198 ? 9.606 15.909 -26.563 1.00 98.62 198 SER A N 1
ATOM 1494 C CA . SER A 1 198 ? 10.002 16.884 -25.556 1.00 98.62 198 SER A CA 1
ATOM 1495 C C . SER A 1 198 ? 9.143 16.702 -24.309 1.00 98.62 198 SER A C 1
ATOM 1497 O O . SER A 1 198 ? 7.952 16.392 -24.392 1.00 98.62 198 SER A O 1
ATOM 1499 N N . ALA A 1 199 ? 9.755 16.856 -23.141 1.00 98.44 199 ALA A N 1
ATOM 1500 C CA . ALA A 1 199 ? 9.116 16.565 -21.870 1.00 98.44 199 ALA A CA 1
ATOM 1501 C C . ALA A 1 199 ? 9.520 17.555 -20.780 1.00 98.44 199 ALA A C 1
ATOM 1503 O O . ALA A 1 199 ? 10.622 18.112 -20.778 1.00 98.44 199 ALA A O 1
ATOM 1504 N N . LEU A 1 200 ? 8.611 17.737 -19.826 1.00 98.31 200 LEU A N 1
ATOM 1505 C CA . LEU A 1 200 ? 8.846 18.437 -18.572 1.00 98.31 200 LEU A CA 1
ATOM 1506 C C . LEU A 1 200 ? 8.709 17.440 -17.424 1.00 98.31 200 LEU A C 1
ATOM 1508 O O . LEU A 1 200 ? 7.616 16.924 -17.182 1.00 98.31 200 LEU A O 1
ATOM 1512 N N . PHE A 1 201 ? 9.785 17.254 -16.669 1.00 97.81 201 PHE A N 1
ATOM 1513 C CA . PHE A 1 201 ? 9.796 16.489 -15.427 1.00 97.81 201 PHE A CA 1
ATOM 1514 C C . PHE A 1 201 ? 9.821 17.422 -14.224 1.00 97.81 201 PHE A C 1
ATOM 1516 O O . PHE A 1 201 ? 10.501 18.453 -14.224 1.00 97.81 201 PHE A O 1
ATOM 1523 N N . ILE A 1 202 ? 9.064 17.066 -13.189 1.00 95.62 202 ILE A N 1
ATOM 1524 C CA . ILE A 1 202 ? 8.980 17.827 -11.945 1.00 95.62 202 ILE A CA 1
ATOM 1525 C C . ILE A 1 202 ? 9.251 16.902 -10.763 1.00 95.62 202 ILE A C 1
ATOM 1527 O O . ILE A 1 202 ? 8.564 15.901 -10.572 1.00 95.62 202 ILE A O 1
ATOM 1531 N N . GLU A 1 203 ? 10.213 17.274 -9.924 1.00 91.00 203 GLU A N 1
ATOM 1532 C CA . GLU A 1 203 ? 10.436 16.618 -8.639 1.00 91.00 203 GLU A CA 1
ATOM 1533 C C . GLU A 1 203 ? 9.241 16.886 -7.697 1.00 91.00 203 GLU A C 1
ATOM 1535 O O . GLU A 1 203 ? 8.908 18.058 -7.452 1.00 91.00 203 GLU A O 1
ATOM 1540 N N . PRO A 1 204 ? 8.582 15.855 -7.133 1.00 84.44 204 PRO A N 1
ATOM 1541 C CA . PRO A 1 204 ? 7.498 16.038 -6.168 1.00 84.44 204 PRO A CA 1
ATOM 1542 C C . PRO A 1 204 ? 7.939 16.848 -4.942 1.00 84.44 204 PRO A C 1
ATOM 1544 O O . PRO A 1 204 ? 9.044 16.689 -4.437 1.00 84.44 204 PRO A O 1
ATOM 1547 N N . ARG A 1 205 ? 7.058 17.692 -4.385 1.00 78.69 205 ARG A N 1
ATOM 1548 C CA . ARG A 1 205 ? 7.396 18.523 -3.204 1.00 78.69 205 ARG A CA 1
ATOM 1549 C C . ARG A 1 205 ? 7.783 17.708 -1.962 1.00 78.69 205 ARG A C 1
ATOM 1551 O O . ARG A 1 205 ? 8.447 18.238 -1.084 1.00 78.69 205 ARG A O 1
ATOM 1558 N N . GLN A 1 206 ? 7.349 16.452 -1.892 1.00 73.69 206 GLN A N 1
ATOM 1559 C CA . GLN A 1 206 ? 7.631 15.521 -0.800 1.00 73.69 206 GLN A CA 1
ATOM 1560 C C . GLN A 1 206 ? 8.722 14.503 -1.170 1.00 73.69 206 GLN A C 1
ATOM 1562 O O . GLN A 1 206 ? 8.849 13.495 -0.490 1.00 73.69 206 GLN A O 1
ATOM 1567 N N . ALA A 1 207 ? 9.510 14.737 -2.228 1.00 64.50 207 ALA A N 1
ATOM 1568 C CA . ALA A 1 207 ? 10.538 13.801 -2.696 1.00 64.50 207 ALA A CA 1
ATOM 1569 C C . ALA A 1 207 ? 11.510 13.351 -1.590 1.00 64.50 207 ALA A C 1
ATOM 1571 O O . ALA A 1 207 ? 11.831 12.172 -1.517 1.00 64.50 207 ALA A O 1
ATOM 1572 N N . ALA A 1 208 ? 11.874 14.245 -0.664 1.00 60.09 208 ALA A N 1
ATOM 1573 C CA . ALA A 1 208 ? 12.704 13.911 0.499 1.00 60.09 208 ALA A CA 1
ATOM 1574 C C . ALA A 1 208 ? 12.086 12.848 1.439 1.00 60.09 208 ALA A C 1
ATOM 1576 O O . ALA A 1 208 ? 12.808 12.211 2.197 1.00 60.09 208 ALA A O 1
ATOM 1577 N N . VAL A 1 209 ? 10.761 12.659 1.395 1.00 52.91 209 VAL A N 1
ATOM 1578 C CA . VAL A 1 209 ? 9.988 11.705 2.214 1.00 52.91 209 VAL A CA 1
ATOM 1579 C C . VAL A 1 209 ? 9.488 10.512 1.383 1.00 52.91 209 VAL A C 1
ATOM 1581 O O . VAL A 1 209 ? 9.113 9.496 1.947 1.00 52.91 209 VAL A O 1
ATOM 1584 N N . LEU A 1 210 ? 9.498 10.602 0.046 1.00 49.78 210 LEU A N 1
ATOM 1585 C CA . LEU A 1 210 ? 9.025 9.551 -0.870 1.00 49.78 210 LEU A CA 1
ATOM 1586 C C . LEU A 1 210 ? 10.044 8.424 -1.113 1.00 49.78 210 LEU A C 1
ATOM 1588 O O . LEU A 1 210 ? 9.720 7.472 -1.816 1.00 49.78 210 LEU A O 1
ATOM 1592 N N . ASN A 1 211 ? 11.226 8.470 -0.489 1.00 44.53 211 ASN A N 1
ATOM 1593 C CA . ASN A 1 211 ? 12.152 7.331 -0.392 1.00 44.53 211 ASN A CA 1
ATOM 1594 C C . ASN A 1 211 ? 11.609 6.222 0.541 1.00 44.53 211 ASN A C 1
ATOM 1596 O O . ASN A 1 211 ? 12.336 5.686 1.374 1.00 44.53 211 ASN A O 1
ATOM 1600 N N . ILE A 1 212 ? 10.319 5.891 0.438 1.00 40.81 212 ILE A N 1
ATOM 1601 C CA . ILE A 1 212 ? 9.704 4.755 1.124 1.00 40.81 212 ILE A CA 1
ATOM 1602 C C . ILE A 1 212 ? 9.595 3.642 0.092 1.00 40.81 212 ILE A C 1
ATOM 1604 O O . ILE A 1 212 ? 8.665 3.577 -0.711 1.00 40.81 212 ILE A O 1
ATOM 1608 N N . THR A 1 213 ? 10.597 2.780 0.091 1.00 38.16 213 THR A N 1
ATOM 1609 C CA . THR A 1 213 ? 10.557 1.499 -0.597 1.00 38.16 213 THR A CA 1
ATOM 1610 C C . THR A 1 213 ? 9.622 0.568 0.170 1.00 38.16 213 THR A C 1
ATOM 1612 O O . THR A 1 213 ? 9.794 0.325 1.362 1.00 38.16 213 THR A O 1
ATOM 1615 N N . TRP A 1 214 ? 8.600 0.045 -0.509 1.00 42.53 214 TRP A N 1
ATOM 1616 C CA . TRP A 1 214 ? 7.768 -1.018 0.048 1.00 42.53 214 TRP A CA 1
ATOM 1617 C C . TRP A 1 214 ? 8.634 -2.275 0.187 1.00 42.53 214 TRP A C 1
ATOM 1619 O O . TRP A 1 214 ? 9.106 -2.836 -0.805 1.00 42.53 214 TRP A O 1
ATOM 1629 N N . HIS A 1 215 ? 8.913 -2.672 1.426 1.00 42.31 215 HIS A N 1
ATOM 1630 C CA . HIS A 1 215 ? 9.668 -3.884 1.721 1.00 42.31 215 HIS A CA 1
ATOM 1631 C C . HIS A 1 215 ? 8.843 -5.119 1.330 1.00 42.31 215 HIS A C 1
ATOM 1633 O O . HIS A 1 215 ? 7.635 -5.117 1.571 1.00 42.31 215 HIS A O 1
ATOM 1639 N N . PRO A 1 216 ? 9.454 -6.187 0.784 1.00 45.25 216 PRO A N 1
ATOM 1640 C CA . PRO A 1 216 ? 8.782 -7.476 0.712 1.00 45.25 216 PRO A CA 1
ATOM 1641 C C . PRO A 1 216 ? 8.459 -7.932 2.139 1.00 45.25 216 PRO A C 1
ATOM 1643 O O . PRO A 1 216 ? 9.349 -8.210 2.945 1.00 45.25 216 PRO A O 1
ATOM 1646 N N . SER A 1 217 ? 7.174 -7.908 2.472 1.00 55.59 217 SER A N 1
ATOM 1647 C CA . SER A 1 217 ? 6.629 -8.313 3.761 1.00 55.59 217 SER A CA 1
ATOM 1648 C C . SER A 1 217 ? 6.329 -9.807 3.761 1.00 55.59 217 SER A C 1
ATOM 1650 O O . SER A 1 217 ? 5.939 -10.384 2.751 1.00 55.59 217 SER A O 1
ATOM 1652 N N . LEU A 1 218 ? 6.475 -10.426 4.933 1.00 70.69 218 LEU A N 1
ATOM 1653 C CA . LEU A 1 218 ? 5.896 -11.736 5.213 1.00 70.69 218 LEU A CA 1
ATOM 1654 C C . LEU A 1 218 ? 4.390 -11.687 4.913 1.00 70.69 218 LEU A C 1
ATOM 1656 O O . LEU A 1 218 ? 3.706 -10.807 5.458 1.00 70.69 218 LEU A O 1
ATOM 1660 N N . SER A 1 219 ? 3.885 -12.619 4.099 1.00 82.56 219 SER A N 1
ATOM 1661 C CA . SER A 1 219 ? 2.451 -12.694 3.792 1.00 82.56 219 SER A CA 1
ATOM 1662 C C . SER A 1 219 ? 1.633 -12.913 5.065 1.00 82.56 219 SER A C 1
ATOM 1664 O O . SER A 1 219 ? 2.124 -13.467 6.064 1.00 82.56 219 SER A O 1
ATOM 1666 N N . ARG A 1 220 ? 0.357 -12.513 5.059 1.00 86.75 220 ARG A N 1
ATOM 1667 C CA . ARG A 1 220 ? -0.521 -12.763 6.210 1.00 86.75 220 ARG A CA 1
ATOM 1668 C C . ARG A 1 220 ? -0.665 -14.263 6.470 1.00 86.75 220 ARG A C 1
ATOM 1670 O O . ARG A 1 220 ? -0.716 -14.681 7.631 1.00 86.75 220 ARG A O 1
ATOM 1677 N N . ARG A 1 221 ? -0.701 -15.079 5.411 1.00 86.81 221 ARG A N 1
ATOM 1678 C CA . ARG A 1 221 ? -0.745 -16.546 5.519 1.00 86.81 221 ARG A CA 1
ATOM 1679 C C . ARG A 1 221 ? 0.467 -17.100 6.267 1.00 86.81 221 ARG A C 1
ATOM 1681 O O . ARG A 1 221 ? 0.284 -17.755 7.291 1.00 86.81 221 ARG A O 1
ATOM 1688 N N . GLU A 1 222 ? 1.680 -16.781 5.820 1.00 86.31 222 GLU A N 1
ATOM 1689 C CA . GLU A 1 222 ? 2.914 -17.247 6.471 1.00 86.31 222 GLU A CA 1
ATOM 1690 C C . GLU A 1 222 ? 3.001 -16.770 7.925 1.00 86.31 222 GLU A C 1
ATOM 1692 O O . GLU A 1 222 ? 3.389 -17.530 8.815 1.00 86.31 222 GLU A O 1
ATOM 1697 N N . ARG A 1 223 ? 2.592 -15.524 8.203 1.00 90.06 223 ARG A N 1
ATOM 1698 C CA . ARG A 1 223 ? 2.553 -14.992 9.572 1.00 90.06 223 ARG A CA 1
ATOM 1699 C C . ARG A 1 223 ? 1.634 -15.812 10.471 1.00 90.06 223 ARG A C 1
ATOM 1701 O O . ARG A 1 223 ? 2.049 -16.195 11.564 1.00 90.06 223 ARG A O 1
ATOM 1708 N N . ASN A 1 224 ? 0.420 -16.106 10.010 1.00 91.88 224 ASN A N 1
ATOM 1709 C CA . ASN A 1 224 ? -0.546 -16.898 10.770 1.00 91.88 224 ASN A CA 1
ATOM 1710 C C . ASN A 1 224 ? -0.053 -18.335 11.008 1.00 91.88 224 ASN A C 1
ATOM 1712 O O . ASN A 1 224 ? -0.215 -18.857 12.112 1.00 91.88 224 ASN A O 1
ATOM 1716 N N . GLU A 1 225 ? 0.581 -18.960 10.009 1.00 89.44 225 GLU A N 1
ATOM 1717 C CA . GLU A 1 225 ? 1.180 -20.298 10.122 1.00 89.44 225 GLU A CA 1
ATOM 1718 C C . GLU A 1 225 ? 2.307 -20.318 11.171 1.00 89.44 225 GLU A C 1
ATOM 1720 O O . GLU A 1 225 ? 2.302 -21.155 12.078 1.00 89.44 225 GLU A O 1
ATOM 1725 N N . LEU A 1 226 ? 3.228 -19.349 11.120 1.00 90.00 226 LEU A N 1
ATOM 1726 C CA . LEU A 1 226 ? 4.344 -19.234 12.068 1.00 90.00 226 LEU A CA 1
ATOM 1727 C C . LEU A 1 226 ? 3.890 -18.897 13.492 1.00 90.00 226 LEU A C 1
ATOM 1729 O O . LEU A 1 226 ? 4.455 -19.403 14.464 1.00 90.00 226 LEU A O 1
ATOM 1733 N N . ARG A 1 227 ? 2.863 -18.053 13.631 1.00 93.88 227 ARG A N 1
ATOM 1734 C CA . ARG A 1 227 ? 2.263 -17.695 14.926 1.00 93.88 227 ARG A CA 1
ATOM 1735 C C . ARG A 1 227 ? 1.332 -18.778 15.468 1.00 93.88 227 ARG A C 1
ATOM 1737 O O . ARG A 1 227 ? 0.988 -18.709 16.644 1.00 93.88 227 ARG A O 1
ATOM 1744 N N . LYS A 1 228 ? 0.944 -19.758 14.641 1.00 94.12 228 LYS A N 1
ATOM 1745 C CA . LYS A 1 228 ? -0.070 -20.784 14.944 1.00 94.12 228 LYS A CA 1
ATOM 1746 C C . LYS A 1 228 ? -1.397 -20.178 15.410 1.00 94.12 228 LYS A C 1
ATOM 1748 O O . LYS A 1 228 ? -2.082 -20.738 16.259 1.00 94.12 228 LYS A O 1
ATOM 1753 N N . GLN A 1 229 ? -1.737 -19.014 14.865 1.00 95.06 229 GLN A N 1
ATOM 1754 C CA . GLN A 1 229 ? -2.927 -18.254 15.224 1.00 95.06 229 GLN A CA 1
ATOM 1755 C C . GLN A 1 229 ? -3.344 -17.369 14.052 1.00 95.06 229 GLN A C 1
ATOM 1757 O O . GLN A 1 229 ? -2.501 -16.777 13.382 1.00 95.06 229 GLN A O 1
ATOM 1762 N N . ARG A 1 230 ? -4.654 -17.229 13.836 1.00 94.69 230 ARG A N 1
ATOM 1763 C CA . ARG A 1 230 ? -5.220 -16.261 12.890 1.00 94.69 230 ARG A CA 1
ATOM 1764 C C . ARG A 1 230 ? -5.677 -15.023 13.651 1.00 94.69 230 ARG A C 1
ATOM 1766 O O . ARG A 1 230 ? -6.383 -15.136 14.648 1.00 94.69 230 ARG A O 1
ATOM 1773 N N . GLY A 1 231 ? -5.293 -13.845 13.173 1.00 96.50 231 GLY A N 1
ATOM 1774 C CA . GLY A 1 231 ? -5.813 -12.584 13.700 1.00 96.50 231 GLY A CA 1
ATOM 1775 C C . GLY A 1 231 ? -7.093 -12.160 12.984 1.00 96.50 231 GLY A C 1
ATOM 1776 O O . GLY A 1 231 ? -7.257 -12.381 11.778 1.00 96.50 231 GLY A O 1
ATOM 1777 N N . PHE A 1 232 ? -8.010 -11.576 13.747 1.00 98.06 232 PHE A N 1
ATOM 1778 C CA . PHE A 1 232 ? -9.311 -11.081 13.302 1.00 98.06 232 PHE A CA 1
ATOM 1779 C C . PHE A 1 232 ? -9.826 -10.022 14.279 1.00 98.06 232 PHE A C 1
ATOM 1781 O O . PHE A 1 232 ? -9.292 -9.875 15.381 1.00 98.06 232 PHE A O 1
ATOM 1788 N N . THR A 1 233 ? -10.874 -9.302 13.886 1.00 98.69 233 THR A N 1
ATOM 1789 C CA . THR A 1 233 ? -11.458 -8.235 14.703 1.00 98.69 233 THR A CA 1
ATOM 1790 C C . THR A 1 233 ? -12.842 -8.624 15.199 1.00 98.69 233 THR A C 1
ATOM 1792 O O . THR A 1 233 ? -13.716 -8.983 14.411 1.00 98.69 233 THR A O 1
ATOM 1795 N N . ILE A 1 234 ? -13.055 -8.497 16.508 1.00 98.81 234 ILE A N 1
ATOM 1796 C CA . ILE A 1 234 ? -14.369 -8.527 17.150 1.00 98.81 234 ILE A CA 1
ATOM 1797 C C . ILE A 1 234 ? -14.761 -7.084 17.463 1.00 98.81 234 ILE A C 1
ATOM 1799 O O . ILE A 1 234 ? -14.172 -6.418 18.323 1.00 98.81 234 ILE A O 1
ATOM 1803 N N . TRP A 1 235 ? -15.765 -6.603 16.741 1.00 98.75 235 TRP A N 1
ATOM 1804 C CA . TRP A 1 235 ? -16.228 -5.231 16.792 1.00 98.75 235 TRP A CA 1
ATOM 1805 C C . TRP A 1 235 ? -17.492 -5.102 17.635 1.00 98.75 235 TRP A C 1
ATOM 1807 O O . TRP A 1 235 ? -18.603 -5.322 17.153 1.00 98.75 235 TRP A O 1
ATOM 1817 N N . PHE A 1 236 ? -17.349 -4.720 18.903 1.00 98.69 236 PHE A N 1
ATOM 1818 C CA . PHE A 1 236 ? -18.504 -4.445 19.751 1.00 98.69 236 PHE A CA 1
ATOM 1819 C C . PHE A 1 236 ? -19.111 -3.079 19.414 1.00 98.69 236 PHE A C 1
ATOM 1821 O O . PHE A 1 236 ? -18.420 -2.059 19.421 1.00 98.69 236 PH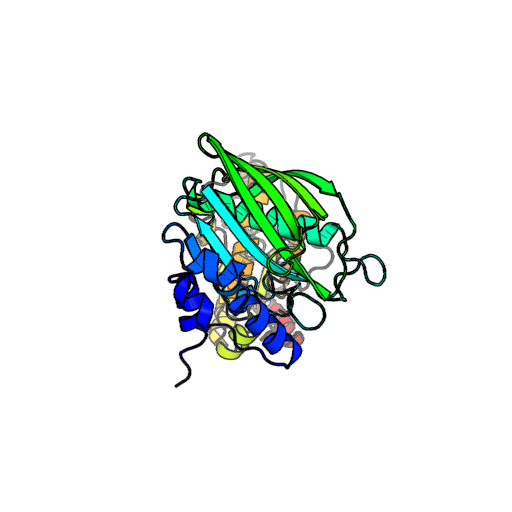E A O 1
ATOM 1828 N N . THR A 1 237 ? -20.426 -3.048 19.209 1.00 98.31 237 THR A N 1
ATOM 1829 C CA . THR A 1 237 ? -21.225 -1.825 19.038 1.00 98.31 237 THR A CA 1
ATOM 1830 C C . THR A 1 237 ? -22.445 -1.857 19.956 1.00 98.31 237 THR A C 1
ATOM 1832 O O . THR A 1 237 ? -22.935 -2.925 20.313 1.00 98.31 237 THR A O 1
ATOM 1835 N N . GLY A 1 238 ? -22.906 -0.694 20.415 1.00 97.38 238 GLY A N 1
ATOM 1836 C CA . GLY A 1 238 ? -24.028 -0.598 21.354 1.00 97.38 238 GLY A CA 1
ATOM 1837 C C . GLY A 1 238 ? -24.036 0.707 22.139 1.00 97.38 238 GLY A C 1
ATOM 1838 O O . GLY A 1 238 ? -23.021 1.410 22.205 1.00 97.38 238 GLY A O 1
ATOM 1839 N N . LEU A 1 239 ? -25.153 0.999 22.804 1.00 96.62 239 LEU A N 1
ATOM 1840 C CA . LEU A 1 239 ? -25.329 2.193 23.640 1.00 96.62 239 LEU A CA 1
ATOM 1841 C C . LEU A 1 239 ? -24.288 2.306 24.767 1.00 96.62 239 LEU A C 1
ATOM 1843 O O . LEU A 1 239 ? -23.649 1.329 25.167 1.00 96.62 239 LEU A O 1
ATOM 1847 N N . SER A 1 240 ? -24.092 3.513 25.306 1.00 93.88 240 SER A N 1
ATOM 1848 C CA . SER A 1 240 ? -23.334 3.669 26.557 1.00 93.88 240 SER A CA 1
ATOM 1849 C C . SER A 1 240 ? -23.950 2.784 27.654 1.00 93.88 240 SER A C 1
ATOM 1851 O O . SER A 1 240 ? -25.135 2.493 27.618 1.00 93.88 240 SER A O 1
ATOM 1853 N N . ALA A 1 241 ? -23.148 2.283 28.595 1.00 94.44 241 ALA A N 1
ATOM 1854 C CA . ALA A 1 241 ? -23.598 1.352 29.645 1.00 94.44 241 ALA A CA 1
ATOM 1855 C C . ALA A 1 241 ? -24.227 0.011 29.170 1.00 94.44 241 ALA A C 1
ATOM 1857 O O . ALA A 1 241 ? -24.684 -0.774 30.003 1.00 94.44 241 ALA A O 1
ATOM 1858 N N . SER A 1 242 ? -24.167 -0.331 27.872 1.00 96.69 242 SER A N 1
ATOM 1859 C CA . SER A 1 242 ? -24.665 -1.625 27.367 1.00 96.69 242 SER A CA 1
ATOM 1860 C C . SER A 1 242 ? -23.845 -2.848 27.784 1.00 96.69 242 SER A C 1
ATOM 1862 O O . SER A 1 242 ? -24.314 -3.972 27.653 1.00 96.69 242 SER A O 1
ATOM 1864 N N . GLY A 1 243 ? -22.639 -2.648 28.325 1.00 95.88 243 GLY A N 1
ATOM 1865 C CA . GLY A 1 243 ? -21.766 -3.730 28.797 1.00 95.88 243 GLY A CA 1
ATOM 1866 C C . GLY A 1 243 ? -20.629 -4.115 27.844 1.00 95.88 243 GLY A C 1
ATOM 1867 O O . GLY A 1 243 ? -19.908 -5.060 28.137 1.00 95.88 243 GLY A O 1
ATOM 1868 N N . LYS A 1 244 ? -20.411 -3.372 26.743 1.00 97.12 244 LYS A N 1
ATOM 1869 C CA . LYS A 1 244 ? -19.330 -3.635 25.763 1.00 97.12 244 LYS A CA 1
ATOM 1870 C C . LYS A 1 244 ? -17.965 -3.877 26.411 1.00 97.12 244 LYS A C 1
ATOM 1872 O O . LYS A 1 244 ? -17.367 -4.917 26.183 1.00 97.12 244 LYS A O 1
ATOM 1877 N N . SER A 1 245 ? -17.474 -2.933 27.217 1.00 94.56 245 SER A N 1
ATOM 1878 C CA . SER A 1 245 ? -16.145 -3.038 27.837 1.00 94.56 245 SER A CA 1
ATOM 1879 C C . SER A 1 245 ? -16.074 -4.180 28.851 1.00 94.56 245 SER A C 1
ATOM 1881 O O . SER A 1 245 ? -15.054 -4.858 28.921 1.00 94.56 245 SER A O 1
ATOM 1883 N N . THR A 1 246 ? -17.163 -4.446 29.580 1.00 95.88 246 THR A N 1
ATOM 1884 C CA . THR A 1 246 ? -17.265 -5.578 30.512 1.00 95.88 246 THR A CA 1
ATOM 1885 C C . THR A 1 246 ? -17.133 -6.910 29.774 1.00 95.88 246 THR A C 1
ATOM 1887 O O . THR A 1 246 ? -16.279 -7.719 30.129 1.00 95.88 246 THR A O 1
ATOM 1890 N N . ILE A 1 247 ? -17.908 -7.107 28.702 1.00 98.12 247 ILE A N 1
ATOM 1891 C CA . ILE A 1 247 ? -17.858 -8.326 27.881 1.00 98.12 247 ILE A CA 1
ATOM 1892 C C . ILE A 1 247 ? -16.502 -8.448 27.184 1.00 98.12 247 ILE A C 1
ATOM 1894 O O . ILE A 1 247 ? -15.900 -9.513 27.222 1.00 98.12 247 ILE A O 1
ATOM 1898 N N . ALA A 1 248 ? -15.985 -7.365 26.596 1.00 97.81 248 ALA A N 1
ATOM 1899 C CA . ALA A 1 248 ? -14.685 -7.364 25.929 1.00 97.81 248 ALA A CA 1
ATOM 1900 C C . ALA A 1 248 ? -13.542 -7.728 26.889 1.00 97.81 248 ALA A C 1
ATOM 1902 O O . ALA A 1 248 ? -12.644 -8.460 26.498 1.00 97.81 248 ALA A O 1
ATOM 1903 N N . THR A 1 249 ? -13.587 -7.266 28.143 1.00 97.25 249 THR A N 1
ATOM 1904 C CA . THR A 1 249 ? -12.573 -7.600 29.160 1.00 97.25 249 THR A CA 1
ATOM 1905 C C . THR A 1 249 ? -12.655 -9.068 29.572 1.00 97.25 249 THR A C 1
ATOM 1907 O O . THR A 1 249 ? -11.633 -9.746 29.638 1.00 97.25 249 THR A O 1
ATOM 1910 N N . ALA A 1 250 ? -13.863 -9.581 29.817 1.00 97.00 250 ALA A N 1
ATOM 1911 C CA . ALA A 1 250 ? -14.053 -10.991 30.152 1.00 97.00 250 ALA A CA 1
ATOM 1912 C C . ALA A 1 250 ? -13.653 -11.913 28.985 1.00 97.00 250 ALA A C 1
ATOM 1914 O O . ALA A 1 250 ? -13.001 -12.935 29.194 1.00 97.00 250 ALA A O 1
ATOM 1915 N N . LEU A 1 251 ? -13.983 -11.526 27.749 1.00 98.38 251 LEU A N 1
ATOM 1916 C CA . LEU A 1 251 ? -13.607 -12.264 26.545 1.00 98.38 251 LEU A CA 1
ATOM 1917 C C . LEU A 1 251 ? -12.094 -12.231 26.297 1.00 98.38 251 LEU A C 1
ATOM 1919 O O . LEU A 1 251 ? -11.522 -13.265 25.972 1.00 98.38 251 LEU A O 1
ATOM 1923 N N . GLU A 1 252 ? -11.437 -11.082 26.486 1.00 98.38 252 GLU A N 1
ATOM 1924 C CA . GLU A 1 252 ? -9.974 -10.960 26.407 1.00 98.38 252 GLU A CA 1
ATOM 1925 C C . GLU A 1 252 ? -9.295 -11.946 27.361 1.00 98.38 252 GLU A C 1
ATOM 1927 O O . GLU A 1 252 ? -8.453 -12.736 26.939 1.00 98.38 252 GLU A O 1
ATOM 1932 N N . GLN A 1 253 ? -9.722 -11.968 28.629 1.00 95.56 253 GLN A N 1
ATOM 1933 C CA . GLN A 1 253 ? -9.210 -12.923 29.612 1.00 95.56 253 GLN A CA 1
ATOM 1934 C C . GLN A 1 253 ? -9.462 -14.368 29.180 1.00 95.56 253 GLN A C 1
ATOM 1936 O O . GLN A 1 253 ? -8.564 -15.200 29.288 1.00 95.56 253 GLN A O 1
ATOM 1941 N N . HIS A 1 254 ? -10.658 -14.688 28.686 1.00 96.56 254 HIS A N 1
ATOM 1942 C CA . HIS A 1 254 ? -10.985 -16.038 28.234 1.00 96.56 254 HIS A CA 1
ATOM 1943 C C . HIS A 1 254 ? -10.087 -16.499 27.074 1.00 96.56 254 HIS A C 1
ATOM 1945 O O . HIS A 1 254 ? -9.509 -17.581 27.151 1.00 96.56 254 HIS A O 1
ATOM 1951 N N . LEU A 1 255 ? -9.903 -15.667 26.044 1.00 97.31 255 LEU A N 1
ATOM 1952 C CA . LEU A 1 255 ? -9.044 -15.971 24.893 1.00 97.31 255 LEU A CA 1
ATOM 1953 C C . LEU A 1 255 ? -7.574 -16.151 25.304 1.00 97.31 255 LEU A C 1
ATOM 1955 O O . LEU A 1 255 ? -6.922 -17.090 24.850 1.00 97.31 255 LEU A O 1
ATOM 1959 N N . LEU A 1 256 ? -7.071 -15.315 26.218 1.00 96.94 256 LEU A N 1
ATOM 1960 C CA . LEU A 1 256 ? -5.712 -15.449 26.752 1.00 96.94 256 LEU A CA 1
ATOM 1961 C C . LEU A 1 256 ? -5.518 -16.766 27.523 1.00 96.94 256 LEU A C 1
ATOM 1963 O O . LEU A 1 256 ? -4.474 -17.401 27.385 1.00 96.94 256 LEU A O 1
ATOM 1967 N N . HIS A 1 257 ? -6.519 -17.228 28.283 1.00 95.19 257 HIS A N 1
ATOM 1968 C CA . HIS A 1 257 ? -6.469 -18.538 28.952 1.00 95.19 257 HIS A CA 1
ATOM 1969 C C . HIS A 1 257 ? -6.490 -19.723 27.971 1.00 95.19 257 HIS A C 1
ATOM 1971 O O . HIS A 1 257 ? -6.009 -20.799 28.320 1.00 95.19 257 HIS A O 1
ATOM 1977 N N . LEU A 1 258 ? -6.992 -19.532 26.744 1.00 93.44 258 LEU A N 1
ATOM 1978 C CA . LEU A 1 258 ? -6.880 -20.506 25.649 1.00 93.44 258 LEU A CA 1
ATOM 1979 C C . LEU A 1 258 ? -5.509 -20.460 24.945 1.00 93.44 258 LEU A C 1
ATOM 1981 O O . LEU A 1 258 ? -5.277 -21.211 24.002 1.00 93.44 258 LEU A O 1
ATOM 1985 N N . GLY A 1 259 ? -4.593 -19.593 25.392 1.00 95.75 259 GLY A N 1
ATOM 1986 C CA . GLY A 1 259 ? -3.273 -19.408 24.789 1.00 95.75 259 GLY A CA 1
ATOM 1987 C C . GLY A 1 259 ? -3.273 -18.514 23.547 1.00 95.75 259 GLY A C 1
ATOM 1988 O O . GLY A 1 259 ? -2.255 -18.443 22.859 1.00 95.75 259 GLY A O 1
ATOM 1989 N N . LEU A 1 260 ? -4.384 -17.829 23.261 1.00 97.75 260 LEU A N 1
ATOM 1990 C CA . LEU A 1 260 ? -4.520 -16.964 22.094 1.00 97.75 260 LEU A CA 1
ATOM 1991 C C . LEU A 1 260 ? -4.111 -15.528 22.422 1.00 97.75 260 LEU A C 1
ATOM 1993 O O . LEU A 1 260 ? -4.526 -14.965 23.433 1.00 97.75 260 LEU A O 1
ATOM 1997 N N . ALA A 1 261 ? -3.347 -14.892 21.537 1.00 98.38 261 ALA A N 1
ATOM 1998 C CA . ALA A 1 261 ? -3.050 -13.469 21.638 1.00 98.38 261 ALA A CA 1
ATOM 1999 C C . ALA A 1 261 ? -4.304 -12.644 21.310 1.00 98.38 261 ALA A C 1
ATOM 2001 O O . ALA A 1 261 ? -4.778 -12.658 20.171 1.00 98.38 261 ALA A O 1
ATOM 2002 N N . ALA A 1 262 ? -4.808 -11.895 22.287 1.00 98.38 262 ALA A N 1
ATOM 2003 C CA . ALA A 1 262 ? -5.917 -10.963 22.133 1.00 98.38 262 ALA A CA 1
ATOM 2004 C C . ALA A 1 262 ? -5.552 -9.601 22.735 1.00 98.38 262 ALA A C 1
ATOM 2006 O O . ALA A 1 262 ? -4.758 -9.535 23.675 1.00 98.38 262 ALA A O 1
ATOM 2007 N N . TYR A 1 263 ? -6.106 -8.524 22.177 1.00 98.44 263 TYR A N 1
ATOM 2008 C CA . TYR A 1 263 ? -5.875 -7.173 22.678 1.00 98.44 263 TYR A CA 1
ATOM 2009 C C . TYR A 1 263 ? -7.107 -6.285 22.526 1.00 98.44 263 TYR A C 1
ATOM 2011 O O . TYR A 1 263 ? -7.694 -6.170 21.444 1.00 98.44 263 TYR A O 1
ATOM 2019 N N . ARG A 1 264 ? -7.483 -5.620 23.614 1.00 97.81 264 ARG A N 1
ATOM 2020 C CA . ARG A 1 264 ? -8.640 -4.734 23.675 1.00 97.81 264 ARG A CA 1
ATOM 2021 C C . ARG A 1 264 ? -8.295 -3.287 23.344 1.00 97.81 264 ARG A C 1
ATOM 2023 O O . ARG A 1 264 ? -7.420 -2.678 23.947 1.00 97.81 264 ARG A O 1
ATOM 2030 N N . LEU A 1 265 ? -9.056 -2.717 22.415 1.00 96.88 265 LEU A N 1
ATOM 2031 C CA . LEU A 1 265 ? -9.034 -1.309 22.026 1.00 96.88 265 LEU A CA 1
ATOM 2032 C C . LEU A 1 265 ? -10.305 -0.642 22.556 1.00 96.88 265 LEU A C 1
ATOM 2034 O O . LEU A 1 265 ? -11.424 -1.033 22.201 1.00 96.88 265 LEU A O 1
ATOM 2038 N N . ASP A 1 266 ? -10.162 0.352 23.424 1.00 91.00 266 ASP A N 1
ATOM 2039 C CA . ASP A 1 266 ? -11.294 1.011 24.066 1.00 91.00 266 ASP A CA 1
ATOM 2040 C C . ASP A 1 266 ? -11.078 2.512 24.296 1.00 91.00 266 ASP A C 1
ATOM 2042 O O . ASP A 1 266 ? -10.089 3.118 23.879 1.00 91.00 266 ASP A O 1
ATOM 2046 N N . GLY A 1 267 ? -12.065 3.141 24.936 1.00 83.62 267 GLY A N 1
ATOM 2047 C CA . GLY A 1 267 ? -11.984 4.553 25.285 1.00 83.62 267 GLY A CA 1
ATOM 2048 C C . GLY A 1 267 ? -10.845 4.880 26.253 1.00 83.62 267 GLY A C 1
ATOM 2049 O O . GLY A 1 267 ? -10.358 6.002 26.217 1.00 83.62 267 GLY A O 1
ATOM 2050 N N . ASP A 1 268 ? -10.388 3.942 27.077 1.00 79.06 268 ASP A N 1
ATOM 2051 C CA . ASP A 1 268 ? -9.389 4.223 28.105 1.00 79.06 268 ASP A CA 1
ATOM 2052 C C . ASP A 1 268 ? -7.972 4.239 27.506 1.00 79.06 268 ASP A C 1
ATOM 2054 O O . ASP A 1 268 ? -7.193 5.147 27.807 1.00 79.06 268 ASP A O 1
ATOM 2058 N N . ASN A 1 269 ? -7.644 3.311 26.597 1.00 83.94 269 ASN A N 1
ATOM 2059 C CA . ASN A 1 269 ? -6.311 3.243 25.981 1.00 83.94 269 ASN A CA 1
ATOM 2060 C C . ASN A 1 269 ? -6.172 3.991 24.642 1.00 83.94 269 ASN A C 1
ATOM 2062 O O . ASN A 1 269 ? -5.064 4.410 24.297 1.00 83.94 269 ASN A O 1
ATOM 2066 N N . VAL A 1 270 ? -7.259 4.234 23.901 1.00 90.56 270 VAL A N 1
ATOM 2067 C CA . VAL A 1 270 ? -7.190 4.963 22.619 1.00 90.56 270 VAL A CA 1
ATOM 2068 C C . VAL A 1 270 ? -7.450 6.460 22.791 1.00 90.56 270 VAL A C 1
ATOM 2070 O O . VAL A 1 270 ? -6.745 7.279 22.195 1.00 90.56 270 VAL A O 1
ATOM 2073 N N . ARG A 1 271 ? -8.450 6.850 23.595 1.00 86.38 271 ARG A N 1
ATOM 2074 C CA . ARG A 1 271 ? -8.960 8.235 23.608 1.00 86.38 271 ARG A CA 1
ATOM 2075 C C . ARG A 1 271 ? -7.967 9.242 24.168 1.00 86.38 271 ARG A C 1
ATOM 2077 O O . ARG A 1 271 ? -7.926 10.365 23.688 1.00 86.38 271 ARG A O 1
ATOM 2084 N N . PHE A 1 272 ? -7.174 8.847 25.158 1.00 87.06 272 PHE A N 1
ATOM 2085 C CA . PHE A 1 272 ? -6.176 9.722 25.781 1.00 87.06 272 PHE A CA 1
ATOM 2086 C C . PHE A 1 272 ? -4.779 9.594 25.150 1.00 87.06 272 PHE A C 1
ATOM 2088 O O . PHE A 1 272 ? -3.887 10.379 25.467 1.00 87.06 272 PHE A O 1
ATOM 2095 N N . GLY A 1 273 ? -4.597 8.635 24.237 1.00 92.50 273 GLY A N 1
ATOM 2096 C CA . GLY A 1 273 ? -3.361 8.410 23.491 1.00 92.50 273 GLY A CA 1
ATOM 2097 C C . GLY A 1 273 ? -3.503 8.834 22.032 1.00 92.50 273 GLY A C 1
ATOM 2098 O O . GLY A 1 273 ? -3.346 10.009 21.699 1.00 92.50 273 GLY A O 1
ATOM 2099 N N . LEU A 1 274 ? -3.800 7.859 21.169 1.00 93.06 274 LEU A N 1
ATOM 2100 C CA . LEU A 1 274 ? -3.892 8.029 19.715 1.00 93.06 274 LEU A CA 1
ATOM 2101 C C . LEU A 1 274 ? -4.932 9.076 19.287 1.00 93.06 274 LEU A C 1
ATOM 2103 O O . LEU A 1 274 ? -4.699 9.809 18.330 1.00 93.06 274 LEU A O 1
ATOM 2107 N N . ASN A 1 275 ? -6.063 9.151 19.993 1.00 95.88 275 ASN A N 1
ATOM 2108 C CA . ASN A 1 275 ? -7.205 9.994 19.623 1.00 95.88 275 ASN A CA 1
ATOM 2109 C C . ASN A 1 275 ? -7.393 11.196 20.564 1.00 95.88 275 ASN A C 1
ATOM 2111 O O . ASN A 1 275 ? -8.504 11.716 20.682 1.00 95.88 275 ASN A O 1
ATOM 2115 N N . LYS A 1 276 ? -6.325 11.640 21.241 1.00 93.19 276 LYS A N 1
ATOM 2116 C CA . LYS A 1 276 ? -6.377 12.744 22.219 1.00 93.19 276 LYS A CA 1
ATOM 2117 C C . LYS A 1 276 ? -6.727 14.105 21.613 1.00 93.19 276 LYS A C 1
ATOM 2119 O O . LYS A 1 276 ? -7.128 15.010 22.335 1.00 93.19 276 LYS A O 1
ATOM 2124 N N . ASP A 1 277 ? -6.545 14.252 20.306 1.00 93.56 277 ASP A N 1
ATOM 2125 C CA . ASP A 1 277 ? -6.872 15.443 19.523 1.00 93.56 277 ASP A CA 1
ATOM 2126 C C . ASP A 1 277 ? -8.361 15.534 19.149 1.00 93.56 277 ASP A C 1
ATOM 2128 O O . ASP A 1 277 ? -8.800 16.581 18.679 1.00 93.56 277 ASP A O 1
ATOM 2132 N N . LEU A 1 278 ? -9.147 14.471 19.362 1.00 91.75 278 LEU A N 1
ATOM 2133 C CA . LEU A 1 278 ? -10.529 14.384 18.891 1.00 91.75 278 LEU A CA 1
ATOM 2134 C C . LEU A 1 278 ? -11.556 14.726 19.980 1.00 91.75 278 LEU A C 1
ATOM 2136 O O . LEU A 1 278 ? -11.587 14.128 21.061 1.00 91.75 278 LEU A O 1
ATOM 2140 N N . GLY A 1 279 ? -12.467 15.644 19.651 1.00 86.94 279 GLY A N 1
ATOM 2141 C CA . GLY A 1 279 ? -13.639 15.994 20.454 1.00 86.94 279 GLY A CA 1
ATOM 2142 C C . GLY A 1 279 ? -14.824 15.038 20.260 1.00 86.94 279 GLY A C 1
ATOM 2143 O O . GLY A 1 279 ? -14.681 13.897 19.820 1.00 86.94 279 GLY A O 1
ATOM 2144 N N . PHE A 1 280 ? -16.029 15.472 20.638 1.00 83.62 280 PHE A N 1
ATOM 2145 C CA . PHE A 1 280 ? -17.258 14.659 20.568 1.00 83.62 280 PHE A CA 1
ATOM 2146 C C . PHE A 1 280 ? -18.222 15.083 19.454 1.00 83.62 280 PHE A C 1
ATOM 2148 O O . PHE A 1 280 ? -19.366 14.615 19.448 1.00 83.62 280 PHE A O 1
ATOM 2155 N N . SER A 1 281 ? -17.779 15.948 18.536 1.00 86.50 281 SER A N 1
ATOM 2156 C CA . SER A 1 281 ? -18.546 16.301 17.339 1.00 86.50 281 SER A CA 1
ATOM 2157 C C . SER A 1 281 ? -18.766 15.072 16.450 1.00 86.50 281 SER A C 1
ATOM 2159 O O . SER A 1 281 ? -18.080 14.062 16.602 1.00 86.50 281 SER A O 1
ATOM 2161 N N . GLU A 1 282 ? -19.723 15.135 15.525 1.00 85.94 282 GLU A N 1
ATOM 2162 C CA . GLU A 1 282 ? -19.951 14.054 14.559 1.00 85.94 282 GLU A CA 1
ATOM 2163 C C . GLU A 1 282 ? -18.669 13.730 13.784 1.00 85.94 282 GLU A C 1
ATOM 2165 O O . GLU A 1 282 ? -18.172 12.613 13.885 1.00 85.94 282 GLU A O 1
ATOM 2170 N N . LYS A 1 283 ? -18.042 14.745 13.174 1.00 90.12 283 LYS A N 1
ATOM 2171 C CA . LYS A 1 283 ? -16.767 14.614 12.454 1.00 90.12 283 LYS A CA 1
ATOM 2172 C C . LYS A 1 283 ? -15.673 13.943 13.293 1.00 90.12 283 LYS A C 1
ATOM 2174 O O . LYS A 1 283 ? -14.979 13.057 12.798 1.00 90.12 283 LYS A O 1
ATOM 2179 N N . ASP A 1 284 ? -15.528 14.337 14.559 1.00 91.19 284 ASP A N 1
ATOM 2180 C CA . ASP A 1 284 ? -14.537 13.729 15.454 1.00 91.19 284 ASP A CA 1
ATOM 2181 C C . ASP A 1 284 ? -14.876 12.272 15.788 1.00 91.19 284 ASP A C 1
ATOM 2183 O O . ASP A 1 284 ? -13.974 11.467 16.013 1.00 91.19 284 ASP A O 1
ATOM 2187 N N . ARG A 1 285 ? -16.164 11.902 15.827 1.00 88.50 285 ARG A N 1
ATOM 2188 C CA . ARG A 1 285 ? -16.599 10.511 16.021 1.00 88.50 285 ARG A CA 1
ATOM 2189 C C . ARG A 1 285 ? -16.299 9.664 14.795 1.00 88.50 285 ARG A C 1
ATOM 2191 O O . ARG A 1 285 ? -15.757 8.575 14.981 1.00 88.50 285 ARG A O 1
ATOM 2198 N N . ASN A 1 286 ? -16.591 10.160 13.592 1.00 90.69 286 ASN A N 1
ATOM 2199 C CA . ASN A 1 286 ? -16.259 9.457 12.352 1.00 90.69 286 ASN A CA 1
ATOM 2200 C C . ASN A 1 286 ? -14.745 9.209 12.278 1.00 90.69 286 ASN A C 1
ATOM 2202 O O . ASN A 1 286 ? -14.310 8.073 12.111 1.00 90.69 286 ASN A O 1
ATOM 2206 N N . GLU A 1 287 ? -13.928 10.244 12.509 1.00 94.81 287 GLU A N 1
ATOM 2207 C CA . GLU A 1 287 ? -12.465 10.113 12.492 1.00 94.81 287 GLU A CA 1
ATOM 2208 C C . GLU A 1 287 ? -11.949 9.204 13.614 1.00 94.81 287 GLU A C 1
ATOM 2210 O O . GLU A 1 287 ? -11.044 8.398 13.398 1.00 94.81 287 GLU A O 1
ATOM 2215 N N . ASN A 1 288 ? -12.554 9.269 14.804 1.00 94.00 288 ASN A N 1
ATOM 2216 C CA . ASN A 1 288 ? -12.223 8.369 15.904 1.00 94.00 288 ASN A CA 1
ATOM 2217 C C . ASN A 1 288 ? -12.440 6.908 15.491 1.00 94.00 288 ASN A C 1
ATOM 2219 O O . ASN A 1 288 ? -11.531 6.098 15.661 1.00 94.00 288 ASN A O 1
ATOM 2223 N N . ILE A 1 289 ? -13.609 6.580 14.927 1.00 95.12 289 ILE A N 1
ATOM 2224 C CA . ILE A 1 289 ? -13.919 5.222 14.460 1.00 95.12 289 ILE A CA 1
ATOM 2225 C C . ILE A 1 289 ? -13.013 4.805 13.301 1.00 95.12 289 ILE A C 1
ATOM 2227 O O . ILE A 1 289 ? -12.497 3.689 13.333 1.00 95.12 289 ILE A O 1
ATOM 2231 N N . ARG A 1 290 ? -12.733 5.696 12.345 1.00 96.88 290 ARG A N 1
ATOM 2232 C CA . ARG A 1 290 ? -11.803 5.424 11.241 1.00 96.88 290 ARG A CA 1
ATOM 2233 C C . ARG A 1 290 ? -10.412 5.040 11.753 1.00 96.88 290 ARG A C 1
ATOM 2235 O O . ARG A 1 290 ? -9.883 4.009 11.353 1.00 96.88 290 ARG A O 1
ATOM 2242 N N . ARG A 1 291 ? -9.835 5.812 12.685 1.00 97.50 291 ARG A N 1
ATOM 2243 C CA . ARG A 1 291 ? -8.521 5.498 13.287 1.00 97.50 291 ARG A CA 1
ATOM 2244 C C . ARG A 1 291 ? -8.527 4.165 14.028 1.00 97.50 291 ARG A C 1
ATOM 2246 O O . ARG A 1 291 ? -7.581 3.395 13.914 1.00 97.50 291 ARG A O 1
ATOM 2253 N N . ILE A 1 292 ? -9.591 3.882 14.776 1.00 97.12 292 ILE A N 1
ATOM 2254 C CA . ILE A 1 292 ? -9.736 2.611 15.496 1.00 97.12 292 ILE A CA 1
ATOM 2255 C C . ILE A 1 292 ? -9.829 1.438 14.521 1.00 97.12 292 ILE A C 1
ATOM 2257 O O . ILE A 1 292 ? -9.227 0.403 14.784 1.00 97.12 292 ILE A O 1
ATOM 2261 N N . ALA A 1 293 ? -10.547 1.591 13.406 1.00 97.56 293 ALA A N 1
ATOM 2262 C CA . ALA A 1 293 ? -10.663 0.558 12.383 1.00 97.56 293 ALA A CA 1
ATOM 2263 C C . ALA A 1 293 ? -9.302 0.205 11.766 1.00 97.56 293 ALA A C 1
ATOM 2265 O O . ALA A 1 293 ? -8.983 -0.977 11.654 1.00 97.56 293 ALA A O 1
ATOM 2266 N N . GLU A 1 294 ? -8.479 1.209 11.455 1.00 97.50 294 GLU A N 1
ATOM 2267 C CA . GLU A 1 294 ? -7.104 1.013 10.967 1.00 97.50 294 GLU A CA 1
ATOM 2268 C C . GLU A 1 294 ? -6.239 0.278 11.994 1.00 97.50 294 GLU A C 1
ATOM 2270 O O . GLU A 1 294 ? -5.573 -0.705 11.677 1.00 97.50 294 GLU A O 1
ATOM 2275 N N . VAL A 1 295 ? -6.282 0.701 13.260 1.00 97.75 295 VAL A N 1
ATOM 2276 C CA . VAL A 1 295 ? -5.497 0.054 14.319 1.00 97.75 295 VAL A CA 1
ATOM 2277 C C . VAL A 1 295 ? -5.964 -1.379 14.561 1.00 97.75 295 VAL A C 1
ATOM 2279 O O . VAL A 1 295 ? -5.133 -2.277 14.668 1.00 97.75 295 VAL A O 1
ATOM 2282 N N . ALA A 1 296 ? -7.275 -1.624 14.599 1.00 98.12 296 ALA A N 1
ATOM 2283 C CA . ALA A 1 296 ? -7.829 -2.969 14.733 1.00 98.12 296 ALA A CA 1
ATOM 2284 C C . ALA A 1 296 ? -7.378 -3.875 13.579 1.00 98.12 296 ALA A C 1
ATOM 2286 O O . ALA A 1 296 ? -6.950 -5.004 13.828 1.00 98.12 296 ALA A O 1
ATOM 2287 N N . LYS A 1 297 ? -7.363 -3.351 12.345 1.00 97.00 297 LYS A N 1
ATOM 2288 C CA . LYS A 1 297 ? -6.816 -4.057 11.184 1.00 97.00 297 LYS A CA 1
ATOM 2289 C C . LYS A 1 297 ? -5.343 -4.411 11.381 1.00 97.00 297 LYS A C 1
ATOM 2291 O O . LYS A 1 297 ? -4.978 -5.545 11.102 1.00 97.00 297 LYS A O 1
ATOM 2296 N N . LEU A 1 298 ? -4.509 -3.505 11.897 1.00 96.12 298 LEU A N 1
ATOM 2297 C CA . LEU A 1 298 ? -3.088 -3.789 12.158 1.00 96.12 298 LEU A CA 1
ATOM 2298 C C . LEU A 1 298 ? -2.892 -4.903 13.200 1.00 96.12 298 LEU A C 1
ATOM 2300 O O . LEU A 1 298 ? -2.068 -5.796 13.002 1.00 96.12 298 LEU A O 1
ATOM 2304 N N . PHE A 1 299 ? -3.671 -4.899 14.287 1.00 97.88 299 PHE A N 1
ATOM 2305 C CA . PHE A 1 299 ? -3.657 -5.993 15.266 1.00 97.88 299 PHE A CA 1
ATOM 2306 C C . PHE A 1 299 ? -4.079 -7.322 14.627 1.00 97.88 299 PHE A C 1
ATOM 2308 O O . PHE A 1 299 ? -3.376 -8.323 14.777 1.00 97.88 299 PHE A O 1
ATOM 2315 N N . ALA A 1 300 ? -5.171 -7.330 13.866 1.00 97.06 300 ALA A N 1
ATOM 2316 C CA . ALA A 1 300 ? -5.652 -8.525 13.183 1.00 97.06 300 ALA A CA 1
ATOM 2317 C C . ALA A 1 300 ? -4.677 -9.039 12.110 1.00 97.06 300 ALA A C 1
ATOM 2319 O O . ALA A 1 300 ? -4.457 -10.244 11.989 1.00 97.06 300 ALA A O 1
ATOM 2320 N N . ASP A 1 301 ? -4.035 -8.139 11.372 1.00 94.31 301 ASP A N 1
ATOM 2321 C CA . ASP A 1 301 ? -2.990 -8.482 10.413 1.00 94.31 301 ASP A CA 1
ATOM 2322 C C . ASP A 1 301 ? -1.769 -9.088 11.121 1.00 94.31 301 ASP A C 1
ATOM 2324 O O . ASP A 1 301 ? -1.172 -10.041 10.632 1.00 94.31 301 ASP A O 1
ATOM 2328 N N . SER A 1 302 ? -1.425 -8.622 12.328 1.00 94.94 302 SER A N 1
ATOM 2329 C CA . SER A 1 302 ? -0.335 -9.163 13.168 1.00 94.94 302 SER A CA 1
ATOM 2330 C C . SER A 1 302 ? -0.591 -10.557 13.773 1.00 94.94 302 SER A C 1
ATOM 2332 O O . SER A 1 302 ? 0.170 -11.005 14.632 1.00 94.94 302 SER A O 1
ATOM 2334 N N . SER A 1 303 ? -1.654 -11.246 13.348 1.00 96.06 303 SER A N 1
ATOM 2335 C CA . SER A 1 303 ? -2.139 -12.498 13.940 1.00 96.06 303 SER A CA 1
ATOM 2336 C C . SER A 1 303 ? -2.680 -12.355 15.375 1.00 96.06 303 SER A C 1
ATOM 2338 O O . SER A 1 303 ? -2.720 -13.341 16.104 1.00 96.06 303 SER A O 1
ATOM 2340 N N . THR A 1 304 ? -3.120 -11.161 15.796 1.00 98.31 304 THR A N 1
ATOM 2341 C CA . THR A 1 304 ? -3.726 -10.905 17.123 1.00 98.31 304 THR A CA 1
ATOM 2342 C C . THR A 1 304 ? -5.246 -10.755 17.008 1.00 98.31 304 THR A C 1
ATOM 2344 O O . THR A 1 304 ? -5.741 -10.212 16.026 1.00 98.31 304 THR A O 1
ATOM 2347 N N . ILE A 1 305 ? -6.012 -11.213 18.000 1.00 98.69 305 ILE A N 1
ATOM 2348 C CA . ILE A 1 305 ? -7.464 -10.988 18.056 1.00 98.69 305 ILE A CA 1
ATOM 2349 C C . ILE A 1 305 ? -7.724 -9.577 18.598 1.00 98.69 305 ILE A C 1
ATOM 2351 O O . ILE A 1 305 ? -7.503 -9.311 19.781 1.00 98.69 305 ILE A O 1
ATOM 2355 N N . ALA A 1 306 ? -8.180 -8.661 17.746 1.00 98.62 306 ALA A N 1
ATOM 2356 C CA . ALA A 1 306 ? -8.500 -7.292 18.142 1.00 98.62 306 ALA A CA 1
ATOM 2357 C C . ALA A 1 306 ? -9.928 -7.210 18.707 1.00 98.62 306 ALA A C 1
ATOM 2359 O O . ALA A 1 306 ? -10.886 -7.608 18.047 1.00 98.62 306 ALA A O 1
ATOM 2360 N N . LEU A 1 307 ? -10.090 -6.664 19.914 1.00 98.69 307 LEU A N 1
ATOM 2361 C CA . LEU A 1 307 ? -11.385 -6.498 20.587 1.00 98.69 307 LEU A CA 1
ATOM 2362 C C . LEU A 1 307 ? -11.714 -5.003 20.702 1.00 98.69 307 LEU A C 1
ATOM 2364 O O . LEU A 1 307 ? -11.189 -4.326 21.584 1.00 98.69 307 LEU A O 1
ATOM 2368 N N . THR A 1 308 ? -12.579 -4.452 19.850 1.00 98.00 308 THR A N 1
ATOM 2369 C CA . THR A 1 308 ? -12.896 -3.008 19.895 1.00 98.00 308 THR A CA 1
ATOM 2370 C C . THR A 1 308 ? -14.181 -2.744 20.675 1.00 98.00 308 THR A C 1
ATOM 2372 O O . THR A 1 308 ? -15.222 -3.282 20.309 1.00 98.00 308 THR A O 1
ATOM 2375 N N . SER A 1 309 ? -14.165 -1.883 21.698 1.00 96.19 309 SER A N 1
ATOM 2376 C CA . SER A 1 309 ? -15.335 -1.637 22.571 1.00 96.19 309 SER A CA 1
ATOM 2377 C C . SER A 1 309 ? -15.858 -0.193 22.544 1.00 96.19 309 SER A C 1
ATOM 2379 O O . SER A 1 309 ? -16.073 0.446 23.574 1.00 96.19 309 SER A O 1
ATOM 2381 N N . PHE A 1 310 ? -16.119 0.325 21.342 1.00 94.81 310 PHE A N 1
ATOM 2382 C CA . PHE A 1 310 ? -16.620 1.688 21.120 1.00 94.81 310 PHE A CA 1
ATOM 2383 C C . PHE A 1 310 ? -18.126 1.709 20.851 1.00 94.81 310 PHE A C 1
ATOM 2385 O O . PHE A 1 310 ? -18.715 0.715 20.446 1.00 94.81 310 PHE A O 1
ATOM 2392 N N . ILE A 1 311 ? -18.782 2.856 21.058 1.00 94.50 311 ILE A N 1
ATOM 2393 C CA . ILE A 1 311 ? -20.216 2.985 20.741 1.00 94.50 311 ILE A CA 1
ATOM 2394 C C . ILE A 1 311 ? -20.460 2.740 19.246 1.00 94.50 311 ILE A C 1
ATOM 2396 O O . ILE A 1 311 ? -21.384 2.009 18.912 1.00 94.50 311 ILE A O 1
ATOM 2400 N N . SER A 1 312 ? -19.609 3.314 18.380 1.00 94.75 312 SER A N 1
ATOM 2401 C CA . SER A 1 312 ? -19.690 3.222 16.910 1.00 94.75 312 SER A CA 1
ATOM 2402 C C . SER A 1 312 ? -21.131 3.378 16.382 1.00 94.75 312 SER A C 1
ATOM 2404 O O . SER A 1 312 ? -21.682 2.440 15.814 1.00 94.75 312 SER A O 1
ATOM 2406 N N . PRO A 1 313 ? -21.788 4.531 16.630 1.00 95.12 313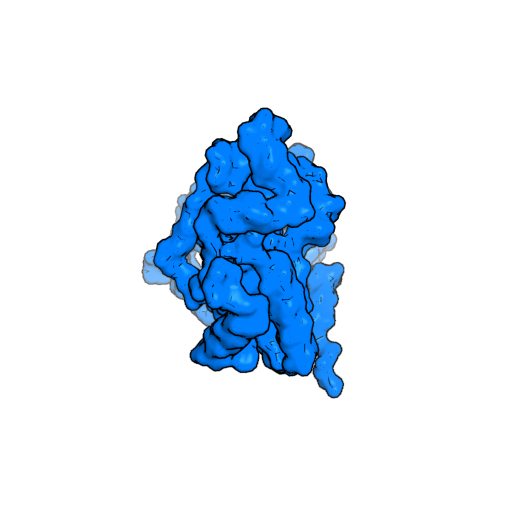 PRO A N 1
ATOM 2407 C CA . PRO A 1 313 ? -23.242 4.655 16.519 1.00 95.12 313 PRO A CA 1
ATOM 2408 C C . PRO A 1 313 ? -23.780 4.628 15.086 1.00 95.12 313 PRO A C 1
ATOM 2410 O O . PRO A 1 313 ? -24.932 4.253 14.906 1.00 95.12 313 PRO A O 1
ATOM 2413 N N . TYR A 1 314 ? -22.975 4.999 14.091 1.00 96.00 314 TYR A N 1
ATOM 2414 C CA . TYR A 1 314 ? -23.401 5.093 12.696 1.00 96.00 314 TYR A CA 1
ATOM 2415 C C . TYR A 1 314 ? -23.067 3.812 11.935 1.00 96.00 314 TYR A C 1
ATOM 2417 O O . TYR A 1 314 ? -21.933 3.328 12.000 1.00 96.00 314 TYR A O 1
ATOM 2425 N N . ARG A 1 315 ? -24.032 3.272 11.184 1.00 97.50 315 ARG A N 1
ATOM 2426 C CA . ARG A 1 315 ? -23.827 2.078 10.349 1.00 97.50 315 ARG A CA 1
ATOM 2427 C C . ARG A 1 315 ? -22.759 2.305 9.291 1.00 97.50 315 ARG A C 1
ATOM 2429 O O . ARG A 1 315 ? -21.940 1.421 9.082 1.00 97.50 315 ARG A O 1
ATOM 2436 N N . ALA A 1 316 ? -22.736 3.490 8.677 1.00 96.81 316 ALA A N 1
ATOM 2437 C CA . ALA A 1 316 ? -21.754 3.843 7.653 1.00 96.81 316 ALA A CA 1
ATOM 2438 C C . ALA A 1 316 ? -20.307 3.691 8.155 1.00 96.81 316 ALA A C 1
ATOM 2440 O O . ALA A 1 316 ? -19.485 3.081 7.478 1.00 96.81 316 ALA A O 1
ATOM 2441 N N . ASP A 1 317 ? -20.006 4.149 9.374 1.00 96.44 317 ASP A N 1
ATOM 2442 C CA . ASP A 1 317 ? -18.658 4.023 9.943 1.00 96.44 317 ASP A CA 1
ATOM 2443 C C . ASP A 1 317 ? -18.278 2.559 10.214 1.00 96.44 317 ASP A C 1
ATOM 2445 O O . ASP A 1 317 ? -17.139 2.151 9.980 1.00 96.44 317 ASP A O 1
ATOM 2449 N N . ARG A 1 318 ? -19.230 1.750 10.701 1.00 97.88 318 ARG A N 1
ATOM 2450 C CA . ARG A 1 318 ? -19.012 0.311 10.933 1.00 97.88 318 ARG A CA 1
ATOM 2451 C C . ARG A 1 318 ? -18.827 -0.446 9.619 1.00 97.88 318 ARG A C 1
ATOM 2453 O O . ARG A 1 318 ? -17.987 -1.338 9.546 1.00 97.88 318 ARG A O 1
ATOM 2460 N N . GLN A 1 319 ? -19.556 -0.050 8.578 1.00 97.50 319 GLN A N 1
ATOM 2461 C CA . GLN A 1 319 ? -19.421 -0.600 7.235 1.00 97.50 319 GLN A CA 1
ATOM 2462 C C . GLN A 1 319 ? -18.050 -0.276 6.629 1.00 97.50 319 GLN A C 1
ATOM 2464 O O . GLN A 1 319 ? -17.387 -1.182 6.134 1.00 97.50 319 GLN A O 1
ATOM 2469 N N . ILE A 1 320 ? -17.566 0.963 6.763 1.00 96.06 320 ILE A N 1
ATOM 2470 C CA . ILE A 1 320 ? -16.205 1.342 6.345 1.00 96.06 320 ILE A CA 1
ATOM 2471 C C . ILE A 1 320 ? -15.160 0.495 7.081 1.00 96.06 320 ILE A C 1
ATOM 2473 O O . ILE A 1 320 ? -14.224 -0.014 6.466 1.00 96.06 320 ILE A O 1
ATOM 2477 N N . ALA A 1 321 ? -15.319 0.300 8.395 1.00 97.25 321 ALA A N 1
ATOM 2478 C CA . ALA A 1 321 ? -14.413 -0.545 9.169 1.00 97.25 321 ALA A CA 1
ATOM 2479 C C . ALA A 1 321 ? -14.411 -2.000 8.665 1.00 97.25 321 ALA A C 1
ATOM 2481 O O . ALA A 1 321 ? -13.343 -2.601 8.535 1.00 97.25 321 ALA A O 1
ATOM 2482 N N . ARG A 1 322 ? -15.582 -2.553 8.335 1.00 97.62 322 ARG A N 1
ATOM 2483 C CA . ARG A 1 322 ? -15.736 -3.896 7.761 1.00 97.62 322 ARG A CA 1
ATOM 2484 C C . ARG A 1 322 ? -15.078 -4.013 6.383 1.00 97.62 322 ARG A C 1
ATOM 2486 O O . ARG A 1 322 ? -14.319 -4.952 6.152 1.00 97.62 322 ARG A O 1
ATOM 2493 N N . GLU A 1 323 ? -15.316 -3.054 5.493 1.00 96.06 323 GLU A N 1
ATOM 2494 C CA . GLU A 1 323 ? -14.712 -2.997 4.153 1.00 96.06 323 GLU A CA 1
ATOM 2495 C C . GLU A 1 323 ? -13.189 -2.896 4.220 1.00 96.06 323 GLU A C 1
ATOM 2497 O O . GLU A 1 323 ? -12.487 -3.589 3.487 1.00 96.06 323 GLU A O 1
ATOM 2502 N N . LEU A 1 324 ? -12.667 -2.111 5.163 1.00 95.00 324 LEU A N 1
ATOM 2503 C CA . LEU A 1 324 ? -11.234 -1.989 5.402 1.00 95.00 324 LEU A CA 1
ATOM 2504 C C . LEU A 1 324 ? -10.587 -3.338 5.765 1.00 95.00 324 LEU A C 1
ATOM 2506 O O . LEU A 1 324 ? -9.471 -3.615 5.321 1.00 95.00 324 LEU A O 1
ATOM 2510 N N . HIS A 1 325 ? -11.272 -4.181 6.545 1.00 95.94 325 HIS A N 1
ATOM 2511 C CA . HIS A 1 325 ? -10.802 -5.530 6.892 1.00 95.94 325 HIS A CA 1
ATOM 2512 C C . HIS A 1 325 ? -10.952 -6.518 5.727 1.00 95.94 325 HIS A C 1
ATOM 2514 O O . HIS A 1 325 ? -10.118 -7.410 5.566 1.00 95.94 325 HIS A O 1
ATOM 2520 N N . ALA A 1 326 ? -11.983 -6.342 4.896 1.00 93.25 326 ALA A N 1
ATOM 2521 C CA . ALA A 1 326 ? -12.185 -7.145 3.696 1.00 93.25 326 ALA A CA 1
ATOM 2522 C C . ALA A 1 326 ? -11.164 -6.828 2.587 1.00 93.25 326 ALA A C 1
ATOM 2524 O O . ALA A 1 326 ? -10.832 -7.703 1.787 1.00 93.25 326 ALA A O 1
ATOM 2525 N N . ALA A 1 327 ? -10.655 -5.592 2.546 1.00 87.19 327 ALA A N 1
ATOM 2526 C CA . ALA A 1 327 ? -9.651 -5.155 1.586 1.00 87.19 327 ALA A CA 1
ATOM 2527 C C . ALA A 1 327 ? -8.302 -5.852 1.835 1.00 87.19 327 ALA A C 1
ATOM 2529 O O . ALA A 1 327 ? -7.628 -5.596 2.840 1.00 87.19 327 ALA A O 1
ATOM 2530 N N . SER A 1 328 ? -7.906 -6.709 0.891 1.00 67.44 328 SER A N 1
ATOM 2531 C CA . SER A 1 328 ? -6.615 -7.393 0.910 1.00 67.44 328 SER A CA 1
ATOM 2532 C C . SER A 1 328 ? -5.472 -6.432 0.563 1.00 67.44 328 SER A C 1
ATOM 2534 O O . SER A 1 328 ? -5.567 -5.661 -0.392 1.00 67.44 328 SER A O 1
ATOM 2536 N N . SER A 1 329 ? -4.401 -6.458 1.359 1.00 62.00 329 SER A N 1
ATOM 2537 C CA . SER A 1 329 ? -3.212 -5.611 1.168 1.00 62.00 329 SER A CA 1
ATOM 2538 C C . SER A 1 329 ? -2.256 -6.168 0.102 1.00 62.00 329 SER A C 1
ATOM 2540 O O . SER A 1 329 ? -1.476 -5.412 -0.475 1.00 62.00 329 SER A O 1
ATOM 2542 N N . HIS A 1 330 ? -2.328 -7.474 -0.176 1.00 61.09 330 HIS A N 1
ATOM 2543 C CA . HIS A 1 330 ? -1.502 -8.194 -1.148 1.00 61.09 330 HIS A CA 1
ATOM 2544 C C . HIS A 1 330 ? -2.394 -9.157 -1.937 1.00 61.09 330 HIS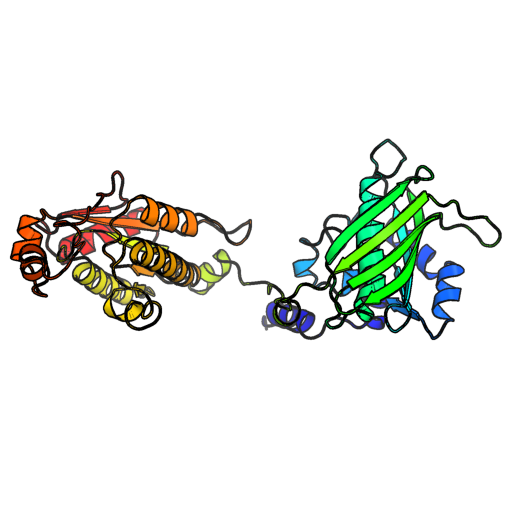 A C 1
ATOM 2546 O O . HIS A 1 330 ? -3.212 -9.842 -1.340 1.00 61.09 330 HIS A O 1
ATOM 2552 N N . GLY A 1 331 ? -2.251 -9.227 -3.264 1.00 55.34 331 GLY A N 1
ATOM 2553 C CA . GLY A 1 331 ? -3.217 -9.878 -4.170 1.00 55.34 331 GLY A CA 1
ATOM 2554 C C . GLY A 1 331 ? -3.555 -11.357 -3.909 1.00 55.34 331 GLY A C 1
ATOM 2555 O O . GLY A 1 331 ? -4.490 -11.862 -4.522 1.00 55.34 331 GLY A O 1
ATOM 2556 N N . GLU A 1 332 ? -2.847 -12.031 -2.999 1.00 64.50 332 GLU A N 1
ATOM 2557 C CA . GLU A 1 332 ? -3.060 -13.434 -2.619 1.00 64.50 332 GLU A CA 1
ATOM 2558 C C . GLU A 1 332 ? -3.530 -13.633 -1.161 1.00 64.50 332 GLU A C 1
ATOM 2560 O O . GLU A 1 332 ? -3.853 -14.756 -0.774 1.00 64.50 332 GLU A O 1
ATOM 2565 N N . ASP A 1 333 ? -3.589 -12.581 -0.333 1.00 77.12 333 ASP A N 1
ATOM 2566 C CA . ASP A 1 333 ? -3.951 -12.713 1.084 1.00 77.12 333 ASP A CA 1
ATOM 2567 C C . ASP A 1 333 ? -5.473 -12.805 1.295 1.00 77.12 333 ASP A C 1
ATOM 2569 O O . ASP A 1 333 ? -6.256 -12.036 0.727 1.00 77.12 333 ASP A O 1
ATOM 2573 N N . GLU A 1 334 ? -5.889 -13.722 2.179 1.00 86.31 334 GLU A N 1
ATOM 2574 C CA . GLU A 1 334 ? -7.284 -13.860 2.611 1.00 86.31 334 GLU A CA 1
ATOM 2575 C C . GLU A 1 334 ? -7.782 -12.601 3.350 1.00 86.31 334 GLU A C 1
ATOM 2577 O O . GLU A 1 334 ? -7.055 -12.075 4.206 1.00 86.31 334 GLU A O 1
ATOM 2582 N N . PRO A 1 335 ? -9.049 -12.187 3.133 1.00 92.12 335 PRO A N 1
ATOM 2583 C CA . PRO A 1 335 ? -9.693 -11.125 3.902 1.00 92.12 335 PRO A CA 1
ATOM 2584 C C . PRO A 1 335 ? -9.584 -11.337 5.415 1.00 92.12 335 PRO A C 1
ATOM 2586 O O . PRO A 1 335 ? -9.698 -12.461 5.918 1.00 92.12 335 PRO A O 1
ATOM 2589 N N . ILE A 1 336 ? -9.411 -10.249 6.164 1.00 95.50 336 ILE A N 1
ATOM 2590 C CA . ILE A 1 336 ? -9.395 -10.312 7.625 1.00 95.50 336 ILE A CA 1
ATOM 2591 C C . ILE A 1 336 ? -10.843 -10.459 8.116 1.00 95.50 336 ILE A C 1
ATOM 2593 O O . ILE A 1 336 ? -11.676 -9.605 7.804 1.00 95.50 336 ILE A O 1
ATOM 2597 N N . PRO A 1 337 ? -11.172 -11.496 8.913 1.00 97.38 337 PRO A N 1
ATOM 2598 C CA . PRO A 1 337 ? -12.515 -11.628 9.460 1.00 97.38 337 PRO A CA 1
ATOM 2599 C C . PRO A 1 337 ? -12.869 -10.439 10.364 1.00 97.38 337 PRO A C 1
ATOM 2601 O O . PRO A 1 337 ? -12.102 -10.060 11.254 1.00 97.38 337 PRO A O 1
ATOM 2604 N N . PHE A 1 338 ? -14.054 -9.879 10.139 1.00 98.38 338 PHE A N 1
ATOM 2605 C CA . PHE A 1 338 ? -14.639 -8.801 10.929 1.00 98.38 338 PHE A CA 1
ATOM 2606 C C . PHE A 1 338 ? -15.968 -9.288 11.507 1.00 98.38 338 PHE A C 1
ATOM 2608 O O . PHE A 1 338 ? -16.861 -9.679 10.758 1.00 98.38 338 PHE A O 1
ATOM 2615 N N . ILE A 1 339 ? -16.073 -9.309 12.834 1.00 98.69 339 ILE A N 1
ATOM 2616 C CA . ILE A 1 339 ? -17.186 -9.919 13.567 1.00 98.69 339 ILE A CA 1
ATOM 2617 C C . ILE A 1 339 ? -17.868 -8.829 14.379 1.00 98.69 339 ILE A C 1
ATOM 2619 O O . ILE A 1 339 ? -17.385 -8.439 15.441 1.00 98.69 339 ILE A O 1
ATOM 2623 N N . GLU A 1 340 ? -18.984 -8.320 13.880 1.00 98.81 340 GLU A N 1
ATOM 2624 C CA . GLU A 1 340 ? -19.770 -7.299 14.556 1.00 98.81 340 GLU A CA 1
ATOM 2625 C C . GLU A 1 340 ? -20.637 -7.931 15.646 1.00 98.81 340 GLU A C 1
ATOM 2627 O O . GLU A 1 340 ? -21.483 -8.792 15.393 1.00 98.81 340 GLU A O 1
ATOM 2632 N N . VAL A 1 341 ? -20.414 -7.483 16.883 1.00 98.81 341 VAL A N 1
ATOM 2633 C CA . VAL A 1 341 ? -21.161 -7.906 18.066 1.00 98.81 341 VAL A CA 1
ATOM 2634 C C . VAL A 1 341 ? -22.070 -6.768 18.502 1.00 98.81 341 VAL A C 1
ATOM 2636 O O . VAL A 1 341 ? -21.616 -5.771 19.075 1.00 98.81 341 VAL A O 1
ATOM 2639 N N . PHE A 1 342 ? -23.368 -6.920 18.256 1.00 98.75 342 PHE A N 1
ATOM 2640 C CA . PHE A 1 342 ? -24.367 -5.979 18.735 1.00 98.75 342 PHE A CA 1
ATOM 2641 C C . PHE A 1 342 ? -24.667 -6.237 20.213 1.00 98.75 342 PHE A C 1
ATOM 2643 O O . PHE A 1 342 ? -25.306 -7.230 20.568 1.00 98.75 342 PHE A O 1
ATOM 2650 N N . VAL A 1 343 ? -24.192 -5.333 21.071 1.00 98.50 343 VAL A N 1
ATOM 2651 C CA . VAL A 1 343 ? -24.435 -5.330 22.515 1.00 98.50 343 VAL A CA 1
ATOM 2652 C C . VAL A 1 343 ? -25.661 -4.479 22.812 1.00 98.50 343 VAL A C 1
ATOM 2654 O O . VAL A 1 343 ? -25.562 -3.264 23.025 1.00 98.50 343 VAL A O 1
ATOM 2657 N N . ASP A 1 344 ? -26.805 -5.146 22.794 1.00 98.31 344 ASP A N 1
ATOM 2658 C CA . ASP A 1 344 ? -28.133 -4.554 22.797 1.00 98.31 344 ASP A CA 1
ATOM 2659 C C . ASP A 1 344 ? -28.746 -4.541 24.198 1.00 98.31 344 ASP A C 1
ATOM 2661 O O . ASP A 1 344 ? -28.722 -5.548 24.911 1.00 98.31 344 ASP A O 1
ATOM 2665 N N . ILE A 1 345 ? -29.299 -3.385 24.559 1.00 97.31 345 ILE A N 1
ATOM 2666 C CA . ILE A 1 345 ? -30.196 -3.167 25.694 1.00 97.31 345 ILE A CA 1
ATOM 2667 C C . ILE A 1 345 ? -31.143 -2.006 25.369 1.00 97.31 345 ILE A C 1
ATOM 2669 O O . ILE A 1 345 ? -30.747 -1.087 24.643 1.00 97.31 345 ILE A O 1
ATOM 2673 N N . PRO A 1 346 ? -32.344 -1.967 25.975 1.00 96.56 346 PRO A N 1
ATOM 2674 C CA . PRO A 1 346 ? -33.176 -0.767 25.965 1.00 96.56 346 PRO A CA 1
ATOM 2675 C C . PRO A 1 346 ? -32.445 0.432 26.587 1.00 96.56 346 PRO A C 1
ATOM 2677 O O . PRO A 1 346 ? -31.676 0.277 27.544 1.00 96.56 346 PRO A O 1
ATOM 2680 N N . VAL A 1 347 ? -32.705 1.638 26.075 1.00 94.88 347 VAL A N 1
ATOM 2681 C CA . VAL A 1 347 ? -32.069 2.870 26.578 1.00 94.88 347 VAL A CA 1
ATOM 2682 C C . VAL A 1 347 ? -32.414 3.117 28.046 1.00 94.88 347 VAL A C 1
ATOM 2684 O O . VAL A 1 347 ? -31.563 3.556 28.810 1.00 94.88 347 VAL A O 1
ATOM 2687 N N . GLU A 1 348 ? -33.613 2.737 28.474 1.00 95.25 348 GLU A N 1
ATOM 2688 C CA . GLU A 1 348 ? -34.088 2.855 29.851 1.00 95.25 348 GLU A CA 1
ATOM 2689 C C . GLU A 1 348 ? -33.251 1.994 30.806 1.00 95.25 348 GLU A C 1
ATOM 2691 O O . GLU A 1 348 ? -32.920 2.419 31.911 1.00 95.25 348 GLU A O 1
ATOM 2696 N N . VAL A 1 349 ? -32.842 0.798 30.369 1.00 96.44 349 VAL A N 1
ATOM 2697 C CA . VAL A 1 349 ? -31.948 -0.079 31.143 1.00 96.44 349 VAL A CA 1
ATOM 2698 C C . VAL A 1 349 ? -30.532 0.505 31.187 1.00 96.44 349 VAL A C 1
ATOM 2700 O O . VAL A 1 349 ? -29.859 0.430 32.216 1.00 96.44 349 VAL A O 1
ATOM 2703 N N . ALA A 1 350 ? -30.076 1.124 30.095 1.00 95.31 350 ALA A N 1
ATOM 2704 C CA . ALA A 1 350 ? -28.781 1.803 30.048 1.00 95.31 350 ALA A CA 1
ATOM 2705 C C . ALA A 1 350 ? -28.730 2.990 31.028 1.00 95.31 350 ALA A C 1
ATOM 2707 O O . ALA A 1 350 ? -27.749 3.152 31.758 1.00 95.31 350 ALA A O 1
ATOM 2708 N N . GLU A 1 351 ? -29.815 3.767 31.084 1.00 95.06 351 GLU A N 1
ATOM 2709 C CA . GLU A 1 351 ? -30.012 4.877 32.019 1.00 95.06 351 GLU A CA 1
ATOM 2710 C C . GLU A 1 351 ? -30.055 4.418 33.476 1.00 95.06 351 GLU A C 1
ATOM 2712 O O . GLU A 1 351 ? -29.483 5.078 34.339 1.00 95.06 351 GLU A O 1
ATOM 2717 N N . GLN A 1 352 ? -30.689 3.279 33.764 1.00 95.69 352 GLN A N 1
ATOM 2718 C CA . GLN A 1 352 ? -30.703 2.713 35.116 1.00 95.69 352 GLN A CA 1
ATOM 2719 C C . GLN A 1 352 ? -29.307 2.279 35.578 1.00 95.69 352 GLN A C 1
ATOM 2721 O O . GLN A 1 352 ? -28.981 2.416 36.756 1.00 95.69 352 GLN A O 1
ATOM 2726 N N . ARG A 1 353 ? -28.478 1.753 34.665 1.00 94.88 353 ARG A N 1
ATOM 2727 C CA . ARG A 1 353 ? -27.109 1.314 34.980 1.00 94.88 353 ARG A CA 1
ATOM 2728 C C . ARG A 1 353 ? -26.168 2.487 35.252 1.00 94.88 353 ARG A C 1
ATOM 2730 O O . ARG A 1 353 ? -25.345 2.380 36.153 1.00 94.88 353 ARG A O 1
ATOM 2737 N N . ASP A 1 354 ? -26.242 3.530 34.420 1.00 92.31 354 ASP A N 1
ATOM 2738 C CA . ASP A 1 354 ? -25.422 4.758 34.372 1.00 92.31 354 ASP A CA 1
ATOM 2739 C C . ASP A 1 354 ? -24.186 4.836 35.307 1.00 92.31 354 ASP A C 1
ATOM 2741 O O . ASP A 1 354 ? -24.075 5.737 36.144 1.00 92.31 354 ASP A O 1
ATOM 2745 N N . PRO A 1 355 ? -23.181 3.951 35.148 1.00 90.25 355 PRO A N 1
ATOM 2746 C CA . PRO A 1 355 ? -22.095 3.805 36.124 1.00 90.25 355 PRO A CA 1
ATOM 2747 C C . PRO A 1 355 ? -21.162 5.022 36.172 1.00 90.25 355 PRO A C 1
ATOM 2749 O O . PRO A 1 355 ? -20.410 5.205 37.124 1.00 90.25 355 PRO A O 1
ATOM 2752 N N . LYS A 1 356 ? -21.188 5.849 35.119 1.00 87.81 356 LYS A N 1
ATOM 2753 C CA . LYS A 1 356 ? -20.379 7.067 34.980 1.00 87.81 356 LYS A CA 1
ATOM 2754 C C . LYS A 1 356 ? -21.216 8.350 35.143 1.00 87.81 356 LYS A C 1
ATOM 2756 O O . LYS A 1 356 ? -20.676 9.442 34.967 1.00 87.81 356 LYS A O 1
ATOM 2761 N N . GLY A 1 357 ? -22.512 8.241 35.456 1.00 92.75 357 GLY A N 1
ATOM 2762 C CA . GLY A 1 357 ? -23.415 9.390 35.593 1.00 92.75 357 GLY A CA 1
ATOM 2763 C C . GLY A 1 357 ? -23.614 10.194 34.298 1.00 92.75 357 GLY A C 1
ATOM 2764 O O . GLY A 1 357 ? -23.920 11.386 34.354 1.00 92.75 357 GLY A O 1
ATOM 2765 N N . LEU A 1 358 ? -23.345 9.597 33.134 1.00 92.06 358 LEU A N 1
ATOM 2766 C CA . LEU A 1 358 ? -23.358 10.271 31.835 1.00 92.06 358 LEU A CA 1
ATOM 2767 C C . LEU A 1 358 ? -24.777 10.454 31.302 1.00 92.06 358 LEU A C 1
ATOM 2769 O O . LEU A 1 358 ? -25.064 11.498 30.720 1.00 92.06 358 LEU A O 1
ATOM 2773 N N . TYR A 1 359 ? -25.666 9.484 31.522 1.00 94.38 359 TYR A N 1
ATOM 2774 C CA . TYR A 1 359 ? -27.067 9.605 31.117 1.00 94.38 359 TYR A CA 1
ATOM 2775 C C . TYR A 1 359 ? -27.776 10.703 31.907 1.00 94.38 359 TYR A C 1
ATOM 2777 O O . TYR A 1 359 ? -28.464 11.535 31.313 1.00 94.38 359 TYR A O 1
ATOM 2785 N N . LYS A 1 360 ? -27.537 10.778 33.223 1.00 94.31 360 LYS A N 1
ATOM 2786 C CA . LYS A 1 360 ? -28.071 11.859 34.065 1.00 94.31 360 LYS A CA 1
ATOM 2787 C C . LYS A 1 360 ? -27.650 13.242 33.553 1.00 94.31 360 LYS A C 1
ATOM 2789 O O . LYS A 1 360 ? -28.493 14.122 33.401 1.00 94.31 360 LYS A O 1
ATOM 2794 N N . LYS A 1 361 ? -26.363 13.419 33.238 1.00 93.06 361 LYS A N 1
ATOM 2795 C CA . LYS A 1 361 ? -25.823 14.675 32.687 1.00 93.06 361 LYS A CA 1
ATOM 2796 C C . LYS A 1 361 ? -26.364 14.988 31.290 1.00 93.06 361 LYS A C 1
ATOM 2798 O O . LYS A 1 361 ? -26.669 16.139 30.992 1.00 93.06 361 LYS A O 1
ATOM 2803 N N . ALA A 1 362 ? -26.527 13.975 30.439 1.00 93.25 362 ALA A N 1
ATOM 2804 C CA . ALA A 1 362 ? -27.113 14.136 29.111 1.00 93.25 362 ALA A CA 1
ATOM 2805 C C . ALA A 1 362 ? -28.580 14.590 29.177 1.00 93.25 362 ALA A C 1
ATOM 2807 O O . ALA A 1 362 ? -28.962 15.521 28.471 1.00 93.25 362 ALA A O 1
ATOM 2808 N N . ARG A 1 363 ? -29.391 13.991 30.062 1.00 93.00 363 ARG A N 1
ATOM 2809 C CA . ARG A 1 363 ? -30.790 14.393 30.300 1.00 93.00 363 ARG A CA 1
ATOM 2810 C C . ARG A 1 363 ? -30.906 15.807 30.879 1.00 93.00 363 ARG A C 1
ATOM 2812 O O . ARG A 1 363 ? -31.863 16.504 30.563 1.00 93.00 363 ARG A O 1
ATOM 2819 N N . ALA A 1 364 ? -29.922 16.243 31.667 1.00 94.56 364 ALA A N 1
ATOM 2820 C CA . ALA A 1 364 ? -29.820 17.614 32.169 1.00 94.56 364 ALA A CA 1
ATOM 2821 C C . ALA A 1 364 ? -29.326 18.634 31.118 1.00 94.56 364 ALA A C 1
ATOM 2823 O O . ALA A 1 364 ? -29.280 19.827 31.404 1.00 94.56 364 ALA A O 1
ATOM 2824 N N . GLY A 1 365 ? -28.949 18.193 29.910 1.00 91.50 365 GLY A N 1
ATOM 2825 C CA . GLY A 1 365 ? -28.426 19.061 28.848 1.00 91.50 365 GLY A CA 1
ATOM 2826 C C . GLY A 1 365 ? -26.952 19.455 29.007 1.00 91.50 365 GLY A C 1
ATOM 2827 O O . GLY A 1 365 ? -26.440 20.222 28.197 1.00 91.50 365 GLY A O 1
ATOM 2828 N N . GLU A 1 366 ? -26.246 18.915 30.004 1.00 92.94 366 GLU A N 1
ATOM 2829 C CA . GLU A 1 366 ? -24.830 19.215 30.269 1.00 92.94 366 GLU A CA 1
ATOM 2830 C C . GLU A 1 366 ? -23.884 18.543 29.259 1.00 92.94 366 GLU A C 1
ATOM 2832 O O . GLU A 1 366 ? -22.761 19.002 29.053 1.00 92.94 366 GLU A O 1
ATOM 2837 N N . ILE A 1 367 ? -24.326 17.447 28.628 1.00 87.31 367 ILE A N 1
ATOM 2838 C CA . ILE A 1 367 ? -23.573 16.728 27.591 1.00 87.31 367 ILE A CA 1
ATOM 2839 C C . ILE A 1 367 ? -24.364 16.779 26.277 1.00 87.31 367 ILE A C 1
ATOM 2841 O O . ILE A 1 367 ? -25.314 16.006 26.106 1.00 87.31 367 ILE A O 1
ATOM 2845 N N . PRO A 1 368 ? -23.995 17.663 25.331 1.00 86.81 368 PRO A N 1
ATOM 2846 C CA . PRO A 1 368 ? -24.655 17.722 24.034 1.00 86.81 368 PRO A CA 1
ATOM 2847 C C . PRO A 1 368 ? -24.330 16.485 23.182 1.00 86.81 368 PRO A C 1
ATOM 2849 O O . PRO A 1 368 ? -23.279 15.857 23.329 1.00 86.81 368 PRO A O 1
ATOM 2852 N N . ASN A 1 369 ? -25.224 16.164 22.242 1.00 87.88 369 ASN A N 1
ATOM 2853 C CA . ASN A 1 369 ? -25.063 15.088 21.256 1.00 87.88 369 ASN A CA 1
ATOM 2854 C C . ASN A 1 369 ? -24.810 13.697 21.872 1.00 87.88 369 ASN A C 1
ATOM 2856 O O . ASN A 1 369 ? -24.040 12.895 21.337 1.00 87.88 369 ASN A O 1
ATOM 2860 N N . PHE A 1 370 ? -25.417 13.384 23.014 1.00 91.50 370 PHE A N 1
ATOM 2861 C CA . PHE A 1 370 ? -25.211 12.104 23.685 1.00 91.50 370 PHE A CA 1
ATOM 2862 C C . PHE A 1 370 ? -26.000 10.982 22.994 1.00 91.50 370 PHE A C 1
ATOM 2864 O O . PHE A 1 370 ? -27.218 11.076 22.826 1.00 91.50 370 PHE A O 1
ATOM 2871 N N . THR A 1 371 ? -25.306 9.918 22.585 1.00 92.00 371 THR A N 1
ATOM 2872 C CA . THR A 1 371 ? -25.896 8.794 21.843 1.00 92.00 371 THR A CA 1
ATOM 2873 C C . THR A 1 371 ? -27.021 8.122 22.635 1.00 92.00 371 THR A C 1
ATOM 2875 O O . THR A 1 371 ? -26.815 7.706 23.773 1.00 92.00 371 THR A O 1
ATOM 2878 N N . GLY A 1 372 ? -28.192 7.980 22.011 1.00 89.31 372 GLY A N 1
ATOM 2879 C CA . GLY A 1 372 ? -29.398 7.407 22.614 1.00 89.31 372 GLY A CA 1
ATOM 2880 C C . GLY A 1 372 ? -30.281 8.420 23.353 1.00 89.31 372 GLY A C 1
ATOM 2881 O O . GLY A 1 372 ? -31.369 8.054 23.776 1.00 89.31 372 GLY A O 1
ATOM 2882 N N . ILE A 1 373 ? -29.846 9.680 23.492 1.00 92.69 373 ILE A N 1
ATOM 2883 C CA . ILE A 1 373 ? -30.617 10.758 24.139 1.00 92.69 373 ILE A CA 1
ATOM 2884 C C . ILE A 1 373 ? -30.825 11.928 23.179 1.00 92.69 373 ILE A C 1
ATOM 2886 O O . ILE A 1 373 ? -31.953 12.245 22.822 1.00 92.69 373 ILE A O 1
ATOM 2890 N N . SER A 1 374 ? -29.730 12.563 22.755 1.00 90.31 374 SER A N 1
ATOM 2891 C CA . SER A 1 374 ? -29.722 13.747 21.883 1.00 90.31 374 SER A CA 1
ATOM 2892 C C . SER A 1 374 ? -28.929 13.539 20.586 1.00 90.31 374 SER A C 1
ATOM 2894 O O . SER A 1 374 ? -28.809 14.460 19.787 1.00 90.31 374 SER A O 1
ATOM 2896 N N . ALA A 1 375 ? -28.405 12.330 20.359 1.00 90.44 375 ALA A N 1
ATOM 2897 C CA . ALA A 1 375 ? -27.827 11.868 19.097 1.00 90.44 375 ALA A CA 1
ATOM 2898 C C . ALA A 1 375 ? -28.267 10.418 18.808 1.00 90.44 375 ALA A C 1
ATOM 2900 O O . ALA A 1 375 ? -28.488 9.658 19.758 1.00 90.44 375 ALA A O 1
ATOM 2901 N N . PRO A 1 376 ? -28.377 10.002 17.535 1.00 92.88 376 PRO A N 1
ATOM 2902 C CA . PRO A 1 376 ? -28.899 8.685 17.181 1.00 92.88 376 PRO A CA 1
ATOM 2903 C C . PRO A 1 376 ? -27.910 7.550 17.481 1.00 92.88 376 PRO A C 1
ATOM 2905 O O . PRO A 1 376 ? -26.693 7.745 17.527 1.00 92.88 376 PRO A O 1
ATOM 2908 N N . TYR A 1 377 ? -28.458 6.349 17.660 1.00 95.81 377 TYR A N 1
ATOM 2909 C CA . TYR A 1 377 ? -27.745 5.078 17.560 1.00 95.81 377 TYR A CA 1
ATOM 2910 C C . TYR A 1 377 ? -28.432 4.241 16.484 1.00 95.81 377 TYR A C 1
ATOM 2912 O O . TYR A 1 377 ? -29.611 3.918 16.610 1.00 95.81 377 TYR A O 1
ATOM 2920 N N . GLU A 1 378 ? -27.710 3.903 15.425 1.00 97.19 378 GLU A N 1
ATOM 2921 C CA . GLU A 1 378 ? -28.225 3.080 14.339 1.00 97.19 378 GLU A CA 1
ATOM 2922 C C . GLU A 1 378 ? -27.884 1.620 14.629 1.00 97.19 378 GLU A C 1
ATOM 2924 O O . GLU A 1 378 ? -26.742 1.188 14.431 1.00 97.19 378 GLU A O 1
ATOM 2929 N N . ALA A 1 379 ? -28.865 0.866 15.126 1.00 97.94 379 ALA A N 1
ATOM 2930 C CA . ALA A 1 379 ? -28.693 -0.551 15.430 1.00 97.94 379 ALA A CA 1
ATOM 2931 C C . ALA A 1 379 ? -28.215 -1.334 14.186 1.00 97.94 379 ALA A C 1
ATOM 2933 O O . ALA A 1 379 ? -28.674 -1.051 13.074 1.00 97.94 379 ALA A O 1
ATOM 2934 N N . PRO A 1 380 ? -27.279 -2.292 14.332 1.00 97.56 380 PRO A N 1
ATOM 2935 C CA . PRO A 1 380 ? -26.890 -3.178 13.238 1.00 97.56 380 PRO A CA 1
ATOM 2936 C C . PRO A 1 380 ? -28.086 -4.002 12.756 1.00 97.56 380 PRO A C 1
ATOM 2938 O O . PRO A 1 380 ? -28.804 -4.576 13.569 1.00 97.56 380 PRO A O 1
ATOM 2941 N N . GLU A 1 381 ? -28.281 -4.091 11.441 1.00 95.81 381 GLU A N 1
ATOM 2942 C CA . GLU A 1 381 ? -29.372 -4.891 10.864 1.00 95.81 381 GLU A CA 1
ATOM 2943 C C . GLU A 1 381 ? -29.017 -6.381 10.801 1.00 95.81 381 GLU A C 1
ATOM 2945 O O . GLU A 1 381 ? -29.864 -7.223 11.076 1.00 95.81 381 GLU A O 1
ATOM 2950 N N . ASN A 1 382 ? -27.760 -6.706 10.478 1.00 96.75 382 ASN A N 1
ATOM 2951 C CA . ASN A 1 382 ? -27.276 -8.081 10.333 1.00 96.75 382 ASN A CA 1
ATOM 2952 C C . ASN A 1 382 ? -25.907 -8.271 11.018 1.00 96.75 382 ASN A C 1
ATOM 2954 O O . ASN A 1 382 ? -24.918 -8.535 10.332 1.00 96.75 382 ASN A O 1
ATOM 2958 N N . PRO A 1 383 ? -25.803 -8.091 12.349 1.00 98.12 383 PRO A N 1
ATOM 2959 C CA . PRO A 1 383 ? -24.556 -8.361 13.058 1.00 98.12 383 PRO A CA 1
ATOM 2960 C C . PRO A 1 383 ? -24.262 -9.868 13.064 1.00 98.12 383 PRO A C 1
ATOM 2962 O O . PRO A 1 383 ? -25.183 -10.681 13.165 1.00 98.12 383 PRO A O 1
ATOM 2965 N N . GLU A 1 384 ? -22.986 -10.260 13.037 1.00 98.69 384 GLU A N 1
ATOM 2966 C CA . GLU A 1 384 ? -22.595 -11.668 13.193 1.00 98.69 384 GLU A CA 1
ATOM 2967 C C . GLU A 1 384 ? -23.079 -12.256 14.526 1.00 98.69 384 GLU A C 1
ATOM 2969 O O . GLU A 1 384 ? -23.432 -13.435 14.600 1.00 98.69 384 GLU A O 1
ATOM 2974 N N . ILE A 1 385 ? -23.088 -11.440 15.587 1.00 98.69 385 ILE A N 1
ATOM 2975 C CA . ILE A 1 385 ? -23.512 -11.847 16.927 1.00 98.69 385 ILE A CA 1
ATOM 2976 C C . ILE A 1 385 ? -24.386 -10.753 17.544 1.00 98.69 385 ILE A C 1
ATOM 2978 O O . ILE A 1 385 ? -23.998 -9.592 17.621 1.00 98.69 385 ILE A O 1
ATOM 2982 N N . HIS A 1 386 ? -25.547 -11.134 18.075 1.00 98.50 386 HIS A N 1
ATOM 2983 C CA . HIS A 1 386 ? -26.425 -10.249 18.848 1.00 98.50 386 HIS A CA 1
ATOM 2984 C C . HIS A 1 386 ? -26.542 -10.745 20.292 1.00 98.50 386 HIS A C 1
ATOM 2986 O O . HIS A 1 386 ? -26.914 -11.902 20.532 1.00 98.50 386 HIS A O 1
ATOM 2992 N N . VAL A 1 387 ? -26.207 -9.886 21.260 1.00 97.75 387 VAL A N 1
ATOM 2993 C CA . VAL A 1 387 ? -26.295 -10.170 22.702 1.00 97.75 387 VAL A CA 1
ATOM 2994 C C . VAL A 1 387 ? -27.229 -9.179 23.391 1.00 97.75 387 VAL A C 1
ATOM 2996 O O . VAL A 1 387 ? -27.058 -7.969 23.275 1.00 97.75 387 VAL A O 1
ATOM 2999 N N . ARG A 1 388 ? -28.209 -9.711 24.127 1.00 97.88 388 ARG A N 1
ATOM 3000 C CA . ARG A 1 388 ? -29.172 -8.956 24.936 1.00 97.88 388 ARG A CA 1
ATOM 3001 C C . ARG A 1 388 ? -28.700 -8.929 26.380 1.00 97.88 388 ARG A C 1
ATOM 3003 O O . ARG A 1 388 ? -28.952 -9.870 27.128 1.00 97.88 388 ARG A O 1
ATOM 3010 N N . THR A 1 389 ? -27.954 -7.897 26.772 1.00 97.50 389 THR A N 1
ATOM 3011 C CA . THR A 1 389 ? -27.304 -7.886 28.103 1.00 97.50 389 THR A CA 1
ATOM 3012 C C . THR A 1 389 ? -28.263 -7.528 29.234 1.00 97.50 389 THR A C 1
ATOM 3014 O O . THR A 1 389 ? -27.879 -7.541 30.400 1.00 97.50 389 THR A O 1
ATOM 3017 N N . ASP A 1 390 ? -29.511 -7.198 28.908 1.00 96.38 390 ASP A N 1
ATOM 3018 C CA . ASP A 1 390 ? -30.648 -7.142 29.826 1.00 96.38 390 ASP A CA 1
ATOM 3019 C C . ASP A 1 390 ? -31.172 -8.541 30.199 1.00 96.38 390 ASP A C 1
ATOM 3021 O O . ASP A 1 390 ? -31.883 -8.672 31.191 1.00 96.38 390 ASP A O 1
ATOM 3025 N N . GLN A 1 391 ? -30.813 -9.574 29.430 1.00 97.44 391 GLN A N 1
ATOM 3026 C CA . GLN A 1 391 ? -31.322 -10.945 29.573 1.00 97.44 391 GLN A CA 1
ATOM 3027 C C . GLN A 1 391 ? -30.227 -11.982 29.833 1.00 97.44 391 GLN A C 1
ATOM 3029 O O . GLN A 1 391 ? -30.530 -13.067 30.316 1.00 97.44 391 GLN A O 1
ATOM 3034 N N . LEU A 1 392 ? -28.979 -11.662 29.489 1.00 96.94 392 LEU A N 1
ATOM 3035 C CA . LEU A 1 392 ? -27.833 -12.557 29.597 1.00 96.94 392 LEU A CA 1
ATOM 3036 C C . LEU A 1 392 ? -26.830 -12.041 30.625 1.00 96.94 392 LEU A C 1
ATOM 3038 O O . LEU A 1 392 ? -26.577 -10.832 30.706 1.00 96.94 392 LEU A O 1
ATOM 3042 N N . THR A 1 393 ? -26.193 -12.959 31.345 1.00 97.12 393 THR A N 1
ATOM 3043 C CA . THR A 1 393 ? -25.011 -12.642 32.152 1.00 97.12 393 THR A CA 1
ATOM 3044 C C . THR A 1 393 ? -23.792 -12.372 31.265 1.00 97.12 393 THR A C 1
ATOM 3046 O O . THR A 1 393 ? -23.793 -12.610 30.051 1.00 97.12 393 THR A O 1
ATOM 3049 N N . VAL A 1 394 ? -22.714 -11.860 31.865 1.00 96.81 394 VAL A N 1
ATOM 3050 C CA . VAL A 1 394 ? -21.449 -11.633 31.149 1.00 96.81 394 VAL A CA 1
ATOM 3051 C C . VAL A 1 394 ? -20.875 -12.961 30.653 1.00 96.81 394 VAL A C 1
ATOM 3053 O O . VAL A 1 394 ? -20.431 -13.042 29.509 1.00 96.81 394 VAL A O 1
ATOM 3056 N N . GLU A 1 395 ? -20.936 -14.006 31.475 1.00 95.44 395 GLU A N 1
ATOM 3057 C CA . GLU A 1 395 ? -20.445 -15.350 31.162 1.00 95.44 395 GLU A CA 1
ATOM 3058 C C . GLU A 1 395 ? -21.220 -15.967 29.995 1.00 95.44 395 GLU A C 1
ATOM 3060 O O . GLU A 1 395 ? -20.614 -16.528 29.083 1.00 95.44 395 GLU A O 1
ATOM 3065 N N . GLU A 1 396 ? -22.545 -15.805 29.969 1.00 96.94 396 GLU A N 1
ATOM 3066 C CA . GLU A 1 396 ? -23.389 -16.265 28.862 1.00 96.94 396 GLU A CA 1
ATOM 3067 C C . GLU A 1 396 ? -23.091 -15.500 27.565 1.00 96.94 396 GLU A C 1
ATOM 3069 O O . GLU A 1 396 ? -23.034 -16.099 26.488 1.00 96.94 396 GLU A O 1
ATOM 3074 N N . CYS A 1 397 ? -22.837 -14.189 27.652 1.00 98.12 397 CYS A N 1
ATOM 3075 C CA . CYS A 1 397 ? -22.416 -13.390 26.500 1.00 98.12 397 CYS A CA 1
ATOM 3076 C C . CYS A 1 397 ? -21.065 -13.866 25.945 1.00 98.12 397 CYS A C 1
ATOM 3078 O O . CYS A 1 397 ? -20.935 -14.045 24.733 1.00 98.12 397 CYS A O 1
ATOM 3080 N N . VAL A 1 398 ? -20.074 -14.093 26.815 1.00 98.00 398 VAL A N 1
ATOM 3081 C CA . VAL A 1 398 ? -18.757 -14.626 26.425 1.00 98.00 398 VAL A CA 1
ATOM 3082 C C . VAL A 1 398 ? -18.909 -16.012 25.806 1.00 98.00 398 VAL A C 1
ATOM 3084 O O . VAL A 1 398 ? -18.399 -16.235 24.712 1.00 98.00 398 VAL A O 1
ATOM 3087 N N . GLY A 1 399 ? -19.674 -16.910 26.433 1.00 96.62 399 GLY A N 1
ATOM 3088 C CA . GLY A 1 399 ? -19.933 -18.254 25.914 1.00 96.62 399 GLY A CA 1
ATOM 3089 C C . GLY A 1 399 ? -20.575 -18.238 24.526 1.00 96.62 399 GLY A C 1
ATOM 3090 O O . GLY A 1 399 ? -20.141 -18.972 23.638 1.00 96.62 399 GLY A O 1
ATOM 3091 N N . LYS A 1 400 ? -21.546 -17.345 24.294 1.00 98.44 400 LYS A N 1
ATOM 3092 C CA . LYS A 1 400 ? -22.174 -17.166 22.977 1.00 98.44 400 LYS A CA 1
ATOM 3093 C C . LYS A 1 400 ? -21.175 -16.689 21.920 1.00 98.44 400 LYS A C 1
ATOM 3095 O O . LYS A 1 400 ? -21.210 -17.180 20.792 1.00 98.44 400 LYS A O 1
ATOM 3100 N N . ILE A 1 401 ? -20.283 -15.761 22.274 1.00 98.50 401 ILE A N 1
ATOM 3101 C CA . ILE A 1 401 ? -19.249 -15.274 21.354 1.00 98.50 401 ILE A CA 1
ATOM 3102 C C . ILE A 1 401 ? -18.236 -16.380 21.050 1.00 98.50 401 ILE A C 1
ATOM 3104 O O . ILE A 1 401 ? -17.978 -16.650 19.879 1.00 98.50 401 ILE A O 1
ATOM 3108 N N . THR A 1 402 ? -17.723 -17.076 22.065 1.00 97.56 402 THR A N 1
ATOM 3109 C CA . THR A 1 402 ? -16.784 -18.194 21.884 1.00 97.56 402 THR A CA 1
ATOM 3110 C C . THR A 1 402 ? -17.380 -19.299 21.010 1.00 97.56 402 THR A C 1
ATOM 3112 O O . THR A 1 402 ? -16.714 -19.765 20.087 1.00 97.56 402 THR A O 1
ATOM 3115 N N . ALA A 1 403 ? -18.646 -19.672 21.224 1.00 97.94 403 ALA A N 1
ATOM 3116 C CA . ALA A 1 403 ? -19.326 -20.681 20.409 1.00 97.94 403 ALA A CA 1
ATOM 3117 C C . ALA A 1 403 ? -19.411 -20.274 18.926 1.00 97.94 403 ALA A C 1
ATOM 3119 O O . ALA A 1 403 ? -19.202 -21.101 18.036 1.00 97.94 403 ALA A O 1
ATOM 3120 N N . TYR A 1 404 ? -19.662 -18.991 18.642 1.00 98.50 404 TYR A N 1
ATOM 3121 C CA . TYR A 1 404 ? -19.613 -18.477 17.274 1.00 98.50 404 TYR A CA 1
ATOM 3122 C C . TYR A 1 404 ? -18.206 -18.605 16.676 1.00 98.50 404 TYR A C 1
ATOM 3124 O O . TYR A 1 404 ? -18.064 -19.117 15.565 1.00 98.50 404 TYR A O 1
ATOM 3132 N N . LEU A 1 405 ? -17.167 -18.191 17.409 1.00 97.56 405 LEU A N 1
ATOM 3133 C CA . LEU A 1 405 ? -15.778 -18.268 16.941 1.00 97.56 405 LEU A CA 1
ATOM 3134 C C . LEU A 1 405 ? -15.362 -19.710 16.607 1.00 97.56 405 LEU A C 1
ATOM 3136 O O . LEU A 1 405 ? -14.781 -19.944 15.545 1.00 97.56 405 LEU A O 1
ATOM 3140 N N . GLN A 1 406 ? -15.740 -20.673 17.451 1.00 96.69 406 GLN A N 1
ATOM 3141 C CA . GLN A 1 406 ? -15.517 -22.103 17.213 1.00 96.69 406 GLN A CA 1
ATOM 3142 C C . GLN A 1 406 ? -16.248 -22.582 15.954 1.00 96.69 406 GLN A C 1
ATOM 3144 O O . GLN A 1 406 ? -15.656 -23.233 15.097 1.00 96.69 406 GLN A O 1
ATOM 3149 N N . SER A 1 407 ? -17.515 -22.191 15.774 1.00 97.62 407 SER A N 1
ATOM 3150 C CA . SER A 1 407 ? -18.300 -22.563 14.583 1.00 97.62 407 SER A CA 1
ATOM 3151 C C . SER A 1 407 ? -17.713 -22.040 13.263 1.00 97.62 407 SER A C 1
ATOM 3153 O O . SER A 1 407 ? -18.016 -22.566 12.192 1.00 97.62 407 SER A O 1
ATOM 3155 N N . LYS A 1 408 ? -16.878 -20.996 13.329 1.00 96.50 408 LYS A N 1
ATOM 3156 C CA . LYS A 1 408 ? -16.186 -20.386 12.186 1.00 96.50 408 LYS A CA 1
ATOM 3157 C C . LYS A 1 408 ? -14.729 -20.836 12.048 1.00 96.50 408 LYS A C 1
ATOM 3159 O O . LYS A 1 408 ? -14.042 -20.325 11.166 1.00 96.50 408 LYS A O 1
ATOM 3164 N N . ASN A 1 409 ? -14.266 -21.783 12.871 1.00 94.38 409 ASN A N 1
ATOM 3165 C CA . ASN A 1 409 ? -12.871 -22.236 12.928 1.00 94.38 409 ASN A CA 1
ATOM 3166 C C . ASN A 1 409 ? -11.879 -21.070 13.119 1.00 94.38 409 ASN A C 1
ATOM 3168 O O . ASN A 1 409 ? -10.859 -20.977 12.429 1.00 94.38 409 ASN A O 1
ATOM 3172 N N . LEU A 1 410 ? -12.223 -20.134 14.007 1.00 93.12 410 LEU A N 1
ATOM 3173 C CA . LEU A 1 410 ? -11.374 -18.991 14.354 1.00 93.12 410 LEU A CA 1
ATOM 3174 C C . LEU A 1 410 ? -10.622 -19.182 15.674 1.00 93.12 410 LEU A C 1
ATOM 3176 O O . LEU A 1 410 ? -9.584 -18.545 15.855 1.00 93.12 410 LEU A O 1
ATOM 3180 N N . VAL A 1 411 ? -11.135 -20.038 16.565 1.00 90.12 411 VAL A N 1
ATOM 3181 C CA . VAL A 1 411 ? -10.532 -20.419 17.853 1.00 90.12 411 VAL A CA 1
ATOM 3182 C C . VAL A 1 411 ? -10.714 -21.900 18.132 1.00 90.12 411 VAL A C 1
ATOM 3184 O O . VAL A 1 411 ? -11.675 -22.480 17.570 1.00 90.12 411 VAL A O 1
#

Radius of gyration: 30.39 Å; chains: 1; bounding box: 70×48×79 Å

Foldseek 3Di:
DPDPDQVVLVCLLVDFDDQVRQLVPDDQPDDVLVVVNVCCCPAPVNVVLVVDPQKRKHLVLSSPRPVCQCVDVQSHVQEDAQGFSYRKIKIAGAQLFKIKIKTAGGQVQDPDHFFHDVVVVVVVCLVRQQQSNLSNAPLSGWDWPDKDKDFDATDTHRFMKMKMKGFPDDDHQKTKMWIFIWTDDHPPDDTDTGMIMITMIGQDPCSVVPSDDDRPDDALVNLCVVVVAAAAEEAEAEAAQLCLVVLLVVLCVVCVVVVAAEDEDECVVCCVPVLVVADDDPVSLLVSLVVLLVVSLVCRSNRHYYRYRDNSQDPVSVVVSQVVQQDDPDPPHHRHYYAYEYSDDPVVVSLVSPVPCVNVCVVVVNDAQRDPRRHDGDGDPDGNHYDYCVPDDSVRRSVRVVVSCVVVVND

pLDDT: mean 91.01, std 13.22, range [32.62, 98.81]

Sequence (411 aa):
MATIPALEAANSVLHPPSDEETLEMFTPEDDISREVDEYIKNHPLAVELRSKPEYSESRPHLKIPEAQRAHNLTGGTLMGPGKFVVPPFVWSEKGGKSLVSITYLGTDLCGHPGVIHGGLLATILDEGLARCCFAALPNKIGMTANLNINYRAPAPAGAFVVLRAKTTKVEGRKAWVEGHIETLVAEGEKPTVLVEASALFIEPRQAAVLNITWHPSLSRRERNELRKQRGFTIWFTGLSASGKSTIATALEQHLLHLGLAAYRLDGDNVRFGLNKDLGFSEKDRNENIRRIAEVAKLFADSSTIALTSFISPYRADRQIARELHAASSHGEDEPIPFIEVFVDIPVEVAEQRDPKGLYKKARAGEIPNFTGISAPYEAPENPEIHVRTDQLTVEECVGKITAYLQSKNLV

InterPro domains:
  IPR002891 APS kinase [MF_00065] (229-409)
  IPR002891 APS kinase [TIGR00455] (214-404)
  IPR006683 Thioesterase domain [PF03061] (114-181)
  IPR027417 P-loop containing nucleoside triphosphate hydrolase [G3DSA:3.40.50.300] (206-411)
  IPR027417 P-loop containing nucleoside triphosphate hydrolase [SSF52540] (227-408)
  IPR029069 HotDog domain superfamily [SSF54637] (25-203)
  IPR052061 Post-transcriptional expression and antimicrobial biosynthesis protein [PTHR47260] (11-209)
  IPR059117 APS kinase domain [PF01583] (230-388)